Protein AF-A0A969PQJ3-F1 (afdb_monomer)

Foldseek 3Di:
DVVVVVVVVVVVVVVVLLVQLLVVLVVLLVVLQVVLVVQLVCQLVVCVVVVQLVVVCPDPVDVDSVVSNVVSNVVSVVSSVLSSLLSVLVSCVSNVVPVVSVVSNVVSVVVVVLPVLLVVLVVLLVVQLVVLVVQLVVQLVVCVVVVVQVVVCVPPVPPDPPPPRPSNVVSVVSSVLSNLVSNLVSCVSSVVPVPSVVSVVVSVLVVLLVVLLVVLVVLLVVLLVVLVVQLVVQLVVCVVVVVLCLCVLVPDPDDPDDSPGPSNVVSVLSSVLSSLVSNLVSVVSSVVVVSNVVSVVVNVLSVLLVVLVVLLSVLQSCLSVVLVVCCVPVVDNVVSNVSSVVSNLVSNLVSCCSSVPPVVVSVVVVCVVVVVVVVVVCCCCVVVVVVVVVVVVVVVVVVVVVVVPDDDDPPDDDDDDDDDDDDDYDDDDDDDDDDDDDDDDDDDPPDPDDDDPDDPPPPPPPPDDDD

Structure (mmCIF, N/CA/C/O backbone):
data_AF-A0A969PQJ3-F1
#
_entry.id   AF-A0A969PQJ3-F1
#
loop_
_atom_site.group_PDB
_atom_site.id
_atom_site.type_symbol
_atom_site.label_atom_id
_atom_site.label_alt_id
_atom_site.label_comp_id
_atom_site.label_asym_id
_atom_site.label_entity_id
_atom_site.label_seq_id
_atom_site.pdbx_PDB_ins_code
_atom_site.Cartn_x
_atom_site.Cartn_y
_atom_site.Cartn_z
_atom_site.occupancy
_atom_site.B_iso_or_equiv
_atom_site.auth_seq_id
_atom_site.auth_comp_id
_atom_site.auth_asym_id
_atom_site.auth_atom_id
_atom_site.pdbx_PDB_model_num
ATOM 1 N N . MET A 1 1 ? -53.793 55.504 37.887 1.00 63.12 1 MET A N 1
ATOM 2 C CA . MET A 1 1 ? -53.413 54.948 39.210 1.00 63.12 1 MET A CA 1
ATOM 3 C C . MET A 1 1 ? -53.649 53.445 39.275 1.00 63.12 1 MET A C 1
ATOM 5 O O . MET A 1 1 ? -52.784 52.760 39.790 1.00 63.12 1 MET A O 1
ATOM 9 N N . ASN A 1 2 ? -54.733 52.928 38.682 1.00 74.25 2 ASN A N 1
ATOM 10 C CA . ASN A 1 2 ? -55.011 51.486 38.650 1.00 74.25 2 ASN A CA 1
ATOM 11 C C . ASN A 1 2 ? -54.005 50.680 37.800 1.00 74.25 2 ASN A C 1
ATOM 13 O O . ASN A 1 2 ? -53.650 49.580 38.201 1.00 74.25 2 ASN A O 1
ATOM 17 N N . ASP A 1 3 ? -53.472 51.236 36.704 1.00 77.00 3 ASP A N 1
ATOM 18 C CA . ASP A 1 3 ? -52.503 50.518 35.851 1.00 77.00 3 ASP A CA 1
ATOM 19 C C . ASP A 1 3 ? -51.173 50.239 36.564 1.00 77.00 3 ASP A C 1
ATOM 21 O O . ASP A 1 3 ? -50.682 49.119 36.535 1.00 77.00 3 ASP A O 1
ATOM 25 N N . VAL A 1 4 ? -50.647 51.212 37.317 1.00 82.06 4 VAL A N 1
ATOM 26 C CA . VAL A 1 4 ? -49.407 51.048 38.101 1.00 82.06 4 VAL A CA 1
ATOM 27 C C . VAL A 1 4 ? -49.583 50.010 39.213 1.00 82.06 4 VAL A C 1
ATOM 29 O O . VAL A 1 4 ? -48.668 49.247 39.511 1.00 82.06 4 VAL A O 1
ATOM 32 N N . THR A 1 5 ? -50.761 49.957 39.841 1.00 86.69 5 THR A N 1
ATOM 33 C CA . THR A 1 5 ? -51.058 48.954 40.873 1.00 86.69 5 THR A CA 1
ATOM 34 C C . THR A 1 5 ? -51.190 47.554 40.276 1.00 86.69 5 THR A C 1
ATOM 36 O O . THR A 1 5 ? -50.700 46.602 40.879 1.00 86.69 5 THR A O 1
ATOM 39 N N . ASN A 1 6 ? -51.787 47.429 39.090 1.00 87.69 6 ASN A N 1
ATOM 40 C CA . ASN A 1 6 ? -51.911 46.154 38.383 1.00 87.69 6 ASN A CA 1
ATOM 41 C C . ASN A 1 6 ? -50.547 45.648 37.885 1.00 87.69 6 ASN A C 1
ATOM 43 O O . ASN A 1 6 ? -50.236 44.473 38.063 1.00 87.69 6 ASN A O 1
ATOM 47 N N . GLU A 1 7 ? -49.703 46.531 37.344 1.00 88.88 7 GLU A N 1
ATOM 48 C CA . GLU A 1 7 ? -48.326 46.193 36.961 1.00 88.88 7 GLU A CA 1
ATOM 49 C C . GLU A 1 7 ? -47.482 45.789 38.176 1.00 88.88 7 GLU A C 1
ATOM 51 O O . GLU A 1 7 ? -46.775 44.785 38.135 1.00 88.88 7 GLU A O 1
ATOM 56 N N . PHE A 1 8 ? -47.598 46.505 39.299 1.00 90.06 8 PHE A N 1
ATOM 57 C CA . PHE A 1 8 ? -46.897 46.137 40.531 1.00 90.06 8 PHE A CA 1
ATOM 58 C C . PHE A 1 8 ? -47.363 44.786 41.089 1.00 90.06 8 PHE A C 1
ATOM 60 O O . PHE A 1 8 ? -46.540 43.990 41.538 1.00 90.06 8 PHE A O 1
ATOM 67 N N . GLN A 1 9 ? -48.668 44.499 41.050 1.00 88.88 9 GLN A N 1
ATOM 68 C CA . GLN A 1 9 ? -49.201 43.198 41.462 1.00 88.88 9 GLN A CA 1
ATOM 69 C C . GLN A 1 9 ? -48.718 42.063 40.551 1.00 88.88 9 GLN A C 1
ATOM 71 O O . GLN A 1 9 ? -48.381 40.997 41.065 1.00 88.88 9 GLN A O 1
ATOM 76 N N . ALA A 1 10 ? -48.621 42.296 39.239 1.00 89.44 10 ALA A N 1
ATOM 77 C CA . ALA A 1 10 ? -48.047 41.335 38.299 1.00 89.44 10 ALA A CA 1
ATOM 78 C C . ALA A 1 10 ? -46.565 41.062 38.610 1.00 89.44 10 ALA A C 1
ATOM 80 O O . ALA A 1 10 ? -46.180 39.907 38.767 1.00 89.44 10 ALA A O 1
ATOM 81 N N . LEU A 1 11 ? -45.761 42.111 38.832 1.00 90.00 11 LEU A N 1
ATOM 82 C CA . LEU A 1 11 ? -44.351 41.968 39.214 1.00 90.00 11 LEU A CA 1
ATOM 83 C C . LEU A 1 11 ? -44.176 41.235 40.549 1.00 90.00 11 LEU A C 1
ATOM 85 O O . LEU A 1 11 ? -43.278 40.410 40.690 1.00 90.00 11 LEU A O 1
ATOM 89 N N . LEU A 1 12 ? -45.027 41.519 41.537 1.00 91.75 12 LEU A N 1
ATOM 90 C CA . LEU A 1 12 ? -44.971 40.864 42.842 1.00 91.75 12 LEU A CA 1
ATOM 91 C C . LEU A 1 12 ? -45.373 39.383 42.746 1.00 91.75 12 LEU A C 1
ATOM 93 O O . LEU A 1 12 ? -44.751 38.541 43.393 1.00 91.75 12 LEU A O 1
ATOM 97 N N . SER A 1 13 ? -46.359 39.057 41.907 1.00 90.50 13 SER A N 1
ATOM 98 C CA . SER A 1 13 ? -46.751 37.677 41.604 1.00 90.50 13 SER A CA 1
ATOM 99 C C . SER A 1 13 ? -45.630 36.907 40.897 1.00 90.50 13 SER A C 1
ATOM 101 O O . SER A 1 13 ? -45.302 35.796 41.316 1.00 90.50 13 SER A O 1
ATOM 103 N N . ASP A 1 14 ? -44.985 37.509 39.895 1.00 88.25 14 ASP A N 1
ATOM 104 C CA . ASP A 1 14 ? -43.852 36.908 39.177 1.00 88.25 14 ASP A CA 1
ATOM 105 C C . ASP A 1 14 ? -42.637 36.702 40.091 1.00 88.25 14 ASP A C 1
ATOM 107 O O . ASP A 1 14 ? -41.957 35.672 40.017 1.00 88.25 14 ASP A O 1
ATOM 111 N N . LEU A 1 15 ? -42.383 37.641 41.010 1.00 88.81 15 LEU A N 1
ATOM 112 C CA . LEU A 1 15 ? -41.309 37.524 41.996 1.00 88.81 15 LEU A CA 1
ATOM 113 C C . LEU A 1 15 ? -41.565 36.361 42.966 1.00 88.81 15 LEU A C 1
ATOM 115 O O . LEU A 1 15 ? -40.661 35.573 43.243 1.00 88.81 15 LEU A O 1
ATOM 119 N N . ILE A 1 16 ? -42.800 36.225 43.463 1.00 90.94 16 ILE A N 1
ATOM 120 C CA . ILE A 1 16 ? -43.195 35.123 44.353 1.00 90.94 16 ILE A CA 1
ATOM 121 C C . ILE A 1 16 ? -43.133 33.780 43.613 1.00 90.94 16 ILE A C 1
ATOM 123 O O . ILE A 1 16 ? -42.611 32.807 44.163 1.00 90.94 16 ILE A O 1
ATOM 127 N N . GLY A 1 17 ? -43.599 33.725 42.361 1.00 88.94 17 GLY A N 1
ATOM 128 C CA . GLY A 1 17 ? -43.493 32.536 41.512 1.00 88.94 17 GLY A CA 1
ATOM 129 C C . GLY A 1 17 ? -42.039 32.124 41.268 1.00 88.94 17 GLY A C 1
ATOM 130 O O . GLY A 1 17 ? -41.684 30.955 41.420 1.00 88.94 17 GLY A O 1
ATOM 131 N N . SER A 1 18 ? -41.162 33.092 40.997 1.00 90.31 18 SER A N 1
ATOM 132 C CA . SER A 1 18 ? -39.723 32.858 40.828 1.00 90.31 18 SER A CA 1
ATOM 133 C C . SER A 1 18 ? -39.066 32.335 42.108 1.00 90.31 18 SER A C 1
ATOM 135 O O . SER A 1 18 ? -38.254 31.414 42.051 1.00 90.31 18 SER A O 1
ATOM 137 N N . LEU A 1 19 ? -39.445 32.859 43.279 1.00 92.88 19 LEU A N 1
ATOM 138 C CA . LEU A 1 19 ? -38.959 32.358 44.570 1.00 92.88 19 LEU A CA 1
ATOM 139 C C . LEU A 1 19 ? -39.380 30.903 44.820 1.00 92.88 19 LEU A C 1
ATOM 141 O O . LEU A 1 19 ? -38.563 30.110 45.286 1.00 92.88 19 LEU A O 1
ATOM 145 N N . ALA A 1 20 ? -40.619 30.531 44.484 1.00 93.69 20 ALA A N 1
ATOM 146 C CA . ALA A 1 20 ? -41.085 29.148 44.602 1.00 93.69 20 ALA A CA 1
ATOM 147 C C . ALA A 1 20 ? -40.274 28.195 43.703 1.00 93.69 20 ALA A C 1
ATOM 149 O O . ALA A 1 20 ? -39.810 27.149 44.157 1.00 93.69 20 ALA A O 1
ATOM 150 N N . ASN A 1 21 ? -40.029 28.606 42.461 1.00 93.69 21 ASN A N 1
ATOM 151 C CA . ASN A 1 21 ? -39.221 27.885 41.477 1.00 93.69 21 ASN A CA 1
ATOM 152 C C . ASN A 1 21 ? -37.761 27.702 41.930 1.00 93.69 21 ASN A C 1
ATOM 154 O O . ASN A 1 21 ? -37.208 26.604 41.845 1.00 93.69 21 ASN A O 1
ATOM 158 N N . ILE A 1 22 ? -37.165 28.727 42.550 1.00 95.38 22 ILE A N 1
ATOM 159 C CA . ILE A 1 22 ? -35.837 28.628 43.176 1.00 95.38 22 ILE A CA 1
ATOM 160 C C . ILE A 1 22 ? -35.826 27.581 44.297 1.00 95.38 22 ILE A C 1
ATOM 162 O O . ILE A 1 22 ? -34.880 26.799 44.390 1.00 95.38 22 ILE A O 1
ATOM 166 N N . VAL A 1 23 ? -36.861 27.521 45.142 1.00 96.50 23 VAL A N 1
ATOM 167 C CA . VAL A 1 23 ? -36.942 26.505 46.207 1.00 96.50 23 VAL A CA 1
ATOM 168 C C . VAL A 1 23 ? -37.011 25.095 45.616 1.00 96.50 23 VAL A C 1
ATOM 170 O O . VAL A 1 23 ? -36.286 24.213 46.081 1.00 96.50 23 VAL A O 1
ATOM 173 N N . VAL A 1 24 ? -37.816 24.875 44.571 1.00 96.50 24 VAL A N 1
ATOM 174 C CA . VAL A 1 24 ? -37.884 23.579 43.870 1.00 96.50 24 VAL A CA 1
ATOM 175 C C . VAL A 1 24 ? -36.523 23.207 43.277 1.00 96.50 24 VAL A C 1
ATOM 177 O O . VAL A 1 24 ? -36.046 22.091 43.491 1.00 96.50 24 VAL A O 1
ATOM 180 N N . ALA A 1 25 ? -35.850 24.145 42.609 1.00 96.81 25 ALA A N 1
ATOM 181 C CA . ALA A 1 25 ? -34.520 23.930 42.047 1.00 96.81 25 ALA A CA 1
ATOM 182 C C . ALA A 1 25 ? -33.470 23.599 43.125 1.00 96.81 25 ALA A C 1
ATOM 184 O O . ALA A 1 25 ? -32.650 22.700 42.935 1.00 96.81 25 ALA A O 1
ATOM 185 N N . LEU A 1 26 ? -33.512 24.264 44.286 1.00 97.06 26 LEU A N 1
ATOM 186 C CA . LEU A 1 26 ? -32.630 23.968 45.423 1.00 97.06 26 LEU A CA 1
ATOM 187 C C . LEU A 1 26 ? -32.880 22.569 46.002 1.00 97.06 26 LEU A C 1
ATOM 189 O O . LEU A 1 26 ? -31.924 21.863 46.336 1.00 97.06 26 LEU A O 1
ATOM 193 N N . LEU A 1 27 ? -34.144 22.144 46.093 1.00 97.50 27 LEU A N 1
ATOM 194 C CA . LEU A 1 27 ? -34.494 20.785 46.511 1.00 97.50 27 LEU A CA 1
ATOM 195 C C . LEU A 1 27 ? -33.988 19.741 45.504 1.00 97.50 27 LEU A C 1
ATOM 197 O O . LEU A 1 27 ? -33.413 18.732 45.918 1.00 97.50 27 LEU A O 1
ATOM 201 N N . LEU A 1 28 ? -34.136 19.996 44.199 1.00 97.00 28 LEU A N 1
ATOM 202 C CA . LEU A 1 28 ? -33.598 19.133 43.140 1.00 97.00 28 LEU A CA 1
ATOM 203 C C . LEU A 1 28 ? -32.069 19.066 43.169 1.00 97.00 28 LEU A C 1
ATOM 205 O O . LEU A 1 28 ? -31.506 17.987 43.001 1.00 97.00 28 LEU A O 1
ATOM 209 N N . LEU A 1 29 ? -31.389 20.179 43.443 1.00 97.25 29 LEU A N 1
ATOM 210 C CA . LEU A 1 29 ? -29.933 20.220 43.586 1.00 97.25 29 LEU A CA 1
ATOM 211 C C . LEU A 1 29 ? -29.463 19.374 44.776 1.00 97.25 29 LEU A C 1
ATOM 213 O O . LEU A 1 29 ? -28.513 18.596 44.646 1.00 97.25 29 LEU A O 1
ATOM 217 N N . LEU A 1 30 ? -30.140 19.481 45.924 1.00 97.62 30 LEU A N 1
ATOM 218 C CA . LEU A 1 30 ? -29.845 18.658 47.099 1.00 97.62 30 LEU A CA 1
ATOM 219 C C . LEU A 1 30 ? -30.071 17.173 46.789 1.00 97.62 30 LEU A C 1
ATOM 221 O O . LEU A 1 30 ? -29.213 16.341 47.093 1.00 97.62 30 LEU A O 1
ATOM 225 N N . LEU A 1 31 ? -31.186 16.842 46.133 1.00 97.44 31 LEU A N 1
ATOM 226 C CA . LEU A 1 31 ? -31.495 15.480 45.702 1.00 97.44 31 LEU A CA 1
ATOM 227 C C . LEU A 1 31 ? -30.418 14.927 44.754 1.00 97.44 31 LEU A C 1
ATOM 229 O O . LEU A 1 31 ? -29.909 13.826 44.978 1.00 97.44 31 LEU A O 1
ATOM 233 N N . ALA A 1 32 ? -30.020 15.707 43.746 1.00 96.75 32 ALA A N 1
ATOM 234 C CA . ALA A 1 32 ? -28.972 15.353 42.794 1.00 96.75 32 ALA A CA 1
ATOM 235 C C . ALA A 1 32 ? -27.641 15.062 43.499 1.00 96.75 32 ALA A C 1
ATOM 237 O O . ALA A 1 32 ? -26.994 14.057 43.206 1.00 96.75 32 ALA A O 1
ATOM 238 N N . TRP A 1 33 ? -27.254 15.896 44.470 1.00 97.19 33 TRP A N 1
ATOM 239 C CA . TRP A 1 33 ? -26.035 15.713 45.261 1.00 97.19 33 TRP A CA 1
ATOM 240 C C . TRP A 1 33 ? -26.036 14.390 46.039 1.00 97.19 33 TRP A C 1
ATOM 242 O O . TRP A 1 33 ? -25.064 13.629 45.980 1.00 97.19 33 TRP A O 1
ATOM 252 N N . VAL A 1 34 ? -27.143 14.079 46.724 1.00 97.62 34 VAL A N 1
ATOM 253 C CA . VAL A 1 34 ? -27.286 12.835 47.499 1.00 97.62 34 VAL A CA 1
ATOM 254 C C . VAL A 1 34 ? -27.227 11.609 46.584 1.00 97.62 34 VAL A C 1
ATOM 256 O O . VAL A 1 34 ? -26.476 10.667 46.862 1.00 97.62 34 VAL A O 1
ATOM 259 N N . ILE A 1 35 ? -27.975 11.619 45.476 1.00 97.31 35 ILE A N 1
ATOM 260 C CA . ILE A 1 35 ? -28.024 10.493 44.532 1.00 97.31 35 ILE A CA 1
ATOM 261 C C . ILE A 1 35 ? -26.667 10.303 43.845 1.00 97.31 35 ILE A C 1
ATOM 263 O O . ILE A 1 35 ? -26.190 9.171 43.742 1.00 97.31 35 ILE A O 1
ATOM 267 N N . ALA A 1 36 ? -25.996 11.383 43.441 1.00 96.31 36 ALA A N 1
ATOM 268 C CA . ALA A 1 36 ? -24.665 11.321 42.844 1.00 96.31 36 ALA A CA 1
ATOM 269 C C . ALA A 1 36 ? -23.631 10.706 43.800 1.00 96.31 36 ALA A C 1
ATOM 271 O O . ALA A 1 36 ? -22.820 9.866 43.393 1.00 96.31 36 ALA A O 1
ATOM 272 N N . LEU A 1 37 ? -23.668 11.073 45.087 1.00 96.12 37 LEU A N 1
ATOM 273 C CA . LEU A 1 37 ? -22.766 10.521 46.100 1.00 96.12 37 LEU A CA 1
ATOM 274 C C . LEU A 1 37 ? -23.035 9.029 46.349 1.00 96.12 37 LEU A C 1
ATOM 276 O O . LEU A 1 37 ? -22.097 8.229 46.447 1.00 96.12 37 LEU A O 1
ATOM 280 N N . ALA A 1 38 ? -24.312 8.641 46.394 1.00 96.25 38 ALA A N 1
ATOM 281 C CA . ALA A 1 38 ? -24.718 7.244 46.495 1.00 96.25 38 ALA A CA 1
ATOM 282 C C . ALA A 1 38 ? -24.233 6.435 45.280 1.00 96.25 38 ALA A C 1
ATOM 284 O O . ALA A 1 38 ? -23.570 5.409 45.456 1.00 96.25 38 ALA A O 1
ATOM 285 N N . ALA A 1 39 ? -24.473 6.927 44.061 1.00 95.75 39 ALA A N 1
ATOM 286 C CA . ALA A 1 39 ? -24.059 6.284 42.815 1.00 95.75 39 ALA A CA 1
ATOM 287 C C . ALA A 1 39 ? -22.535 6.098 42.737 1.00 95.75 39 ALA A C 1
ATOM 289 O O . ALA A 1 39 ? -22.064 4.984 42.486 1.00 95.75 39 ALA A O 1
ATOM 290 N N . LYS A 1 40 ? -21.753 7.143 43.050 1.00 95.81 40 LYS A N 1
ATOM 291 C CA . LYS A 1 40 ? -20.284 7.067 43.138 1.00 95.81 40 LYS A CA 1
ATOM 292 C C . LYS A 1 40 ? -19.834 5.952 44.077 1.00 95.81 40 LYS A C 1
ATOM 294 O O . LYS A 1 40 ? -18.951 5.163 43.731 1.00 95.81 40 LYS A O 1
ATOM 299 N N . ASN A 1 41 ? -20.418 5.891 45.272 1.00 94.88 41 ASN A N 1
ATOM 300 C CA . ASN A 1 41 ? -20.016 4.926 46.290 1.00 94.88 41 ASN A CA 1
ATOM 301 C C . ASN A 1 41 ? -20.396 3.493 45.908 1.00 94.88 41 ASN A C 1
ATOM 303 O O . ASN A 1 41 ? -19.600 2.577 46.133 1.00 94.88 41 ASN A O 1
ATOM 307 N N . ILE A 1 42 ? -21.577 3.298 45.319 1.00 94.44 42 ILE A N 1
ATOM 308 C CA . ILE A 1 42 ? -22.034 1.997 44.817 1.00 94.44 42 ILE A CA 1
ATOM 309 C C . ILE A 1 42 ? -21.091 1.504 43.718 1.00 94.44 42 ILE A C 1
ATOM 311 O O . ILE A 1 42 ? -20.607 0.375 43.795 1.00 94.44 42 ILE A O 1
ATOM 315 N N . ILE A 1 43 ? -20.756 2.358 42.750 1.00 93.56 43 ILE A N 1
ATOM 316 C CA . ILE A 1 43 ? -19.901 1.991 41.614 1.00 93.56 43 ILE A CA 1
ATOM 317 C C . ILE A 1 43 ? -18.456 1.751 42.049 1.00 93.56 43 ILE A C 1
ATOM 319 O O . ILE A 1 43 ? -17.882 0.726 41.682 1.00 93.56 43 ILE A O 1
ATOM 323 N N . SER A 1 44 ? -17.883 2.610 42.898 1.00 92.81 44 SER A N 1
ATOM 324 C CA . SER A 1 44 ? -16.523 2.417 43.427 1.00 92.81 44 SER A CA 1
ATOM 325 C C . SER A 1 44 ? -16.401 1.087 44.176 1.00 92.81 44 SER A C 1
ATOM 327 O O . SER A 1 44 ? -15.477 0.307 43.931 1.00 92.81 44 SER A O 1
ATOM 329 N N . LYS A 1 45 ? -17.364 0.774 45.056 1.00 92.56 45 LYS A N 1
ATOM 330 C CA . LYS A 1 45 ? -17.383 -0.496 45.800 1.00 92.56 45 LYS A CA 1
ATOM 331 C C . LYS A 1 45 ? -17.642 -1.692 44.883 1.00 92.56 45 LYS A C 1
ATOM 333 O O . LYS A 1 45 ? -16.967 -2.711 45.026 1.00 92.56 45 LYS A O 1
ATOM 338 N N . GLY A 1 46 ? -18.571 -1.568 43.936 1.00 91.19 46 GLY A N 1
ATOM 339 C CA . GLY A 1 46 ? -18.903 -2.608 42.962 1.00 91.19 46 GLY A CA 1
ATOM 340 C C . GLY A 1 46 ? -17.709 -2.980 42.085 1.00 91.19 46 GLY A C 1
ATOM 341 O O . GLY A 1 46 ? -17.310 -4.143 42.052 1.00 91.19 46 GLY A O 1
ATOM 342 N N . LEU A 1 47 ? -17.065 -1.992 41.460 1.00 89.50 47 LEU A N 1
ATOM 343 C CA . LEU A 1 47 ? -15.888 -2.197 40.609 1.00 89.50 47 LEU A CA 1
ATOM 344 C C . LEU A 1 47 ? -14.693 -2.763 41.389 1.00 89.50 47 LEU A C 1
ATOM 346 O O . LEU A 1 47 ? -13.978 -3.635 40.887 1.00 89.50 47 LEU A O 1
ATOM 350 N N . LYS A 1 48 ? -14.481 -2.320 42.637 1.00 88.06 48 LYS A N 1
ATOM 351 C CA . LYS A 1 48 ? -13.448 -2.895 43.515 1.00 88.06 48 LYS A CA 1
ATOM 352 C C . LYS A 1 48 ? -13.734 -4.364 43.827 1.00 88.06 48 LYS A C 1
ATOM 354 O O . LYS A 1 48 ? -12.822 -5.182 43.715 1.00 88.06 48 LYS A O 1
ATOM 359 N N . LYS A 1 49 ? -14.987 -4.708 44.149 1.00 90.94 49 LYS A N 1
ATOM 360 C CA . LYS A 1 49 ? -15.415 -6.085 44.452 1.00 90.94 49 LYS A CA 1
ATOM 361 C C . LYS A 1 49 ? -15.319 -7.011 43.237 1.00 90.94 49 LYS A C 1
ATOM 363 O O . LYS A 1 49 ? -14.942 -8.166 43.391 1.00 90.94 49 LYS A O 1
ATOM 368 N N . LEU A 1 50 ? -15.581 -6.491 42.038 1.00 88.12 50 LEU A N 1
ATOM 369 C CA . LEU A 1 50 ? -15.400 -7.206 40.769 1.00 88.12 50 LEU A CA 1
ATOM 370 C C . LEU A 1 50 ? -13.922 -7.374 40.367 1.00 88.12 50 LEU A C 1
ATOM 372 O O . LEU A 1 50 ? -13.629 -7.978 39.341 1.00 88.12 50 LEU A O 1
ATOM 376 N N . GLY A 1 51 ? -12.973 -6.851 41.153 1.00 86.81 51 GLY A N 1
ATOM 377 C CA . GLY A 1 51 ? -11.543 -6.996 40.878 1.00 86.81 51 GLY A CA 1
ATOM 378 C C . GLY A 1 51 ? -11.047 -6.160 39.696 1.00 86.81 51 GLY A C 1
ATOM 379 O O . GLY A 1 51 ? -9.964 -6.431 39.178 1.00 86.81 51 GLY A O 1
ATOM 380 N N . ALA A 1 52 ? -11.792 -5.129 39.281 1.00 84.88 52 ALA A N 1
ATOM 381 C CA . ALA A 1 52 ? -11.453 -4.313 38.113 1.00 84.88 52 ALA A CA 1
ATOM 382 C C . ALA A 1 52 ? -10.065 -3.650 38.229 1.00 84.88 52 ALA A C 1
ATOM 384 O O . ALA A 1 52 ? -9.325 -3.607 37.251 1.00 84.88 52 ALA A O 1
ATOM 385 N N . HIS A 1 53 ? -9.660 -3.231 39.435 1.00 81.12 53 HIS A N 1
ATOM 386 C CA . HIS A 1 53 ? -8.317 -2.696 39.712 1.00 81.12 53 HIS A CA 1
ATOM 387 C C . HIS A 1 53 ? -7.189 -3.681 39.341 1.00 81.12 53 HIS A C 1
ATOM 389 O O . HIS A 1 53 ? -6.203 -3.284 38.725 1.00 81.12 53 HIS A O 1
ATOM 395 N N . LYS A 1 54 ? -7.368 -4.979 39.628 1.00 83.00 54 LYS A N 1
ATOM 396 C CA . LYS A 1 54 ? -6.414 -6.043 39.263 1.00 83.00 54 LYS A CA 1
ATOM 397 C C . LYS A 1 54 ? -6.478 -6.390 37.782 1.00 83.00 54 LYS A C 1
ATOM 399 O O . LYS A 1 54 ? -5.458 -6.719 37.187 1.00 83.00 54 LYS A O 1
ATOM 404 N N . GLY A 1 55 ? -7.674 -6.345 37.193 1.00 79.44 55 GLY A N 1
ATOM 405 C CA . GLY A 1 55 ? -7.869 -6.564 35.760 1.00 79.44 55 GLY A CA 1
ATOM 406 C C . GLY A 1 55 ? -7.135 -5.521 34.917 1.00 79.44 55 GLY A C 1
ATOM 407 O O . GLY A 1 55 ? -6.416 -5.883 33.990 1.00 79.44 55 GLY A O 1
ATOM 408 N N . LEU A 1 56 ? -7.243 -4.244 35.294 1.00 80.88 56 LEU A N 1
ATOM 409 C CA . LEU A 1 56 ? -6.572 -3.131 34.617 1.00 80.88 56 LEU A CA 1
ATOM 410 C C . LEU A 1 56 ? -5.045 -3.236 34.698 1.00 80.88 56 LEU A C 1
ATOM 412 O O . LEU A 1 56 ? -4.377 -3.037 33.688 1.00 80.88 56 LEU A O 1
ATOM 416 N N . ALA A 1 57 ? -4.493 -3.645 35.844 1.00 81.38 57 ALA A N 1
ATOM 417 C CA . ALA A 1 57 ? -3.049 -3.836 36.020 1.00 81.38 57 ALA A CA 1
ATOM 418 C C . ALA A 1 57 ? -2.451 -4.968 35.155 1.00 81.38 57 ALA A C 1
ATOM 420 O O . ALA A 1 57 ? -1.239 -5.036 34.980 1.00 81.38 57 ALA A O 1
ATOM 421 N N . LYS A 1 58 ? -3.285 -5.865 34.607 1.00 79.19 58 LYS A N 1
ATOM 422 C CA . LYS A 1 58 ? -2.858 -6.915 33.663 1.00 79.19 58 LYS A CA 1
ATOM 423 C C . LYS A 1 58 ? -2.856 -6.448 32.208 1.00 79.19 58 LYS A C 1
ATOM 425 O O . LYS A 1 58 ? -2.405 -7.187 31.335 1.00 79.19 58 LYS A O 1
ATOM 430 N N . THR A 1 59 ? -3.396 -5.264 31.930 1.00 76.50 59 THR A N 1
ATOM 431 C CA . THR A 1 59 ? -3.383 -4.690 30.584 1.00 76.50 59 THR A CA 1
ATOM 432 C C . THR A 1 59 ? -2.107 -3.877 30.372 1.00 76.50 59 THR A C 1
ATOM 434 O O . THR A 1 59 ? -1.633 -3.235 31.307 1.00 76.50 59 THR A O 1
ATOM 437 N N . PRO A 1 60 ? -1.563 -3.829 29.145 1.00 71.94 60 PRO A N 1
ATOM 438 C CA . PRO A 1 60 ? -0.363 -3.042 28.842 1.00 71.94 60 PRO A CA 1
ATOM 439 C C . PRO A 1 60 ? -0.543 -1.522 29.033 1.00 71.94 60 PRO A C 1
ATOM 441 O O . PRO A 1 60 ? 0.424 -0.774 28.930 1.00 71.94 60 PRO A O 1
ATOM 444 N N . LEU A 1 61 ? -1.767 -1.060 29.311 1.00 68.00 61 LEU A N 1
ATOM 445 C CA . LEU A 1 61 ? -2.126 0.347 29.485 1.00 68.00 61 LEU A CA 1
ATOM 446 C C . LEU A 1 61 ? -1.796 0.893 30.883 1.00 68.00 61 LEU A C 1
ATOM 448 O O . LEU A 1 61 ? -1.718 2.107 31.053 1.00 68.00 61 LEU A O 1
ATOM 452 N N . VAL A 1 62 ? -1.608 0.028 31.886 1.00 79.12 62 VAL A N 1
ATOM 453 C CA . VAL A 1 62 ? -1.421 0.436 33.285 1.00 79.12 62 VAL A CA 1
ATOM 454 C C . VAL A 1 62 ? -0.207 -0.273 33.873 1.00 79.12 62 VAL A C 1
ATOM 456 O O . VAL A 1 62 ? -0.157 -1.497 33.922 1.00 79.12 62 VAL A O 1
ATOM 459 N N . LYS A 1 63 ? 0.778 0.502 34.340 1.00 78.38 63 LYS A N 1
ATOM 460 C CA . LYS A 1 63 ? 2.067 -0.034 34.809 1.00 78.38 63 LYS A CA 1
ATOM 461 C C . LYS A 1 63 ? 2.046 -0.488 36.274 1.00 78.38 63 LYS A C 1
ATOM 463 O O . LYS A 1 63 ? 2.949 -1.210 36.684 1.00 78.38 63 LYS A O 1
ATOM 468 N N . SER A 1 64 ? 1.047 -0.081 37.064 1.00 81.56 64 SER A N 1
ATOM 469 C CA . SER A 1 64 ? 0.931 -0.448 38.482 1.00 81.56 64 SER A CA 1
ATOM 470 C C . SER A 1 64 ? -0.520 -0.627 38.945 1.00 81.56 64 SER A C 1
ATOM 472 O O . SER A 1 64 ? -1.443 0.019 38.450 1.00 81.56 64 SER A O 1
ATOM 474 N N . GLU A 1 65 ? -0.727 -1.482 39.950 1.00 81.19 65 GLU A N 1
ATOM 475 C CA . GLU A 1 65 ? -2.041 -1.690 40.584 1.00 81.19 65 GLU A CA 1
ATOM 476 C C . GLU A 1 65 ? -2.599 -0.395 41.204 1.00 81.19 65 GLU A C 1
ATOM 478 O O . GLU A 1 65 ? -3.807 -0.153 41.180 1.00 81.19 65 GLU A O 1
ATOM 483 N N . GLU A 1 66 ? -1.713 0.492 41.660 1.00 84.00 66 GLU A N 1
ATOM 484 C CA . GLU A 1 66 ? -2.058 1.818 42.173 1.00 84.00 66 GLU A CA 1
ATOM 485 C C . GLU A 1 66 ? -2.642 2.736 41.086 1.00 84.00 66 GLU A C 1
ATOM 487 O O . GLU A 1 66 ? -3.677 3.369 41.300 1.00 84.00 66 GLU A O 1
ATOM 492 N N . GLN A 1 67 ? -2.059 2.757 39.878 1.00 84.06 67 GLN A N 1
ATOM 493 C CA . GLN A 1 67 ? -2.650 3.486 38.747 1.00 84.06 67 GLN A CA 1
ATOM 494 C C . GLN A 1 67 ? -4.019 2.913 38.363 1.00 84.06 67 GLN A C 1
ATOM 496 O O . GLN A 1 67 ? -4.936 3.679 38.066 1.00 84.06 67 GLN A O 1
ATOM 501 N N . GLY A 1 68 ? -4.192 1.591 38.443 1.00 83.44 68 GLY A N 1
ATOM 502 C CA . GLY A 1 68 ? -5.489 0.943 38.238 1.00 83.44 68 GLY A CA 1
ATOM 503 C C . GLY A 1 68 ? -6.542 1.406 39.250 1.00 83.44 68 GLY A C 1
ATOM 504 O O . GLY A 1 68 ? -7.677 1.702 38.874 1.00 83.44 68 GLY A O 1
ATOM 505 N N . ALA A 1 69 ? -6.166 1.533 40.525 1.00 87.31 69 ALA A N 1
ATOM 506 C CA . ALA A 1 69 ? -7.044 2.056 41.571 1.00 87.31 69 ALA A CA 1
ATOM 507 C C . ALA A 1 69 ? -7.389 3.543 41.362 1.00 87.31 69 ALA A C 1
ATOM 509 O O . ALA A 1 69 ? -8.548 3.927 41.537 1.00 87.31 69 ALA A O 1
ATOM 510 N N . ASN A 1 70 ? -6.421 4.356 40.930 1.00 89.75 70 ASN A N 1
ATOM 511 C CA . ASN A 1 70 ? -6.625 5.778 40.640 1.00 89.75 70 ASN A CA 1
ATOM 512 C C . ASN A 1 70 ? -7.581 6.000 39.460 1.00 89.75 70 ASN A C 1
ATOM 514 O O . ASN A 1 70 ? -8.459 6.858 39.544 1.00 89.75 70 ASN A O 1
ATOM 518 N N . ILE A 1 71 ? -7.479 5.194 38.397 1.00 88.88 71 ILE A N 1
ATOM 519 C CA . ILE A 1 71 ? -8.424 5.223 37.266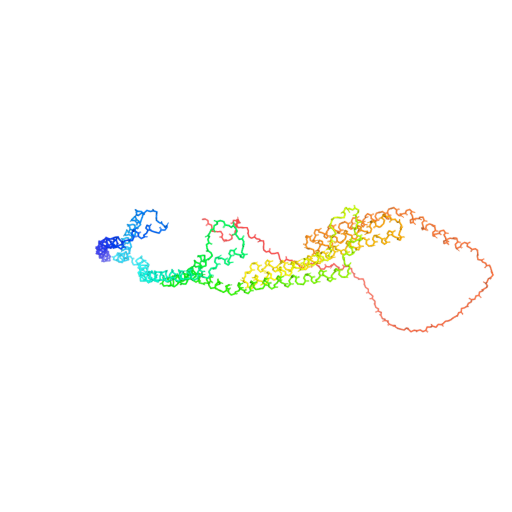 1.00 88.88 71 ILE A CA 1
ATOM 520 C C . ILE A 1 71 ? -9.834 4.854 37.736 1.00 88.88 71 ILE A C 1
ATOM 522 O O . ILE A 1 71 ? -10.808 5.493 37.339 1.00 88.88 71 ILE A O 1
ATOM 526 N N . LEU A 1 72 ? -9.961 3.855 38.612 1.00 89.00 72 LEU A N 1
ATOM 527 C CA . LEU A 1 72 ? -11.252 3.444 39.166 1.00 89.00 72 LEU A CA 1
ATOM 528 C C . LEU A 1 72 ? -11.889 4.548 40.023 1.00 89.00 72 LEU A C 1
ATOM 530 O O . LEU A 1 72 ? -13.096 4.788 39.937 1.00 89.00 72 LEU A O 1
ATOM 534 N N . GLU A 1 73 ? -11.086 5.243 40.831 1.00 91.62 73 GLU A N 1
ATOM 535 C CA . GLU A 1 73 ? -11.548 6.391 41.616 1.00 91.62 73 GLU A CA 1
ATOM 536 C C . GLU A 1 73 ? -11.935 7.564 40.708 1.00 91.62 73 GLU A C 1
ATOM 538 O O . GLU A 1 73 ? -12.993 8.160 40.911 1.00 91.62 73 GLU A O 1
ATOM 543 N N . ALA A 1 74 ? -11.140 7.858 39.674 1.00 92.38 74 ALA A N 1
ATOM 544 C CA . ALA A 1 74 ? -11.475 8.862 38.667 1.00 92.38 74 ALA A CA 1
ATOM 545 C C . ALA A 1 74 ? -12.792 8.515 37.956 1.00 92.38 74 ALA A C 1
ATOM 547 O O . ALA A 1 74 ? -13.678 9.357 37.881 1.00 92.38 74 ALA A O 1
ATOM 548 N N . THR A 1 75 ? -12.980 7.257 37.548 1.00 91.88 75 THR A N 1
ATOM 549 C CA . THR A 1 75 ? -14.224 6.762 36.933 1.00 91.88 75 THR A CA 1
ATOM 550 C C . THR A 1 75 ? -15.412 6.928 37.878 1.00 91.88 75 THR A C 1
ATOM 552 O O . THR A 1 75 ? -16.469 7.402 37.481 1.00 91.88 75 THR A O 1
ATOM 555 N N . SER A 1 76 ? -15.237 6.615 39.161 1.00 93.12 76 SER A N 1
ATOM 556 C CA . SER A 1 76 ? -16.296 6.784 40.163 1.00 93.12 76 SER A CA 1
ATOM 557 C C . SER A 1 76 ? -16.650 8.264 40.372 1.00 93.12 76 SER A C 1
ATOM 559 O O . SER A 1 76 ? -17.822 8.604 40.526 1.00 93.12 76 SER A O 1
ATOM 561 N N . LYS A 1 77 ? -15.655 9.163 40.344 1.00 95.31 77 LYS A N 1
ATOM 562 C CA . LYS A 1 77 ? -15.878 10.620 40.344 1.00 95.31 77 LYS A CA 1
ATOM 563 C C . LYS A 1 77 ? -16.574 11.090 39.065 1.00 95.31 77 LYS A C 1
ATOM 565 O O . LYS A 1 77 ? -17.446 11.943 39.156 1.00 95.31 77 LYS A O 1
ATOM 570 N N . LEU A 1 78 ? -16.246 10.526 37.903 1.00 94.62 78 LEU A N 1
ATOM 571 C CA . LEU A 1 78 ? -16.957 10.829 36.660 1.00 94.62 78 LEU A CA 1
ATOM 572 C C . LEU A 1 78 ? -18.434 10.461 36.773 1.00 94.62 78 LEU A C 1
ATOM 574 O O . LEU A 1 78 ? -19.271 11.269 36.395 1.00 94.62 78 LEU A O 1
ATOM 578 N N . VAL A 1 79 ? -18.774 9.313 37.370 1.00 94.25 79 VAL A N 1
ATOM 579 C CA . VAL A 1 79 ? -20.187 8.957 37.566 1.00 94.25 79 VAL A CA 1
ATOM 580 C C . VAL A 1 79 ? -20.901 9.923 38.514 1.00 94.25 79 VAL A C 1
ATOM 582 O O . VAL A 1 79 ? -22.053 10.256 38.264 1.00 94.25 79 VAL A O 1
ATOM 585 N N . TYR A 1 80 ? -20.231 10.439 39.551 1.00 95.00 80 TYR A N 1
ATOM 586 C CA . TYR A 1 80 ? -20.803 11.508 40.382 1.00 95.00 80 TYR A CA 1
ATOM 587 C C . TYR A 1 80 ? -21.210 12.723 39.532 1.00 95.00 80 TYR A C 1
ATOM 589 O O . TYR A 1 80 ? -22.355 13.165 39.598 1.00 95.00 80 TYR A O 1
ATOM 597 N N . PHE A 1 81 ? -20.296 13.235 38.701 1.00 95.00 81 PHE A N 1
ATOM 598 C CA . PHE A 1 81 ? -20.591 14.377 37.829 1.00 95.00 81 PHE A CA 1
ATOM 599 C C . PHE A 1 81 ? -21.645 14.043 36.778 1.00 95.00 81 PHE A C 1
ATOM 601 O O . PHE A 1 81 ? -22.485 14.877 36.469 1.00 95.00 81 PHE A O 1
ATOM 608 N N . LEU A 1 82 ? -21.632 12.819 36.262 1.00 92.69 82 LEU A N 1
ATOM 609 C CA . LEU A 1 82 ? -22.580 12.372 35.256 1.00 92.69 82 LEU A CA 1
ATOM 610 C C . LEU A 1 82 ? -24.005 12.297 35.803 1.00 92.69 82 LEU A C 1
ATOM 612 O O . LEU A 1 82 ? -24.935 12.783 35.170 1.00 92.69 82 LEU A O 1
ATOM 616 N N . VAL A 1 83 ? -24.169 11.732 37.000 1.00 94.88 83 VAL A N 1
ATOM 617 C CA . VAL A 1 83 ? -25.458 11.733 37.693 1.00 94.88 83 VAL A CA 1
ATOM 618 C C . VAL A 1 83 ? -25.892 13.167 37.964 1.00 94.88 83 VAL A C 1
ATOM 620 O O . VAL A 1 83 ? -27.043 13.488 37.724 1.00 94.88 83 VAL A O 1
ATOM 623 N N . PHE A 1 84 ? -24.989 14.058 38.379 1.00 94.06 84 PHE A N 1
ATOM 624 C CA . PHE A 1 84 ? -25.328 15.470 38.562 1.00 94.06 84 PHE A CA 1
ATOM 625 C C . PHE A 1 84 ? -25.811 16.138 37.260 1.00 94.06 84 PHE A C 1
ATOM 627 O O . PHE A 1 84 ? -26.825 16.830 37.272 1.00 94.06 84 PHE A O 1
ATOM 634 N N . ILE A 1 85 ? -25.141 15.881 36.130 1.00 94.06 85 ILE A N 1
ATOM 635 C CA . ILE A 1 85 ? -25.560 16.357 34.800 1.00 94.06 85 ILE A CA 1
ATOM 636 C C . ILE A 1 85 ? -26.943 15.807 34.426 1.00 94.06 85 ILE A C 1
ATOM 638 O O . ILE A 1 85 ? -27.734 16.543 33.854 1.00 94.06 85 ILE A O 1
ATOM 642 N N . LEU A 1 86 ? -27.278 14.571 34.810 1.00 95.19 86 LEU A N 1
ATOM 643 C CA . LEU A 1 86 ? -28.604 13.984 34.578 1.00 95.19 86 LEU A CA 1
ATOM 644 C C . LEU A 1 86 ? -29.739 14.796 35.228 1.00 95.19 86 LEU A C 1
ATOM 646 O O . LEU A 1 86 ? -30.842 14.859 34.695 1.00 95.19 86 LEU A O 1
ATOM 650 N N . PHE A 1 87 ? -29.467 15.421 36.376 1.00 96.00 87 PHE A N 1
ATOM 651 C CA . PHE A 1 87 ? -30.421 16.287 37.074 1.00 96.00 87 PHE A CA 1
ATOM 652 C C . PHE A 1 87 ? -30.391 17.736 36.578 1.00 96.00 87 PHE A C 1
ATOM 654 O O . PHE A 1 87 ? -31.317 18.489 36.869 1.00 96.00 87 PHE A O 1
ATOM 661 N N . LEU A 1 88 ? -29.357 18.139 35.833 1.00 96.25 88 LEU A N 1
ATOM 662 C CA . LEU A 1 88 ? -29.185 19.517 35.382 1.00 96.25 88 LEU A CA 1
ATOM 663 C C . LEU A 1 88 ? -30.368 20.018 34.532 1.00 96.25 88 LEU A C 1
ATOM 665 O O . LEU A 1 88 ? -30.839 21.112 34.836 1.00 96.25 88 LEU A O 1
ATOM 669 N N . PRO A 1 89 ? -30.915 19.258 33.556 1.00 96.75 89 PRO A N 1
ATOM 670 C CA . PRO A 1 89 ? -32.117 19.674 32.836 1.00 96.75 89 PRO A CA 1
ATOM 671 C C . PRO A 1 89 ? -33.297 19.965 33.762 1.00 96.75 89 PRO A C 1
ATOM 673 O O . PRO A 1 89 ? -33.917 21.009 33.628 1.00 96.75 89 PRO A O 1
ATOM 676 N N . ALA A 1 90 ? -33.560 19.094 34.742 1.00 96.38 90 ALA A N 1
ATOM 677 C CA . ALA A 1 90 ? -34.666 19.264 35.685 1.00 96.38 90 ALA A CA 1
ATOM 678 C C . ALA A 1 90 ? -34.463 20.471 36.618 1.00 96.38 90 ALA A C 1
ATOM 680 O O . ALA A 1 90 ? -35.417 21.165 36.954 1.00 96.38 90 ALA A O 1
ATOM 681 N N . ILE A 1 91 ? -33.220 20.741 37.031 1.00 96.69 91 ILE A N 1
ATOM 682 C CA . ILE A 1 91 ? -32.884 21.925 37.837 1.00 96.69 91 ILE A CA 1
ATOM 683 C C . ILE A 1 91 ? -33.101 23.206 37.019 1.00 96.69 91 ILE A C 1
ATOM 685 O O . ILE A 1 91 ? -33.646 24.174 37.540 1.00 96.69 91 ILE A O 1
ATOM 689 N N . LEU A 1 92 ? -32.677 23.219 35.753 1.00 96.19 92 LEU A N 1
ATOM 690 C CA . LEU A 1 92 ? -32.842 24.365 34.855 1.00 96.19 92 LEU A CA 1
ATOM 691 C C . LEU A 1 92 ? -34.310 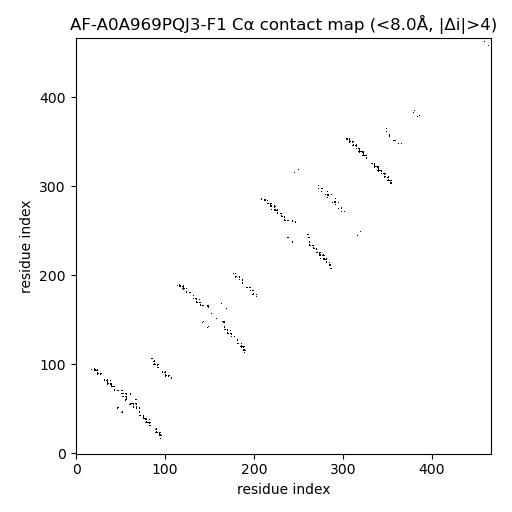24.590 34.475 1.00 96.19 92 LEU A C 1
ATOM 693 O O . LEU A 1 92 ? -34.759 25.733 34.451 1.00 96.19 92 LEU A O 1
ATOM 697 N N . ASP A 1 93 ? -35.059 23.515 34.241 1.00 95.50 93 ASP A N 1
ATOM 698 C CA . ASP A 1 93 ? -36.505 23.543 34.014 1.00 95.50 93 ASP A CA 1
ATOM 699 C C . ASP A 1 93 ? -37.243 24.139 35.222 1.00 95.50 93 ASP A C 1
ATOM 701 O O . ASP A 1 93 ? -37.995 25.101 35.084 1.00 95.50 93 ASP A O 1
ATOM 705 N N . ALA A 1 94 ? -36.900 23.695 36.438 1.00 95.38 94 ALA A N 1
ATOM 706 C CA . ALA A 1 94 ? -37.425 24.275 37.673 1.00 95.38 94 ALA A CA 1
ATOM 707 C C . ALA A 1 94 ? -37.084 25.767 37.847 1.00 95.38 94 ALA A C 1
ATOM 709 O O . ALA A 1 94 ? -37.783 26.457 38.579 1.00 95.38 94 ALA A O 1
ATOM 710 N N . LEU A 1 95 ? -36.042 26.284 37.186 1.00 95.81 95 LEU A N 1
ATOM 711 C CA . LEU A 1 95 ? -35.688 27.711 37.161 1.00 95.81 95 LEU A CA 1
ATOM 712 C C . LEU A 1 95 ? -36.344 28.485 35.998 1.00 95.81 95 LEU A C 1
ATOM 714 O O . LEU A 1 95 ? -36.033 29.660 35.811 1.00 95.81 95 LEU A O 1
ATOM 718 N N . ASN A 1 96 ? -37.251 27.867 35.231 1.00 93.19 96 ASN A N 1
ATOM 719 C CA . ASN A 1 96 ? -37.827 28.381 33.975 1.00 93.19 96 ASN A CA 1
ATOM 720 C C . ASN A 1 96 ? -36.780 28.699 32.895 1.00 93.19 96 ASN A C 1
ATOM 722 O O . ASN A 1 96 ? -36.963 29.595 32.071 1.00 93.19 96 ASN A O 1
ATOM 726 N N . MET A 1 97 ? -35.665 27.968 32.873 1.00 95.38 97 MET A N 1
ATOM 727 C CA . MET A 1 97 ? -34.626 28.104 31.849 1.00 95.38 97 MET A CA 1
ATOM 728 C C . MET A 1 97 ? -34.844 27.109 30.697 1.00 95.38 97 MET A C 1
ATOM 730 O O . MET A 1 97 ? -33.894 26.465 30.254 1.00 95.38 97 MET A O 1
ATOM 734 N N . GLU A 1 98 ? -36.079 26.974 30.199 1.00 91.94 98 GLU A N 1
ATOM 735 C CA . GLU A 1 98 ? -36.476 25.949 29.212 1.00 91.94 98 GLU A CA 1
ATOM 736 C C . GLU A 1 98 ? -35.614 25.989 27.936 1.00 91.94 98 GLU A C 1
ATOM 738 O O . GLU A 1 98 ? -35.133 24.954 27.469 1.00 91.94 98 GLU A O 1
ATOM 743 N N . SER A 1 99 ? -35.288 27.192 27.444 1.00 92.94 99 SER A N 1
ATOM 744 C CA . SER A 1 99 ? -34.413 27.397 26.276 1.00 92.94 99 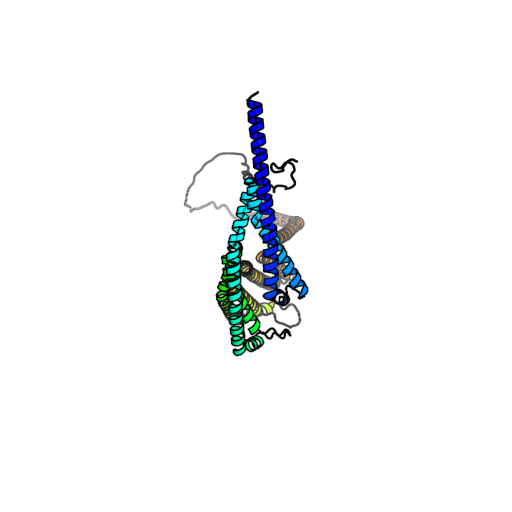SER A CA 1
ATOM 745 C C . SER A 1 99 ? -33.008 26.803 26.438 1.00 92.94 99 SER A C 1
ATOM 747 O O . SER A 1 99 ? -32.344 26.503 25.448 1.00 92.94 99 SER A O 1
ATOM 749 N N . VAL A 1 100 ? -32.537 26.646 27.679 1.00 94.00 100 VAL A N 1
ATOM 750 C CA . VAL A 1 100 ? -31.235 26.044 28.008 1.00 94.00 100 VAL A CA 1
ATOM 751 C C . VAL A 1 100 ? -31.405 24.580 28.419 1.00 94.00 100 VAL A C 1
ATOM 753 O O . VAL A 1 100 ? -30.577 23.740 28.067 1.00 94.00 100 VAL A O 1
ATOM 756 N N . ALA A 1 101 ? -32.486 24.261 29.133 1.00 95.62 101 ALA A N 1
ATOM 757 C CA . ALA A 1 101 ? -32.793 22.914 29.590 1.00 95.62 101 ALA A CA 1
ATOM 758 C C . ALA A 1 101 ? -33.043 21.954 28.419 1.00 95.62 101 ALA A C 1
ATOM 760 O O . ALA A 1 101 ? -32.533 20.838 28.455 1.00 95.62 101 ALA A O 1
ATOM 761 N N . GLY A 1 102 ? -33.742 22.392 27.363 1.00 95.12 102 GLY A N 1
ATOM 762 C CA . GLY A 1 102 ? -34.114 21.553 26.217 1.00 95.12 102 GLY A CA 1
ATOM 763 C C . GLY A 1 102 ? -32.923 20.870 25.526 1.00 95.12 102 GLY A C 1
ATOM 764 O O . GLY A 1 102 ? -32.868 19.640 25.487 1.00 95.12 102 GLY A O 1
ATOM 765 N N . PRO A 1 103 ? -31.918 21.613 25.021 1.00 95.56 103 PRO A N 1
ATOM 766 C CA . PRO A 1 103 ? -30.730 21.004 24.420 1.00 95.56 103 PRO A CA 1
ATOM 767 C C . PRO A 1 103 ? -29.974 20.059 25.368 1.00 95.56 103 PRO A C 1
ATOM 769 O O . PRO A 1 103 ? -29.543 18.986 24.947 1.00 95.56 103 PRO A O 1
ATOM 772 N N . ILE A 1 104 ? -29.844 20.413 26.654 1.00 95.38 104 ILE A N 1
ATOM 773 C CA . ILE A 1 104 ? -29.154 19.576 27.652 1.00 95.38 104 ILE A CA 1
ATOM 774 C C . ILE A 1 104 ? -29.966 18.305 27.948 1.00 95.38 104 ILE A C 1
ATOM 776 O O . ILE A 1 104 ? -29.380 17.227 28.072 1.00 95.38 104 ILE A O 1
ATOM 780 N N . ALA A 1 105 ? -31.298 18.397 28.006 1.00 95.25 105 ALA A N 1
ATOM 781 C CA . ALA A 1 105 ? -32.198 17.254 28.141 1.00 95.25 105 ALA A CA 1
ATOM 782 C C . ALA A 1 105 ? -32.015 16.284 26.969 1.00 95.25 105 ALA A C 1
ATOM 784 O O . ALA A 1 105 ? -31.743 15.110 27.198 1.00 95.25 105 ALA A O 1
ATOM 785 N N . ASN A 1 106 ? -32.011 16.783 25.729 1.00 94.94 106 ASN A N 1
ATOM 786 C CA . ASN A 1 106 ? -31.803 15.956 24.534 1.00 94.94 106 ASN A CA 1
ATOM 787 C C . ASN A 1 106 ? -30.442 15.239 24.541 1.00 94.94 106 ASN A C 1
ATOM 789 O O . ASN A 1 106 ? -30.349 14.060 24.190 1.00 94.94 106 ASN A O 1
ATOM 793 N N . MET A 1 107 ? -29.371 15.921 24.968 1.00 94.56 107 MET A N 1
ATOM 794 C CA . MET A 1 107 ? -28.053 15.289 25.128 1.00 94.56 107 MET A CA 1
ATOM 795 C C . MET A 1 107 ? -28.067 14.218 26.224 1.00 94.56 107 MET A C 1
ATOM 797 O O . MET A 1 107 ? -27.436 13.171 26.080 1.00 94.56 107 MET A O 1
ATOM 801 N N . THR A 1 108 ? -28.809 14.469 27.301 1.00 93.81 108 THR A N 1
ATOM 802 C CA . THR A 1 108 ? -28.973 13.547 28.428 1.00 93.81 108 THR A CA 1
ATOM 803 C C . THR A 1 108 ? -29.750 12.295 28.017 1.00 93.81 108 THR A C 1
ATOM 805 O O . THR A 1 108 ? -29.317 11.182 28.314 1.00 93.81 108 THR A O 1
ATOM 808 N N . GLU A 1 109 ? -30.848 12.454 27.279 1.00 93.38 109 GLU A N 1
ATOM 809 C CA . GLU A 1 109 ? -31.641 11.357 26.715 1.00 93.38 109 GLU A CA 1
ATOM 810 C C . GLU A 1 109 ? -30.824 10.526 25.729 1.00 93.38 109 GLU A C 1
ATOM 812 O O . GLU A 1 109 ? -30.767 9.301 25.845 1.00 93.38 109 GLU A O 1
ATOM 817 N N . THR A 1 110 ? -30.120 11.195 24.812 1.00 91.44 110 THR A N 1
ATOM 818 C CA . THR A 1 110 ? -29.208 10.547 23.864 1.00 91.44 110 THR A CA 1
ATOM 819 C C . THR A 1 110 ? -28.162 9.723 24.615 1.00 91.44 110 THR A C 1
ATOM 821 O O . THR A 1 110 ? -27.973 8.543 24.326 1.00 91.44 110 THR A O 1
ATOM 824 N N . PHE A 1 111 ? -27.525 10.303 25.635 1.00 90.31 111 PHE A N 1
ATOM 825 C CA . PHE A 1 111 ? -26.547 9.608 26.470 1.00 90.31 111 PHE A CA 1
ATOM 826 C C . PHE A 1 111 ? -27.146 8.396 27.206 1.00 90.31 111 PHE A C 1
ATOM 828 O O . PHE A 1 111 ? -26.540 7.323 27.216 1.00 90.31 111 PHE A O 1
ATOM 835 N N . LEU A 1 112 ? -28.343 8.525 27.787 1.00 91.69 112 LEU A N 1
ATOM 836 C CA . LEU A 1 112 ? -29.045 7.410 28.429 1.00 91.69 112 LEU A CA 1
ATOM 837 C C . LEU A 1 112 ? -29.375 6.288 27.439 1.00 91.69 112 LEU A C 1
ATOM 839 O O . LEU A 1 112 ? -29.247 5.117 27.793 1.00 91.69 112 LEU A O 1
ATOM 843 N N . ALA A 1 113 ? -29.732 6.621 26.199 1.00 90.38 113 ALA A N 1
ATOM 844 C CA . ALA A 1 113 ? -29.957 5.640 25.141 1.00 90.38 113 ALA A CA 1
ATOM 845 C C . ALA A 1 113 ? -28.666 4.902 24.730 1.00 90.38 113 ALA A C 1
ATOM 847 O O . ALA A 1 113 ? -28.726 3.741 24.323 1.00 90.38 113 ALA A O 1
ATOM 848 N N . PHE A 1 114 ? -27.488 5.514 24.903 1.00 91.12 114 PHE A N 1
ATOM 849 C CA . PHE A 1 114 ? -26.203 4.835 24.699 1.00 91.12 114 PHE A CA 1
ATOM 850 C C . PHE A 1 114 ? -25.868 3.818 25.804 1.00 91.12 114 PHE A C 1
ATOM 852 O O . PHE A 1 114 ? -25.121 2.880 25.533 1.00 91.12 114 PHE A O 1
ATOM 859 N N . LEU A 1 115 ? -26.395 3.939 27.032 1.00 91.81 115 LEU A N 1
ATOM 860 C CA . LEU A 1 115 ? -26.050 3.025 28.139 1.00 91.81 115 LEU A CA 1
ATOM 861 C C . LEU A 1 115 ? -26.372 1.547 27.835 1.00 91.81 115 LEU A C 1
ATOM 863 O O . LEU A 1 115 ? -25.472 0.710 27.977 1.00 91.81 115 LEU A O 1
ATOM 867 N N . PRO A 1 116 ? -27.602 1.196 27.402 1.00 94.19 116 PRO A N 1
ATOM 868 C CA . PRO A 1 116 ? -27.931 -0.168 26.993 1.00 94.19 116 PRO A CA 1
ATOM 869 C C . PRO A 1 116 ? -27.020 -0.682 25.873 1.00 94.19 116 PRO A C 1
ATOM 871 O O . PRO A 1 116 ? -26.527 -1.809 25.944 1.00 94.19 116 PRO A O 1
ATOM 874 N N . ASN A 1 117 ? -26.735 0.166 24.883 1.00 94.75 117 ASN A N 1
ATOM 875 C CA . ASN A 1 117 ? -25.894 -0.164 23.734 1.00 94.75 117 ASN A CA 1
ATOM 876 C C . ASN A 1 117 ? -24.440 -0.426 24.134 1.00 94.75 117 ASN A C 1
ATOM 878 O O . ASN A 1 117 ? -23.830 -1.379 23.654 1.00 94.75 117 ASN A O 1
ATOM 882 N N . ILE A 1 118 ? -23.894 0.365 25.062 1.00 94.25 118 ILE A N 1
ATOM 883 C CA . ILE A 1 118 ? -22.552 0.156 25.621 1.00 94.25 118 ILE A CA 1
ATOM 884 C C . ILE A 1 118 ? -22.462 -1.207 26.297 1.00 94.25 118 ILE A C 1
ATOM 886 O O . ILE A 1 118 ? -21.491 -1.938 26.094 1.00 94.25 118 ILE A O 1
ATOM 890 N N . PHE A 1 119 ? -23.475 -1.574 27.078 1.00 93.31 119 PHE A N 1
ATOM 891 C CA . PHE A 1 119 ? -23.504 -2.873 27.737 1.00 93.31 119 PHE A CA 1
ATOM 892 C C . PHE A 1 119 ? -23.611 -4.027 26.729 1.00 93.31 119 PHE A C 1
ATOM 894 O O . PHE A 1 119 ? -22.851 -4.993 26.820 1.00 93.31 119 PHE A O 1
ATOM 901 N N . ALA A 1 120 ? -24.494 -3.909 25.733 1.00 96.31 120 ALA A N 1
ATOM 902 C CA . ALA A 1 120 ? -24.647 -4.903 24.673 1.00 96.31 120 ALA A CA 1
ATOM 903 C C . ALA A 1 120 ? -23.347 -5.086 23.867 1.00 96.31 120 ALA A C 1
ATOM 905 O O . ALA A 1 120 ? -22.867 -6.210 23.706 1.00 96.31 120 ALA A O 1
ATOM 906 N N . ALA A 1 121 ? -22.713 -3.991 23.449 1.00 96.38 121 ALA A N 1
ATOM 907 C CA . ALA A 1 121 ? -21.436 -4.012 22.743 1.00 96.38 121 ALA A CA 1
ATOM 908 C C . ALA A 1 121 ? -20.299 -4.602 23.592 1.00 96.38 121 ALA A C 1
ATOM 910 O O . ALA A 1 121 ? -19.482 -5.372 23.084 1.00 96.38 121 ALA A O 1
ATOM 911 N N . ALA A 1 122 ? -20.260 -4.305 24.896 1.00 94.06 122 ALA A N 1
ATOM 912 C CA . ALA A 1 122 ? -19.283 -4.892 25.810 1.00 94.06 122 ALA A CA 1
ATOM 913 C C . ALA A 1 122 ? -19.433 -6.418 25.908 1.00 94.06 122 ALA A C 1
ATOM 915 O O . ALA A 1 122 ? -18.427 -7.132 25.903 1.00 94.06 122 ALA A O 1
ATOM 916 N N . ILE A 1 123 ? -20.669 -6.930 25.944 1.00 96.75 123 ILE A N 1
ATOM 917 C CA . ILE A 1 123 ? -20.940 -8.374 25.902 1.00 96.75 123 ILE A CA 1
ATOM 918 C C . ILE A 1 123 ? -20.471 -8.970 24.573 1.00 96.75 123 ILE A C 1
ATOM 920 O O . ILE A 1 123 ? -19.762 -9.978 24.585 1.00 96.75 123 ILE A O 1
ATOM 924 N N . ILE A 1 124 ? -20.819 -8.344 23.444 1.00 96.88 124 ILE A N 1
ATOM 925 C CA . ILE A 1 124 ? -20.425 -8.799 22.101 1.00 96.88 124 ILE A CA 1
ATOM 926 C C . ILE A 1 124 ? -18.902 -8.896 21.991 1.00 96.88 124 ILE A C 1
ATOM 928 O O . ILE A 1 124 ? -18.384 -9.936 21.585 1.00 96.88 124 ILE A O 1
ATOM 932 N N . LEU A 1 125 ? -18.170 -7.862 22.416 1.00 97.00 125 LEU A N 1
ATOM 933 C CA . LEU A 1 125 ? -16.707 -7.880 22.423 1.00 97.00 125 LEU A CA 1
ATOM 934 C C . LEU A 1 125 ? -16.154 -8.953 23.357 1.00 97.00 125 LEU A C 1
ATOM 936 O O . LEU A 1 125 ? -15.230 -9.669 22.979 1.00 97.00 125 LEU A O 1
ATOM 940 N N . PHE A 1 126 ? -16.696 -9.084 24.568 1.00 94.25 126 PHE A N 1
ATOM 941 C CA . PHE A 1 126 ? -16.209 -10.062 25.537 1.00 94.25 126 PHE A CA 1
ATOM 942 C C . PHE A 1 126 ? -16.351 -11.496 25.011 1.00 94.25 126 PHE A C 1
ATOM 944 O O . PHE A 1 126 ? -15.376 -12.254 24.989 1.00 94.25 126 PHE A O 1
ATOM 951 N N . VAL A 1 127 ? -17.548 -11.848 24.538 1.00 97.50 127 VAL A N 1
ATOM 952 C CA . VAL A 1 127 ? -17.849 -13.170 23.975 1.00 97.50 127 VAL A CA 1
ATOM 953 C C . VAL A 1 127 ? -17.073 -13.389 22.680 1.00 97.50 127 VAL A C 1
ATOM 955 O O . VAL A 1 127 ? -16.444 -14.431 22.500 1.00 97.50 127 VAL A O 1
ATOM 958 N N . GLY A 1 128 ? -17.049 -12.395 21.797 1.00 97.06 128 GLY A N 1
ATOM 959 C CA . GLY A 1 128 ? -16.358 -12.489 20.522 1.00 97.06 128 GLY A CA 1
ATOM 960 C C . GLY A 1 128 ? -14.846 -12.665 20.680 1.00 97.06 128 GLY A C 1
ATOM 961 O O . GLY A 1 128 ? -14.272 -13.560 20.064 1.00 97.06 128 GLY A O 1
ATOM 962 N N . ILE A 1 129 ? -14.189 -11.892 21.549 1.00 95.94 129 ILE A N 1
ATOM 963 C CA . ILE A 1 129 ? -12.749 -12.048 21.821 1.00 95.94 129 ILE A CA 1
ATOM 964 C C . ILE A 1 129 ? -12.458 -13.435 22.395 1.00 95.94 129 ILE A C 1
ATOM 966 O O . ILE A 1 129 ? -11.447 -14.044 22.040 1.00 95.94 129 ILE A O 1
ATOM 970 N N . PHE A 1 130 ? -13.326 -13.949 23.269 1.00 96.00 130 PHE A N 1
ATOM 971 C CA . PHE A 1 130 ? -13.189 -15.303 23.796 1.00 96.00 130 PHE A CA 1
ATOM 972 C C . PHE A 1 130 ? -13.238 -16.353 22.675 1.00 96.00 130 PHE A C 1
ATOM 974 O O . PHE A 1 130 ? -12.328 -17.181 22.578 1.00 96.00 130 PHE A O 1
ATOM 981 N N . ILE A 1 131 ? -14.230 -16.269 21.783 1.00 97.44 131 ILE A N 1
ATOM 982 C CA . ILE A 1 131 ? -14.368 -17.170 20.628 1.00 97.44 131 ILE A CA 1
ATOM 983 C C . ILE A 1 131 ? -13.165 -17.037 19.686 1.00 97.44 131 ILE A C 1
ATOM 985 O O . ILE A 1 131 ? -12.555 -18.040 19.321 1.00 97.44 131 ILE A O 1
ATOM 989 N N . ALA A 1 132 ? -12.766 -15.816 19.330 1.00 97.06 132 ALA A N 1
ATOM 990 C CA . ALA A 1 132 ? -11.639 -15.573 18.433 1.00 97.06 132 ALA A CA 1
ATOM 991 C C . ALA A 1 132 ? -10.326 -16.145 18.993 1.00 97.06 132 ALA A C 1
ATOM 993 O O . ALA A 1 132 ? -9.535 -16.718 18.244 1.00 97.06 132 ALA A O 1
ATOM 994 N N . ARG A 1 133 ? -10.098 -16.043 20.313 1.00 96.25 133 ARG A N 1
ATOM 995 C CA . ARG A 1 133 ? -8.938 -16.669 20.976 1.00 96.25 133 ARG A CA 1
ATOM 996 C C . ARG A 1 133 ? -8.990 -18.189 20.902 1.00 96.25 133 ARG A C 1
ATOM 998 O O . ARG A 1 133 ? -7.982 -18.801 20.564 1.00 96.25 133 ARG A O 1
ATOM 1005 N N . LEU A 1 134 ? -10.154 -18.785 21.160 1.00 97.25 134 LEU A N 1
ATOM 1006 C CA . LEU A 1 134 ? -10.337 -20.231 21.048 1.00 97.25 134 LEU A CA 1
ATOM 1007 C C . LEU A 1 134 ? -9.995 -20.719 19.631 1.00 97.25 134 LEU A C 1
ATOM 1009 O O . LEU A 1 134 ? -9.242 -21.679 19.466 1.00 97.25 134 LEU A O 1
ATOM 1013 N N . VAL A 1 135 ? -10.503 -20.024 18.608 1.00 97.75 135 VAL A N 1
ATOM 1014 C CA . VAL A 1 135 ? -10.240 -20.361 17.203 1.00 97.75 135 VAL A CA 1
ATOM 1015 C C . VAL A 1 135 ? -8.767 -20.162 16.854 1.00 97.75 135 VAL A C 1
ATOM 1017 O O . VAL A 1 135 ? -8.172 -21.040 16.235 1.00 97.75 135 VAL A O 1
ATOM 1020 N N . LYS A 1 136 ? -8.143 -19.063 17.294 1.00 96.81 136 LYS A N 1
ATOM 1021 C CA . LYS A 1 136 ? -6.701 -18.831 17.126 1.00 96.81 136 LYS A CA 1
ATOM 1022 C C . LYS A 1 136 ? -5.876 -19.994 17.671 1.00 96.81 136 LYS A C 1
ATOM 1024 O O . LYS A 1 136 ? -4.984 -20.481 16.979 1.00 96.81 136 LYS A O 1
ATOM 1029 N N . ASP A 1 137 ? -6.157 -20.429 18.895 1.00 96.38 137 ASP A N 1
ATOM 1030 C CA . ASP A 1 137 ? -5.398 -21.499 19.542 1.00 96.38 137 ASP A CA 1
ATOM 1031 C C . ASP A 1 137 ? -5.603 -22.839 18.825 1.00 96.38 137 ASP A C 1
ATOM 1033 O O . ASP A 1 137 ? -4.655 -23.614 18.668 1.00 96.38 137 ASP A O 1
ATOM 1037 N N . LEU A 1 138 ? -6.818 -23.096 18.333 1.00 97.06 138 LEU A N 1
ATOM 1038 C CA . LEU A 1 138 ? -7.124 -24.271 17.520 1.00 97.06 138 LEU A CA 1
ATOM 1039 C C . LEU A 1 138 ? -6.358 -24.254 16.188 1.00 97.06 138 LEU A C 1
ATOM 1041 O O . LEU A 1 138 ? -5.762 -25.264 15.802 1.00 97.06 138 LEU A O 1
ATOM 1045 N N . VAL A 1 139 ? -6.324 -23.105 15.510 1.00 97.00 139 VAL A N 1
ATOM 1046 C CA . VAL A 1 139 ? -5.582 -22.912 14.257 1.00 97.00 139 VAL A CA 1
ATOM 1047 C C . VAL A 1 139 ? -4.080 -23.055 14.486 1.00 97.00 139 VAL A C 1
ATOM 1049 O O . VAL A 1 139 ? -3.429 -23.773 13.733 1.00 97.00 139 VAL A O 1
ATOM 1052 N N . TYR A 1 140 ? -3.531 -22.455 15.546 1.00 96.06 140 TYR A N 1
ATOM 1053 C CA . TYR A 1 140 ? -2.116 -22.589 15.899 1.00 96.06 140 TYR A CA 1
ATOM 1054 C C . TYR A 1 140 ? -1.722 -24.059 16.082 1.00 96.06 140 TYR A C 1
ATOM 1056 O O . TYR A 1 140 ? -0.788 -24.532 15.436 1.00 96.06 140 TYR A O 1
ATOM 1064 N N . ARG A 1 141 ? -2.480 -24.807 16.897 1.00 95.69 141 ARG A N 1
ATOM 1065 C CA . ARG A 1 141 ? -2.233 -26.240 17.140 1.00 95.69 141 ARG A CA 1
ATOM 1066 C C . ARG A 1 141 ? -2.341 -27.064 15.857 1.00 95.69 141 ARG A C 1
ATOM 1068 O O . ARG A 1 141 ? -1.540 -27.970 15.639 1.00 95.69 141 ARG A O 1
ATOM 1075 N N . SER A 1 142 ? -3.297 -26.727 14.992 1.00 96.19 142 SER A N 1
ATOM 1076 C CA . SER A 1 142 ? -3.472 -27.391 13.696 1.00 96.19 142 SER A CA 1
ATOM 1077 C C . SER A 1 142 ? -2.280 -27.131 12.768 1.00 96.19 142 SER A C 1
ATOM 1079 O O . SER A 1 142 ? -1.715 -28.074 12.219 1.00 96.19 142 SER A O 1
ATOM 1081 N N . LEU A 1 143 ? -1.828 -25.880 12.648 1.00 95.12 143 LEU A N 1
ATOM 1082 C CA . LEU A 1 143 ? -0.668 -25.508 11.827 1.00 95.12 143 LEU A CA 1
ATOM 1083 C C . LEU A 1 143 ? 0.646 -26.099 12.358 1.00 95.12 143 LEU A C 1
ATOM 1085 O O . LEU A 1 143 ? 1.485 -26.537 11.568 1.00 95.12 143 LEU A O 1
ATOM 1089 N N . GLU A 1 144 ? 0.813 -26.154 13.682 1.00 92.50 144 GLU A N 1
ATOM 1090 C CA . GLU A 1 144 ? 1.966 -26.792 14.325 1.00 92.50 144 GLU A CA 1
ATOM 1091 C C . GLU A 1 144 ? 1.977 -28.305 14.048 1.00 92.50 144 GLU A C 1
ATOM 1093 O O . GLU A 1 144 ? 3.019 -28.857 13.686 1.00 92.50 144 GLU A O 1
ATOM 1098 N N . SER A 1 145 ? 0.813 -28.969 14.098 1.00 93.94 145 SER A N 1
ATOM 1099 C CA . SER A 1 145 ? 0.694 -30.399 13.764 1.00 93.94 145 SER A CA 1
ATOM 1100 C C . SER A 1 145 ? 1.058 -30.709 12.304 1.00 93.94 145 SER A C 1
ATOM 1102 O O . SER A 1 145 ? 1.672 -31.738 12.021 1.00 93.94 145 SER A O 1
ATOM 1104 N N . LEU A 1 146 ? 0.763 -29.781 11.386 1.00 93.62 146 LEU A N 1
ATOM 1105 C CA . LEU A 1 146 ? 1.098 -29.878 9.962 1.00 93.62 146 LEU A CA 1
ATOM 1106 C C . LEU A 1 146 ? 2.567 -29.540 9.656 1.00 93.62 146 LEU A C 1
ATOM 1108 O O . LEU A 1 146 ? 2.979 -29.600 8.498 1.00 93.62 146 LEU A O 1
ATOM 1112 N N . LYS A 1 147 ? 3.374 -29.191 10.671 1.00 91.06 147 LYS A N 1
ATOM 1113 C CA . LYS A 1 147 ? 4.789 -28.804 10.528 1.00 91.06 147 LYS A CA 1
ATOM 1114 C C . LYS A 1 147 ? 5.002 -27.692 9.491 1.00 91.06 147 LYS A C 1
ATOM 1116 O O . LYS A 1 147 ? 6.022 -27.672 8.797 1.00 91.06 147 LYS A O 1
ATOM 1121 N N . VAL A 1 148 ? 4.061 -26.749 9.401 1.00 88.50 148 VAL A N 1
ATOM 1122 C CA . VAL A 1 148 ? 4.114 -25.622 8.450 1.00 88.50 148 VAL A CA 1
ATOM 1123 C C . VAL A 1 148 ? 5.404 -24.814 8.619 1.00 88.50 148 VAL A C 1
ATOM 1125 O O . VAL A 1 148 ? 6.022 -24.421 7.631 1.00 88.50 148 VAL A O 1
ATOM 1128 N N . ASP A 1 149 ? 5.874 -24.667 9.860 1.00 87.38 149 ASP A N 1
ATOM 1129 C CA . ASP A 1 149 ? 7.140 -24.002 10.184 1.00 87.38 1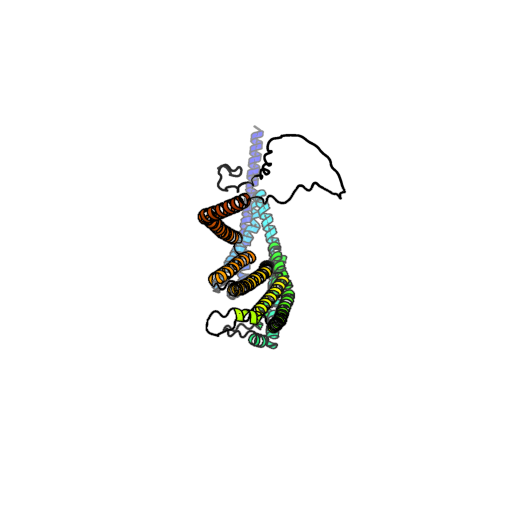49 ASP A CA 1
ATOM 1130 C C . ASP A 1 149 ? 8.348 -24.667 9.502 1.00 87.38 149 ASP A C 1
ATOM 1132 O O . ASP A 1 149 ? 9.218 -23.993 8.954 1.00 87.38 149 ASP A O 1
ATOM 1136 N N . HIS A 1 150 ? 8.388 -26.002 9.475 1.00 86.19 150 HIS A N 1
ATOM 1137 C CA . HIS A 1 150 ? 9.472 -26.746 8.834 1.00 86.19 150 HIS A CA 1
ATOM 1138 C C . HIS A 1 150 ? 9.427 -26.606 7.307 1.00 86.19 150 HIS A C 1
ATOM 1140 O O . HIS A 1 150 ? 10.468 -26.468 6.662 1.00 86.19 150 HIS A O 1
ATOM 1146 N N . TRP A 1 151 ? 8.230 -26.648 6.713 1.00 86.25 151 TRP A N 1
ATOM 1147 C CA . TRP A 1 151 ? 8.070 -26.462 5.270 1.00 86.25 151 TRP A CA 1
ATOM 1148 C C . TRP A 1 151 ? 8.505 -25.059 4.828 1.00 86.25 151 TRP A C 1
ATOM 1150 O O . TRP A 1 151 ? 9.261 -24.934 3.863 1.00 86.25 151 TRP A O 1
ATOM 1160 N N . PHE A 1 152 ? 8.104 -24.024 5.570 1.00 83.31 152 PHE A N 1
ATOM 1161 C CA . PHE A 1 152 ? 8.458 -22.639 5.267 1.00 83.31 152 PHE A CA 1
ATOM 1162 C C . PHE A 1 152 ? 9.968 -22.400 5.335 1.00 83.31 152 PHE A C 1
ATOM 1164 O O . PHE A 1 152 ? 10.555 -21.926 4.362 1.00 83.31 152 PHE A O 1
ATOM 1171 N N . ASN A 1 153 ? 10.614 -22.815 6.430 1.00 84.06 153 ASN A N 1
ATOM 1172 C CA . ASN A 1 153 ? 12.056 -22.626 6.618 1.00 84.06 153 ASN A CA 1
ATOM 1173 C C . ASN A 1 153 ? 12.885 -23.333 5.533 1.00 84.06 153 ASN A C 1
ATOM 1175 O O . ASN A 1 153 ? 13.939 -22.840 5.130 1.00 84.06 153 ASN A O 1
ATOM 1179 N N . LYS A 1 154 ? 12.394 -24.467 5.011 1.00 83.88 154 LYS A N 1
ATOM 1180 C CA . LYS A 1 154 ? 13.039 -25.179 3.899 1.00 83.88 154 LYS A CA 1
ATOM 1181 C C . LYS A 1 154 ? 13.030 -24.365 2.602 1.00 83.88 154 LYS A C 1
ATOM 1183 O O . LYS A 1 154 ? 13.985 -24.447 1.833 1.00 83.88 154 LYS A O 1
ATOM 1188 N N . TRP A 1 155 ? 11.953 -23.632 2.333 1.00 76.50 155 TRP A N 1
ATOM 1189 C CA . TRP A 1 155 ? 11.770 -22.907 1.074 1.00 76.50 155 TRP A CA 1
ATOM 1190 C C . TRP A 1 155 ? 12.438 -21.535 1.072 1.00 76.50 155 TRP A C 1
ATOM 1192 O O . TRP A 1 155 ? 12.999 -21.130 0.057 1.00 76.50 155 TRP A O 1
ATOM 1202 N N . THR A 1 156 ? 12.406 -20.823 2.196 1.00 71.00 156 THR A N 1
ATOM 1203 C CA . THR A 1 156 ? 12.815 -19.415 2.232 1.00 71.00 156 THR A CA 1
ATOM 1204 C C . THR A 1 156 ? 14.287 -19.201 2.585 1.00 71.00 156 THR A C 1
ATOM 1206 O O . THR A 1 156 ? 14.779 -18.096 2.382 1.00 71.00 156 THR A O 1
ATOM 1209 N N . ARG A 1 157 ? 15.014 -20.233 3.061 1.00 67.88 157 ARG A N 1
ATOM 1210 C CA . ARG A 1 157 ? 16.433 -20.156 3.498 1.00 67.88 157 ARG A CA 1
ATOM 1211 C C . ARG A 1 157 ? 16.724 -18.919 4.373 1.00 67.88 157 ARG A C 1
ATOM 1213 O O . ARG A 1 157 ? 17.835 -18.400 4.362 1.00 67.88 157 ARG A O 1
ATOM 1220 N N . PHE A 1 158 ? 15.723 -18.425 5.106 1.00 60.12 158 PHE A N 1
ATOM 1221 C CA . PHE A 1 158 ? 15.863 -17.271 5.988 1.00 60.12 158 PHE A CA 1
ATOM 1222 C C . PHE A 1 158 ? 16.614 -17.716 7.251 1.00 60.12 158 PHE A C 1
ATOM 1224 O O . PHE A 1 158 ? 16.019 -18.189 8.215 1.00 60.12 158 PHE A O 1
ATOM 1231 N N . GLU A 1 159 ? 17.938 -17.566 7.243 1.00 54.34 159 GLU A N 1
ATOM 1232 C CA . GLU A 1 159 ? 18.834 -17.698 8.407 1.00 54.34 159 GLU A CA 1
ATOM 1233 C C . GLU A 1 159 ? 18.756 -16.450 9.315 1.00 54.34 159 GLU A C 1
ATOM 1235 O O . GLU A 1 159 ? 19.757 -15.860 9.714 1.00 54.34 159 GLU A O 1
ATOM 1240 N N . GLY A 1 160 ? 17.537 -15.998 9.622 1.00 54.47 160 GLY A N 1
ATOM 1241 C CA . GLY A 1 160 ? 17.283 -14.897 10.552 1.00 54.47 160 GLY A CA 1
ATOM 1242 C C . GLY A 1 160 ? 17.003 -15.428 11.957 1.00 54.47 160 GLY A C 1
ATOM 1243 O O . GLY A 1 160 ? 16.062 -16.189 12.156 1.00 54.47 160 GLY A O 1
ATOM 1244 N N . SER A 1 161 ? 17.800 -15.009 12.942 1.00 48.94 161 SER A N 1
ATOM 1245 C CA . SER A 1 161 ? 17.780 -15.456 14.347 1.00 48.94 161 SER A CA 1
ATOM 1246 C C . SER A 1 161 ? 16.555 -15.027 15.176 1.00 48.94 161 SER A C 1
ATOM 1248 O O . SER A 1 161 ? 16.528 -15.225 16.391 1.00 48.94 161 SER A O 1
ATOM 1250 N N . SER A 1 162 ? 15.515 -14.477 14.551 1.00 55.06 162 SER A N 1
ATOM 1251 C CA . SER A 1 162 ? 14.230 -14.187 15.186 1.00 55.06 162 SER A CA 1
ATOM 1252 C C . SER A 1 162 ? 13.233 -15.299 14.857 1.00 55.06 162 SER A C 1
ATOM 1254 O O . SER A 1 162 ? 12.542 -15.289 13.843 1.00 55.06 162 SER A O 1
ATOM 1256 N N . SER A 1 163 ? 13.173 -16.270 15.765 1.00 60.00 163 SER A N 1
ATOM 1257 C CA . SER A 1 163 ? 12.351 -17.487 15.806 1.00 60.00 163 SER A CA 1
ATOM 1258 C C . SER A 1 163 ? 10.829 -17.257 15.843 1.00 60.00 163 SER A C 1
ATOM 1260 O O . SER A 1 163 ? 10.100 -17.901 16.602 1.00 60.00 163 SER A O 1
ATOM 1262 N N . MET A 1 164 ? 10.304 -16.336 15.040 1.00 69.31 164 MET A N 1
ATOM 1263 C CA . MET A 1 164 ? 8.866 -16.132 14.942 1.00 69.31 164 MET A CA 1
ATOM 1264 C C . MET A 1 164 ? 8.274 -17.261 14.087 1.00 69.31 164 MET A C 1
ATOM 1266 O O . MET A 1 164 ? 8.385 -17.257 12.864 1.00 69.31 164 MET A O 1
ATOM 1270 N N . LYS A 1 165 ? 7.694 -18.270 14.752 1.00 85.19 165 LYS A N 1
ATOM 1271 C CA . LYS A 1 165 ? 7.019 -19.406 14.103 1.00 85.19 165 LYS A CA 1
ATOM 1272 C C . LYS A 1 165 ? 5.943 -18.892 13.134 1.00 85.19 165 LYS A C 1
ATOM 1274 O O . LYS A 1 165 ? 5.061 -18.134 13.547 1.00 85.19 165 LYS A O 1
ATOM 1279 N N . LEU A 1 166 ? 5.975 -19.326 11.872 1.00 87.88 166 LEU A N 1
ATOM 1280 C CA . LEU A 1 166 ? 4.965 -18.984 10.865 1.00 87.88 166 LEU A CA 1
ATOM 1281 C C . LEU A 1 166 ? 3.569 -19.426 11.320 1.00 87.88 166 LEU A C 1
ATOM 1283 O O . LEU A 1 166 ? 2.597 -18.700 11.117 1.00 87.88 166 LEU A O 1
ATOM 1287 N N . SER A 1 167 ? 3.474 -20.572 11.997 1.00 91.88 167 SER A N 1
ATOM 1288 C CA . SER A 1 167 ? 2.224 -21.053 12.598 1.00 91.88 167 SER A CA 1
ATOM 1289 C C . SER A 1 167 ? 1.615 -20.039 13.576 1.00 91.88 167 SER A C 1
ATOM 1291 O O . SER A 1 167 ? 0.406 -19.805 13.550 1.00 91.88 167 SER A O 1
ATOM 1293 N N . ALA A 1 168 ? 2.439 -19.375 14.394 1.00 92.31 168 ALA A N 1
ATOM 1294 C CA . ALA A 1 168 ? 1.991 -18.337 15.323 1.00 92.31 168 ALA A CA 1
ATOM 1295 C C . ALA A 1 168 ? 1.540 -17.062 14.597 1.00 92.31 168 ALA A C 1
ATOM 1297 O O . ALA A 1 168 ? 0.538 -16.459 14.984 1.00 92.31 168 ALA A O 1
ATOM 1298 N N . ILE A 1 169 ? 2.249 -16.668 13.535 1.00 92.88 169 ILE A N 1
ATOM 1299 C CA . ILE A 1 169 ? 1.891 -15.502 12.716 1.00 92.88 169 ILE A CA 1
ATOM 1300 C C . ILE A 1 169 ? 0.537 -15.733 12.045 1.00 92.88 169 ILE A C 1
ATOM 1302 O O . ILE A 1 169 ? -0.364 -14.912 12.193 1.00 92.88 169 ILE A O 1
ATOM 1306 N N . LEU A 1 170 ? 0.358 -16.872 11.375 1.00 92.56 170 LEU A N 1
ATOM 1307 C CA . LEU A 1 170 ? -0.897 -17.221 10.710 1.00 92.56 170 LEU A CA 1
ATOM 1308 C C . LEU A 1 170 ? -2.064 -17.306 11.700 1.00 92.56 170 LEU A C 1
ATOM 1310 O O . LEU A 1 170 ? -3.135 -16.771 11.430 1.00 92.56 170 LEU A O 1
ATOM 1314 N N . ALA A 1 171 ? -1.854 -17.901 12.876 1.00 95.44 171 ALA A N 1
ATOM 1315 C CA . ALA A 1 171 ? -2.878 -17.938 13.915 1.00 95.44 171 ALA A CA 1
ATOM 1316 C C . ALA A 1 171 ? -3.250 -16.528 14.419 1.00 95.44 171 ALA A C 1
ATOM 1318 O O . ALA A 1 171 ? -4.427 -16.232 14.621 1.00 95.44 171 ALA A O 1
ATOM 1319 N N . ASN A 1 172 ? -2.270 -15.633 14.585 1.00 95.25 172 ASN A N 1
ATOM 1320 C CA . ASN A 1 172 ? -2.523 -14.231 14.931 1.00 95.25 172 ASN A CA 1
ATOM 1321 C C . ASN A 1 172 ? -3.267 -13.478 13.822 1.00 95.25 172 ASN A C 1
ATOM 1323 O O . ASN A 1 172 ? -4.139 -12.669 14.130 1.00 95.25 172 ASN A O 1
ATOM 1327 N N . ILE A 1 173 ? -2.959 -13.750 12.553 1.00 94.00 173 ILE A N 1
ATOM 1328 C CA . ILE A 1 173 ? -3.702 -13.192 11.420 1.00 94.00 173 ILE A CA 1
ATOM 1329 C C . ILE A 1 173 ? -5.159 -13.649 11.502 1.00 94.00 173 ILE A C 1
ATOM 1331 O O . ILE A 1 173 ? -6.047 -12.806 11.525 1.00 94.00 173 ILE A O 1
ATOM 1335 N N . VAL A 1 174 ? -5.422 -14.950 11.664 1.00 95.12 174 VAL A N 1
ATOM 1336 C CA . VAL A 1 174 ? -6.796 -15.461 11.822 1.00 95.12 174 VAL A CA 1
ATOM 1337 C C . VAL A 1 174 ? -7.509 -14.809 13.009 1.00 95.12 174 VAL A C 1
ATOM 1339 O O . VAL A 1 174 ? -8.670 -14.429 12.888 1.00 95.12 174 VAL A O 1
ATOM 1342 N N . PHE A 1 175 ? -6.815 -14.609 14.134 1.00 96.25 175 PHE A N 1
ATOM 1343 C CA . PHE A 1 175 ? -7.370 -13.879 15.273 1.00 96.25 175 PHE A CA 1
ATOM 1344 C C . PHE A 1 175 ? -7.825 -12.467 14.895 1.00 96.25 175 PHE A C 1
ATOM 1346 O O . PHE A 1 175 ? -8.952 -12.101 15.209 1.00 96.25 175 PHE A O 1
ATOM 1353 N N . ILE A 1 176 ? -6.979 -11.690 14.211 1.00 94.88 176 ILE A N 1
ATOM 1354 C CA . ILE A 1 176 ? -7.308 -10.325 13.770 1.00 94.88 176 ILE A CA 1
ATOM 1355 C C . ILE A 1 176 ? -8.477 -10.345 12.778 1.00 94.88 176 ILE A C 1
ATOM 1357 O O . ILE A 1 176 ? -9.395 -9.539 12.900 1.00 94.88 176 ILE A O 1
ATOM 1361 N N . PHE A 1 177 ? -8.486 -11.295 11.842 1.00 94.25 177 PHE A N 1
ATOM 1362 C CA . PHE A 1 177 ? -9.556 -11.437 10.853 1.00 94.25 177 PHE A CA 1
ATOM 1363 C C . PHE A 1 177 ? -10.907 -11.771 11.485 1.00 94.25 177 PHE A C 1
ATOM 1365 O O . PHE A 1 177 ? -11.928 -11.315 10.990 1.00 94.25 177 PHE A O 1
ATOM 1372 N N . LEU A 1 178 ? -10.929 -12.536 12.577 1.00 96.00 178 LEU A N 1
ATOM 1373 C CA . LEU A 1 178 ? -12.154 -12.784 13.341 1.00 96.00 178 LEU A CA 1
ATOM 1374 C C . LEU A 1 178 ? -12.527 -11.592 14.225 1.00 96.00 178 LEU A C 1
ATOM 1376 O O . LEU A 1 178 ? -13.706 -11.297 14.395 1.00 96.00 178 LEU A O 1
ATOM 1380 N N . LEU A 1 179 ? -11.530 -10.899 14.779 1.00 96.00 179 LEU A N 1
ATOM 1381 C CA . LEU A 1 179 ? -11.725 -9.742 15.646 1.00 96.00 179 LEU A CA 1
ATOM 1382 C C . LEU A 1 179 ? -12.389 -8.576 14.904 1.00 96.00 179 LEU A C 1
ATOM 1384 O O . LEU A 1 179 ? -13.236 -7.912 15.491 1.00 96.00 179 LEU A O 1
ATOM 1388 N N . ILE A 1 180 ? -12.026 -8.323 13.642 1.00 95.62 180 ILE A N 1
ATOM 1389 C CA . ILE A 1 180 ? -12.552 -7.179 12.883 1.00 95.62 180 ILE A CA 1
ATOM 1390 C C . ILE A 1 180 ? -14.088 -7.228 12.766 1.00 95.62 180 ILE A C 1
ATOM 1392 O O . ILE A 1 180 ? -14.712 -6.289 13.255 1.00 95.62 180 ILE A O 1
ATOM 1396 N N . PRO A 1 181 ? -14.730 -8.302 12.257 1.00 94.81 181 PRO A N 1
ATOM 1397 C CA . PRO A 1 181 ? -16.191 -8.416 12.242 1.00 94.81 181 PRO A CA 1
ATOM 1398 C C . PRO A 1 181 ? -16.828 -8.270 13.624 1.00 94.81 181 PRO A C 1
ATOM 1400 O O . PRO A 1 181 ? -17.873 -7.645 13.764 1.00 94.81 181 PRO A O 1
ATOM 1403 N N . ILE A 1 182 ? -16.194 -8.816 14.664 1.00 96.69 182 ILE A N 1
ATOM 1404 C CA . ILE A 1 182 ? -16.688 -8.724 16.044 1.00 96.69 182 ILE A CA 1
ATOM 1405 C C . ILE A 1 182 ? -16.682 -7.268 16.524 1.00 96.69 182 ILE A C 1
ATOM 1407 O O . ILE A 1 182 ? -17.646 -6.818 17.144 1.00 96.69 182 ILE A O 1
ATOM 1411 N N . ILE A 1 183 ? -15.613 -6.525 16.225 1.00 96.00 183 ILE A N 1
ATOM 1412 C CA . ILE A 1 183 ? -15.524 -5.090 16.503 1.00 96.00 183 ILE A CA 1
ATOM 1413 C C . ILE A 1 183 ? -16.581 -4.338 15.701 1.00 96.00 183 ILE A C 1
ATOM 1415 O O . ILE A 1 183 ? -17.262 -3.499 16.278 1.00 96.00 183 ILE A O 1
ATOM 1419 N N . THR A 1 184 ? -16.763 -4.654 14.417 1.00 95.06 184 THR A N 1
ATOM 1420 C CA . THR A 1 184 ? -17.795 -4.036 13.578 1.00 95.06 184 THR A CA 1
ATOM 1421 C C . THR A 1 184 ? -19.185 -4.206 14.193 1.00 95.06 184 THR A C 1
ATOM 1423 O O . THR A 1 184 ? -19.865 -3.208 14.400 1.00 95.06 184 THR A O 1
ATOM 1426 N N . VAL A 1 185 ? -19.574 -5.428 14.578 1.00 96.00 185 VAL A N 1
ATOM 1427 C CA . VAL A 1 185 ? -20.880 -5.704 15.210 1.00 96.00 185 VAL A CA 1
ATOM 1428 C C . VAL A 1 185 ? -21.027 -4.957 16.542 1.00 96.00 185 VAL A C 1
ATOM 1430 O O . VAL A 1 185 ? -22.097 -4.433 16.857 1.00 96.00 185 VAL A O 1
ATOM 1433 N N . ALA A 1 186 ? -19.954 -4.858 17.332 1.00 96.00 186 ALA A N 1
ATOM 1434 C CA . ALA A 1 186 ? -19.969 -4.089 18.573 1.00 96.00 186 ALA A CA 1
ATOM 1435 C C . ALA A 1 186 ? -20.116 -2.574 18.331 1.00 96.00 186 ALA A C 1
ATOM 1437 O O . ALA A 1 186 ? -20.881 -1.920 19.035 1.00 96.00 186 ALA A O 1
ATOM 1438 N N . LEU A 1 187 ? -19.417 -2.016 17.338 1.00 95.06 187 LEU A N 1
ATOM 1439 C CA . LEU A 1 187 ? -19.509 -0.602 16.953 1.00 95.06 187 LEU A CA 1
ATOM 1440 C C . LEU A 1 187 ? -20.880 -0.252 16.360 1.00 95.06 187 LEU A C 1
ATOM 1442 O O . LEU A 1 187 ? -21.419 0.814 16.651 1.00 95.06 187 LEU A O 1
ATOM 1446 N N . GLU A 1 188 ? -21.460 -1.155 15.574 1.00 93.81 188 GLU A N 1
ATOM 1447 C CA . GLU A 1 188 ? -22.815 -1.020 15.041 1.00 93.81 188 GLU A CA 1
ATOM 1448 C C . GLU A 1 188 ? -23.850 -1.043 16.170 1.00 93.81 188 GLU A C 1
ATOM 1450 O O . GLU A 1 188 ? -24.725 -0.186 16.215 1.00 93.81 188 GLU A O 1
ATOM 1455 N N . THR A 1 189 ? -23.683 -1.935 17.154 1.00 94.69 189 THR A N 1
ATOM 1456 C CA . THR A 1 189 ? -24.518 -1.958 18.369 1.00 94.69 189 THR A CA 1
ATOM 1457 C C . THR A 1 189 ? -24.379 -0.665 19.178 1.00 94.69 189 THR A C 1
ATOM 1459 O O . THR A 1 189 ? -25.347 -0.201 19.772 1.00 94.69 189 THR A O 1
ATOM 1462 N N . LEU A 1 190 ? -23.193 -0.044 19.177 1.00 94.00 190 LEU A N 1
ATOM 1463 C CA . LEU A 1 190 ? -22.972 1.289 19.745 1.00 94.00 190 LEU A CA 1
ATOM 1464 C C . LEU A 1 190 ? -23.594 2.419 18.907 1.00 94.00 190 LEU A C 1
ATOM 1466 O O . LEU A 1 190 ? -23.478 3.564 19.319 1.00 94.00 190 LEU A O 1
ATOM 1470 N N . ASN A 1 191 ? -24.241 2.144 17.770 1.00 90.94 191 ASN A N 1
ATOM 1471 C CA . ASN A 1 191 ? -24.735 3.135 16.806 1.00 90.94 191 ASN A CA 1
ATOM 1472 C C . ASN A 1 191 ? -23.639 4.064 16.244 1.00 90.94 191 ASN A C 1
ATOM 1474 O O . ASN A 1 191 ? -23.901 5.219 15.910 1.00 90.94 191 ASN A O 1
ATOM 1478 N N . ILE A 1 192 ? -22.402 3.573 16.099 1.00 88.75 192 ILE A N 1
ATOM 1479 C CA . ILE A 1 192 ? -21.270 4.345 15.554 1.00 88.75 192 ILE A CA 1
ATOM 1480 C C . ILE A 1 192 ? -20.992 3.923 14.099 1.00 88.75 192 ILE A C 1
ATOM 1482 O O . ILE A 1 192 ? -19.901 3.461 13.753 1.00 88.75 192 ILE A O 1
ATOM 1486 N N . GLN A 1 193 ? -21.996 4.091 13.231 1.00 86.38 193 GLN A N 1
ATOM 1487 C CA . GLN A 1 193 ? -21.964 3.624 11.831 1.00 86.38 193 GLN A CA 1
ATOM 1488 C C . GLN A 1 193 ? -20.829 4.251 11.004 1.00 86.38 193 GLN A C 1
ATOM 1490 O O . GLN A 1 193 ? -20.190 3.579 10.197 1.00 86.38 193 GLN A O 1
ATOM 1495 N N . MET A 1 194 ? -20.506 5.519 11.279 1.00 89.44 194 MET A N 1
ATOM 1496 C CA . MET A 1 194 ? -19.454 6.268 10.576 1.00 89.44 194 MET A CA 1
ATOM 1497 C C . MET A 1 194 ? -18.056 5.643 10.715 1.00 89.44 194 MET A C 1
ATOM 1499 O O . MET A 1 194 ? -17.179 5.913 9.899 1.00 89.44 194 MET A O 1
ATOM 1503 N N . ILE A 1 195 ? -17.826 4.824 11.749 1.00 90.25 195 ILE A N 1
ATOM 1504 C CA . ILE A 1 195 ? -16.531 4.168 11.985 1.00 90.25 195 ILE A CA 1
ATOM 1505 C C . ILE A 1 195 ? -16.549 2.720 11.478 1.00 90.25 195 ILE A C 1
ATOM 1507 O O . ILE A 1 195 ? -15.552 2.249 10.928 1.00 90.25 195 ILE A O 1
ATOM 1511 N N . SER A 1 196 ? -17.665 2.004 11.638 1.00 91.88 196 SER A N 1
ATOM 1512 C CA . SER A 1 196 ? -17.774 0.596 11.241 1.00 91.88 196 SER A CA 1
ATOM 1513 C C . SER A 1 196 ? -17.714 0.383 9.729 1.00 91.88 196 SER A C 1
ATOM 1515 O O . SER A 1 196 ? -17.150 -0.619 9.281 1.00 91.88 196 SER A O 1
ATOM 1517 N N . GLU A 1 197 ? -18.258 1.307 8.933 1.00 92.88 197 GLU A N 1
ATOM 1518 C CA . GLU A 1 197 ? -18.301 1.166 7.472 1.00 92.88 197 GLU A CA 1
ATOM 1519 C C . GLU A 1 197 ? -16.903 1.142 6.826 1.00 92.88 197 GLU A C 1
ATOM 1521 O O . GLU A 1 197 ? -16.579 0.143 6.173 1.00 92.88 197 GLU A O 1
ATOM 1526 N N . PRO A 1 198 ? -16.019 2.143 7.036 1.00 93.62 198 PRO A N 1
ATOM 1527 C CA . PRO A 1 198 ? -14.667 2.105 6.478 1.00 93.62 198 PRO A CA 1
ATOM 1528 C C . PRO A 1 198 ? -13.873 0.860 6.893 1.00 93.62 198 PRO A C 1
ATOM 1530 O O . PRO A 1 198 ? -13.173 0.270 6.068 1.00 93.62 198 PRO A O 1
ATOM 1533 N N . ILE A 1 199 ? -14.009 0.424 8.153 1.00 93.75 199 ILE A N 1
ATOM 1534 C CA . ILE A 1 199 ? -13.349 -0.785 8.671 1.00 93.75 199 ILE A CA 1
ATOM 1535 C C . ILE A 1 199 ? -13.813 -2.024 7.897 1.00 93.75 199 ILE A C 1
ATOM 1537 O O . ILE A 1 199 ? -12.992 -2.849 7.491 1.00 93.75 199 ILE A O 1
ATOM 1541 N N . THR A 1 200 ? -15.119 -2.136 7.659 1.00 92.00 200 THR A N 1
ATOM 1542 C CA . THR A 1 200 ? -15.719 -3.262 6.933 1.00 92.00 200 THR A CA 1
ATOM 1543 C C . THR A 1 200 ? -15.310 -3.262 5.465 1.00 92.00 200 THR A C 1
ATOM 1545 O O . THR A 1 200 ? -14.984 -4.317 4.926 1.00 92.00 200 THR A O 1
ATOM 1548 N N . ASN A 1 201 ? -15.238 -2.091 4.832 1.00 92.44 201 ASN A N 1
ATOM 1549 C CA . ASN A 1 201 ? -14.788 -1.966 3.446 1.00 92.44 201 ASN A CA 1
ATOM 1550 C C . ASN A 1 201 ? -13.334 -2.416 3.283 1.00 92.44 201 ASN A C 1
ATOM 1552 O O . ASN A 1 201 ? -13.042 -3.229 2.409 1.00 92.44 201 ASN A O 1
ATOM 1556 N N . VAL A 1 202 ? -12.431 -1.969 4.162 1.00 92.44 202 VAL A N 1
ATOM 1557 C CA . VAL A 1 202 ? -11.029 -2.419 4.146 1.00 92.44 202 VAL A CA 1
ATOM 1558 C C . VAL A 1 202 ? -10.934 -3.923 4.398 1.00 92.44 202 VAL A C 1
ATOM 1560 O O . VAL A 1 202 ? -10.201 -4.619 3.697 1.00 92.44 202 VAL A O 1
ATOM 1563 N N . PHE A 1 203 ? -11.695 -4.447 5.360 1.00 93.00 203 PHE A N 1
ATOM 1564 C CA . PHE A 1 203 ? -11.733 -5.879 5.644 1.00 93.00 203 PHE A CA 1
ATOM 1565 C C . PHE A 1 203 ? -12.199 -6.701 4.437 1.00 93.00 203 PHE A C 1
ATOM 1567 O O . PHE A 1 203 ? -11.545 -7.676 4.067 1.00 93.00 203 PHE A O 1
ATOM 1574 N N . ASN A 1 204 ? -13.275 -6.272 3.778 1.00 92.12 204 ASN A N 1
ATOM 1575 C CA . ASN A 1 204 ? -13.799 -6.918 2.579 1.00 92.12 204 ASN A CA 1
ATOM 1576 C C . ASN A 1 204 ? -12.799 -6.859 1.419 1.00 92.12 204 ASN A C 1
ATOM 1578 O O . ASN A 1 204 ? -12.603 -7.868 0.745 1.00 92.12 204 ASN A O 1
ATOM 1582 N N . SER A 1 205 ? -12.109 -5.731 1.227 1.00 91.81 205 SER A N 1
ATOM 1583 C CA . SER A 1 205 ? -11.032 -5.613 0.236 1.00 91.81 205 SER A CA 1
ATOM 1584 C C . SER A 1 205 ? -9.890 -6.590 0.518 1.00 91.81 205 SER A C 1
ATOM 1586 O O . SER A 1 205 ? -9.405 -7.254 -0.396 1.00 91.81 205 SER A O 1
ATOM 1588 N N . ILE A 1 206 ? -9.492 -6.753 1.784 1.00 91.06 206 ILE A N 1
ATOM 1589 C CA . ILE A 1 206 ? -8.468 -7.733 2.177 1.00 91.06 206 ILE A CA 1
ATOM 1590 C C . ILE A 1 206 ? -8.951 -9.167 1.908 1.00 91.06 206 ILE A C 1
ATOM 1592 O O . ILE A 1 206 ? -8.187 -9.977 1.383 1.00 91.06 206 ILE A O 1
ATOM 1596 N N . LEU A 1 207 ? -10.209 -9.497 2.222 1.00 91.12 207 LEU A N 1
ATOM 1597 C CA . LEU A 1 207 ? -10.779 -10.818 1.932 1.00 91.12 207 LEU A CA 1
ATOM 1598 C C . LEU A 1 207 ? -10.833 -11.106 0.426 1.00 91.12 207 LEU A C 1
ATOM 1600 O O . LEU A 1 207 ? -10.478 -12.207 0.007 1.00 91.12 207 LEU A O 1
ATOM 1604 N N . ALA A 1 208 ? -11.226 -10.121 -0.383 1.00 90.88 208 ALA A N 1
ATOM 1605 C CA . ALA A 1 208 ? -11.251 -10.222 -1.841 1.00 90.88 208 ALA A CA 1
ATOM 1606 C C . ALA A 1 208 ? -9.842 -10.353 -2.445 1.00 90.88 208 ALA A C 1
ATOM 1608 O O . ALA A 1 208 ? -9.662 -10.999 -3.478 1.00 90.88 208 ALA A O 1
ATOM 1609 N N . MET A 1 209 ? -8.823 -9.807 -1.774 1.00 92.19 209 MET A N 1
ATOM 1610 C CA . MET A 1 209 ? -7.428 -9.940 -2.187 1.00 92.19 209 MET A CA 1
ATOM 1611 C C . MET A 1 209 ? -6.896 -11.371 -2.003 1.00 92.19 209 MET A C 1
ATOM 1613 O O . MET A 1 209 ? -6.026 -11.785 -2.765 1.00 92.19 209 MET A O 1
ATOM 1617 N N . ILE A 1 210 ? -7.413 -12.157 -1.047 1.00 92.25 210 ILE A N 1
ATOM 1618 C CA . ILE A 1 210 ? -6.907 -13.516 -0.771 1.00 92.25 210 ILE A CA 1
ATOM 1619 C C . ILE A 1 210 ? -6.988 -14.418 -2.019 1.00 92.25 210 ILE A C 1
ATOM 1621 O O . ILE A 1 210 ? -5.944 -14.944 -2.412 1.00 92.25 210 ILE A O 1
ATOM 1625 N N . PRO A 1 211 ? -8.149 -14.585 -2.693 1.00 94.25 211 PRO A N 1
ATOM 1626 C CA . PRO A 1 211 ? -8.221 -15.328 -3.952 1.00 94.25 211 PRO A CA 1
ATOM 1627 C C . PRO A 1 211 ? -7.287 -14.771 -5.032 1.00 94.25 211 PRO A C 1
ATOM 1629 O O . PRO A 1 211 ? -6.585 -15.534 -5.698 1.00 94.25 211 PRO A O 1
ATOM 1632 N N . ASN A 1 212 ? -7.232 -13.445 -5.172 1.00 95.00 212 ASN A N 1
ATOM 1633 C CA . ASN A 1 212 ? -6.436 -12.779 -6.202 1.00 95.00 212 ASN A CA 1
ATOM 1634 C C . ASN A 1 212 ? -4.932 -12.997 -6.000 1.00 95.00 212 ASN A C 1
ATOM 1636 O O . ASN A 1 212 ? -4.204 -13.168 -6.975 1.00 95.00 212 ASN A O 1
ATOM 1640 N N . VAL A 1 213 ? -4.460 -13.078 -4.752 1.00 95.06 213 VAL A N 1
ATOM 1641 C CA . VAL A 1 213 ? -3.063 -13.412 -4.433 1.00 95.06 213 VAL A CA 1
ATOM 1642 C C . VAL A 1 213 ? -2.691 -14.794 -4.954 1.00 95.06 213 VAL A C 1
ATOM 1644 O O . VAL A 1 213 ? -1.616 -14.950 -5.530 1.00 95.06 213 VAL A O 1
ATOM 1647 N N . PHE A 1 214 ? -3.571 -15.790 -4.830 1.00 94.62 214 PHE A N 1
ATOM 1648 C CA . PHE A 1 214 ? -3.305 -17.113 -5.399 1.00 94.62 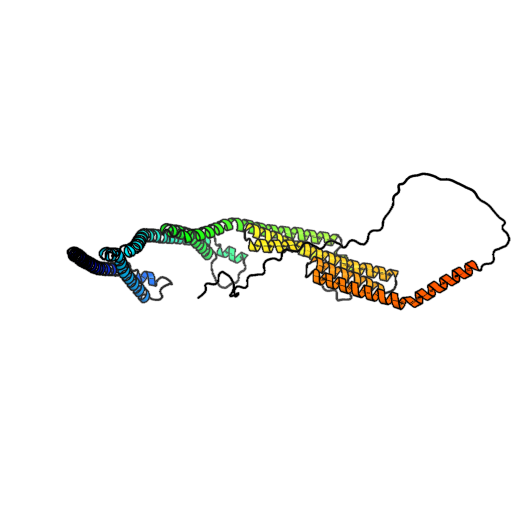214 PHE A CA 1
ATOM 1649 C C . PHE A 1 214 ? -3.178 -17.063 -6.924 1.00 94.62 214 PHE A C 1
ATOM 1651 O O . PHE A 1 214 ? -2.230 -17.627 -7.474 1.00 94.62 214 PHE A O 1
ATOM 1658 N N . VAL A 1 215 ? -4.089 -16.360 -7.603 1.00 96.69 215 VAL A N 1
ATOM 1659 C CA . VAL A 1 215 ? -4.043 -16.197 -9.065 1.00 96.69 215 VAL A CA 1
ATOM 1660 C C . VAL A 1 215 ? -2.769 -15.463 -9.488 1.00 96.69 215 VAL A C 1
ATOM 1662 O O . VAL A 1 215 ? -2.073 -15.928 -10.386 1.00 96.69 215 VAL A O 1
ATOM 1665 N N . ALA A 1 216 ? -2.410 -14.380 -8.799 1.00 96.62 216 ALA A N 1
ATOM 1666 C CA . ALA A 1 216 ? -1.196 -13.611 -9.051 1.00 96.62 216 ALA A CA 1
ATOM 1667 C C . ALA A 1 216 ? 0.076 -14.463 -8.888 1.00 96.62 216 ALA A C 1
ATOM 1669 O O . ALA A 1 216 ? 0.953 -14.433 -9.751 1.00 96.62 216 ALA A O 1
ATOM 1670 N N . ILE A 1 217 ? 0.165 -15.282 -7.832 1.00 96.06 217 ILE A N 1
ATOM 1671 C CA . ILE A 1 217 ? 1.293 -16.205 -7.622 1.00 96.06 217 ILE A CA 1
ATOM 1672 C C . ILE A 1 217 ? 1.400 -17.201 -8.780 1.00 96.06 217 ILE A C 1
ATOM 1674 O O . ILE A 1 217 ? 2.488 -17.397 -9.325 1.00 96.06 217 ILE A O 1
ATOM 1678 N N . ILE A 1 218 ? 0.282 -17.818 -9.175 1.00 97.06 218 ILE A N 1
ATOM 1679 C CA . ILE A 1 218 ? 0.248 -18.750 -10.311 1.00 97.06 218 ILE A CA 1
ATOM 1680 C C . ILE A 1 218 ? 0.725 -18.044 -11.582 1.00 97.06 218 ILE A C 1
ATOM 1682 O O . ILE A 1 218 ? 1.551 -18.587 -12.315 1.00 97.06 218 ILE A O 1
ATOM 1686 N N . LEU A 1 219 ? 0.252 -16.822 -11.815 1.00 97.06 219 LEU A N 1
ATOM 1687 C CA . LEU A 1 219 ? 0.579 -16.033 -12.993 1.00 97.06 219 LEU A CA 1
ATOM 1688 C C . LEU A 1 219 ? 2.080 -15.718 -13.066 1.00 97.06 219 LEU A C 1
ATOM 1690 O O . LEU A 1 219 ? 2.692 -15.928 -14.112 1.00 97.06 219 LEU A O 1
ATOM 1694 N N . VAL A 1 220 ? 2.706 -15.316 -11.955 1.00 96.88 220 VAL A N 1
ATOM 1695 C CA . VAL A 1 220 ? 4.163 -15.087 -11.887 1.00 96.88 220 VAL A CA 1
ATOM 1696 C C . VAL A 1 220 ? 4.946 -16.375 -12.147 1.00 96.88 220 VAL A C 1
ATOM 1698 O O . VAL A 1 220 ? 5.919 -16.361 -12.905 1.00 96.88 220 VAL A O 1
ATOM 1701 N N . LEU A 1 221 ? 4.532 -17.499 -11.554 1.00 96.62 221 LEU A N 1
ATOM 1702 C CA . LEU A 1 221 ? 5.200 -18.792 -11.748 1.00 96.62 221 LEU A CA 1
ATOM 1703 C C . LEU A 1 221 ? 5.137 -19.252 -13.209 1.00 96.62 221 LEU A C 1
ATOM 1705 O O . LEU A 1 221 ? 6.153 -19.659 -13.780 1.00 96.62 221 LEU A O 1
ATOM 1709 N N . VAL A 1 222 ? 3.958 -19.153 -13.826 1.00 97.31 222 VAL A N 1
ATOM 1710 C CA . VAL A 1 222 ? 3.751 -19.461 -15.246 1.00 97.31 222 VAL A CA 1
ATOM 1711 C C . VAL A 1 222 ? 4.573 -18.514 -16.118 1.00 97.31 222 VAL A C 1
ATOM 1713 O O . VAL A 1 222 ? 5.283 -18.966 -17.016 1.00 97.31 222 VAL A O 1
ATOM 1716 N N . GLY A 1 223 ? 4.557 -17.219 -15.808 1.00 97.12 223 GLY A N 1
ATOM 1717 C CA . GLY A 1 223 ? 5.334 -16.202 -16.505 1.00 97.12 223 GLY A CA 1
ATOM 1718 C C . GLY A 1 223 ? 6.832 -16.462 -16.486 1.00 97.12 223 GLY A C 1
ATOM 1719 O O . GLY A 1 223 ? 7.486 -16.375 -17.524 1.00 97.12 223 GLY A O 1
ATOM 1720 N N . TYR A 1 224 ? 7.379 -16.861 -15.338 1.00 96.69 224 TYR A N 1
ATOM 1721 C CA . TYR A 1 224 ? 8.784 -17.248 -15.216 1.00 96.69 224 TYR A CA 1
ATOM 1722 C C . TYR A 1 224 ? 9.130 -18.448 -16.111 1.00 96.69 224 TYR A C 1
ATOM 1724 O O . TYR A 1 224 ? 10.160 -18.443 -16.794 1.00 96.69 224 TYR A O 1
ATOM 1732 N N . PHE A 1 225 ? 8.265 -19.466 -16.143 1.00 97.62 225 PHE A N 1
ATOM 1733 C CA . PHE A 1 225 ? 8.467 -20.639 -16.992 1.00 97.62 225 PHE A CA 1
ATOM 1734 C C . PHE A 1 225 ? 8.420 -20.279 -18.484 1.00 97.62 225 PHE A C 1
ATOM 1736 O O . PHE A 1 225 ? 9.319 -20.661 -19.238 1.00 97.62 225 PHE A O 1
ATOM 1743 N N . ILE A 1 226 ? 7.426 -19.485 -18.897 1.00 97.75 226 ILE A N 1
ATOM 1744 C CA . ILE A 1 226 ? 7.279 -19.004 -20.279 1.00 97.75 226 ILE A CA 1
ATOM 1745 C C . ILE A 1 226 ? 8.475 -18.143 -20.675 1.00 97.75 226 ILE A C 1
ATOM 1747 O O . ILE A 1 226 ? 9.058 -18.366 -21.734 1.00 97.75 226 ILE A O 1
ATOM 1751 N N . ALA A 1 227 ? 8.886 -17.202 -19.824 1.00 96.94 227 ALA A N 1
ATOM 1752 C CA . ALA A 1 227 ? 10.038 -16.347 -20.076 1.00 96.94 227 ALA A CA 1
ATOM 1753 C C . ALA A 1 227 ? 11.288 -17.180 -20.344 1.00 96.94 227 ALA A C 1
ATOM 1755 O O . ALA A 1 227 ? 11.976 -16.963 -21.342 1.00 96.94 227 ALA A O 1
ATOM 1756 N N . ARG A 1 228 ? 11.558 -18.173 -19.488 1.00 96.56 228 ARG A N 1
ATOM 1757 C CA . ARG A 1 228 ? 12.695 -19.077 -19.657 1.00 96.56 228 ARG A CA 1
ATOM 1758 C C . ARG A 1 228 ? 12.612 -19.835 -20.978 1.00 96.56 228 ARG A C 1
ATOM 1760 O O . ARG A 1 228 ? 13.578 -19.799 -21.734 1.00 96.56 228 ARG A O 1
ATOM 1767 N N . PHE A 1 229 ? 11.467 -20.449 -21.271 1.00 97.44 229 PHE A N 1
ATOM 1768 C CA . PHE A 1 229 ? 11.254 -21.209 -22.501 1.00 97.44 229 PHE A CA 1
ATOM 1769 C C . PHE A 1 229 ? 11.447 -20.351 -23.759 1.00 97.44 229 PHE A C 1
ATOM 1771 O O . PHE A 1 229 ? 12.260 -20.693 -24.616 1.00 97.44 229 PHE A O 1
ATOM 1778 N N . VAL A 1 230 ? 10.752 -19.214 -23.850 1.00 97.44 230 VAL A N 1
ATOM 1779 C CA . VAL A 1 230 ? 10.801 -18.311 -25.013 1.00 97.44 230 VAL A CA 1
ATOM 1780 C C . VAL A 1 230 ? 12.187 -17.695 -25.168 1.00 97.44 230 VAL A C 1
ATOM 1782 O O . VAL A 1 230 ? 12.724 -17.643 -26.272 1.00 97.44 230 VAL A O 1
ATOM 1785 N N . GLY A 1 231 ? 12.799 -17.266 -24.066 1.00 94.62 231 GLY A N 1
ATOM 1786 C CA . GLY A 1 231 ? 14.139 -16.704 -24.083 1.00 94.62 231 GLY A CA 1
ATOM 1787 C C . GLY A 1 231 ? 15.198 -17.709 -24.520 1.00 94.62 231 GLY A C 1
ATOM 1788 O O . GLY A 1 231 ? 16.026 -17.385 -25.363 1.00 94.62 231 GLY A O 1
ATOM 1789 N N . ASP A 1 232 ? 15.170 -18.931 -23.984 1.00 95.06 232 ASP A N 1
ATOM 1790 C CA . ASP A 1 232 ? 16.102 -19.995 -24.380 1.00 95.06 232 ASP A CA 1
ATOM 1791 C C . ASP A 1 232 ? 15.898 -20.400 -25.847 1.00 95.06 232 ASP A C 1
ATOM 1793 O O . ASP A 1 232 ? 16.871 -20.572 -26.585 1.00 95.06 232 ASP A O 1
ATOM 1797 N N . LEU A 1 233 ? 14.643 -20.489 -26.301 1.00 96.06 233 LEU A N 1
ATOM 1798 C CA . LEU A 1 233 ? 14.311 -20.721 -27.705 1.00 96.06 233 LEU A CA 1
ATOM 1799 C C . LEU A 1 233 ? 14.913 -19.628 -28.599 1.00 96.06 233 LEU A C 1
ATOM 1801 O O . LEU A 1 233 ? 15.586 -19.944 -29.579 1.00 96.06 233 LEU A O 1
ATOM 1805 N N . LEU A 1 234 ? 14.724 -18.355 -28.240 1.00 94.44 234 LEU A N 1
ATOM 1806 C CA . LEU A 1 234 ? 15.233 -17.225 -29.012 1.00 94.44 234 LEU A CA 1
ATOM 1807 C C . LEU A 1 234 ? 16.764 -17.225 -29.078 1.00 94.44 234 LEU A C 1
ATOM 1809 O O . LEU A 1 234 ? 17.316 -17.066 -30.164 1.00 94.44 234 LEU A O 1
ATOM 1813 N N . ILE A 1 235 ? 17.453 -17.477 -27.958 1.00 93.00 235 ILE A N 1
ATOM 1814 C CA . ILE A 1 235 ? 18.921 -17.607 -27.926 1.00 93.00 235 ILE A CA 1
ATOM 1815 C C . ILE A 1 235 ? 19.364 -18.685 -28.917 1.00 93.00 235 ILE A C 1
ATOM 1817 O O . ILE A 1 235 ? 20.215 -18.430 -29.768 1.00 93.00 235 ILE A O 1
ATOM 1821 N N . ASN A 1 236 ? 18.751 -19.868 -28.855 1.00 93.06 236 ASN A N 1
ATOM 1822 C CA . ASN A 1 236 ? 19.110 -20.991 -29.717 1.00 93.06 236 ASN A CA 1
ATOM 1823 C C . ASN A 1 236 ? 18.866 -20.694 -31.204 1.00 93.06 236 ASN A C 1
ATOM 1825 O O . ASN A 1 236 ? 19.677 -21.079 -32.048 1.00 93.06 236 ASN A O 1
ATOM 1829 N N . LEU A 1 237 ? 17.773 -20.005 -31.541 1.00 93.19 237 LEU A N 1
ATOM 1830 C CA . LEU A 1 237 ? 17.472 -19.614 -32.919 1.00 93.19 237 LEU A CA 1
ATOM 1831 C C . LEU A 1 237 ? 18.462 -18.559 -33.434 1.00 93.19 237 LEU A C 1
ATOM 1833 O O . LEU A 1 237 ? 19.036 -18.748 -34.506 1.00 93.19 237 LEU A O 1
ATOM 1837 N N . LEU A 1 238 ? 18.737 -17.507 -32.654 1.00 89.62 238 LEU A N 1
ATOM 1838 C CA . LEU A 1 238 ? 19.674 -16.443 -33.044 1.00 89.62 238 LEU A CA 1
ATOM 1839 C C . LEU A 1 238 ? 21.105 -16.974 -33.215 1.00 89.62 238 LEU A C 1
ATOM 1841 O O . LEU A 1 238 ? 21.799 -16.596 -34.164 1.00 89.62 238 LEU A O 1
ATOM 1845 N N . GLN A 1 239 ? 21.531 -17.898 -32.350 1.00 88.00 239 GLN A N 1
ATOM 1846 C CA . GLN A 1 239 ? 22.834 -18.557 -32.471 1.00 88.00 239 GLN A CA 1
ATOM 1847 C C . GLN A 1 239 ? 22.940 -19.382 -33.758 1.00 88.00 239 GLN A C 1
ATOM 1849 O O . GLN A 1 239 ? 23.961 -19.315 -34.441 1.00 88.00 239 GLN A O 1
ATOM 1854 N N . ARG A 1 240 ? 21.878 -20.106 -34.141 1.00 88.62 240 ARG A N 1
ATOM 1855 C CA . ARG A 1 240 ? 21.841 -20.888 -35.391 1.00 88.62 240 ARG A CA 1
ATOM 1856 C C . ARG A 1 240 ? 21.853 -20.014 -36.642 1.00 88.62 240 ARG A C 1
ATOM 1858 O O . ARG A 1 240 ? 22.434 -20.413 -37.643 1.00 88.62 240 ARG A O 1
ATOM 1865 N N . THR A 1 241 ? 21.256 -18.824 -36.586 1.00 86.69 241 THR A N 1
ATOM 1866 C CA . THR A 1 241 ? 21.282 -17.864 -37.706 1.00 86.69 241 THR A CA 1
ATOM 1867 C C . THR A 1 241 ? 22.629 -17.161 -37.894 1.00 86.69 241 THR A C 1
ATOM 1869 O O . THR A 1 241 ? 22.805 -16.436 -38.867 1.00 86.69 241 THR A O 1
ATOM 1872 N N . GLY A 1 242 ? 23.593 -17.357 -36.986 1.00 78.06 242 GLY A N 1
ATOM 1873 C CA . GLY A 1 242 ? 24.916 -16.741 -37.094 1.00 78.06 242 GLY A CA 1
ATOM 1874 C C . GLY A 1 242 ? 24.949 -15.252 -36.737 1.00 78.06 242 GLY A C 1
ATOM 1875 O O . GLY A 1 242 ? 25.927 -14.581 -37.054 1.00 78.06 242 GLY A O 1
ATOM 1876 N N . VAL A 1 243 ? 23.929 -14.728 -36.042 1.00 78.69 243 VAL A N 1
ATOM 1877 C CA . VAL A 1 243 ? 23.888 -13.325 -35.568 1.00 78.69 243 VAL A CA 1
ATOM 1878 C C . VAL A 1 243 ? 25.073 -13.007 -34.648 1.00 78.69 243 VAL A C 1
ATOM 1880 O O . VAL A 1 243 ? 25.556 -11.879 -34.622 1.00 78.69 243 VAL A O 1
ATOM 1883 N N . ASP A 1 244 ? 25.614 -14.013 -33.959 1.00 78.12 244 ASP A N 1
ATOM 1884 C CA . ASP A 1 244 ? 26.827 -13.873 -33.145 1.00 78.12 244 ASP A CA 1
ATOM 1885 C C . ASP A 1 244 ? 28.072 -13.506 -33.977 1.00 78.12 244 ASP A C 1
ATOM 1887 O O . ASP A 1 244 ? 28.955 -12.804 -33.482 1.00 78.12 244 ASP A O 1
ATOM 1891 N N . ASN A 1 245 ? 28.135 -13.905 -35.254 1.00 70.31 245 ASN A N 1
ATOM 1892 C CA . ASN A 1 245 ? 29.272 -13.598 -36.128 1.00 70.31 245 ASN A CA 1
ATOM 1893 C C . ASN A 1 245 ? 29.290 -12.133 -36.574 1.00 70.31 245 ASN A C 1
ATOM 1895 O O . ASN A 1 245 ? 30.337 -11.645 -36.998 1.00 70.31 245 ASN A O 1
ATOM 1899 N N . VAL A 1 246 ? 28.181 -11.401 -36.426 1.00 63.31 246 VAL A N 1
ATOM 1900 C CA . VAL A 1 246 ? 28.139 -9.957 -36.694 1.00 63.31 246 VAL A CA 1
ATOM 1901 C C . VAL A 1 246 ? 29.131 -9.216 -35.795 1.00 63.31 246 VAL A C 1
ATOM 1903 O O . VAL A 1 246 ? 29.753 -8.261 -36.247 1.00 63.31 246 VAL A O 1
ATOM 1906 N N . TYR A 1 247 ? 29.360 -9.697 -34.567 1.00 56.44 247 TYR A N 1
ATOM 1907 C CA . TYR A 1 247 ? 30.303 -9.085 -33.626 1.00 56.44 247 TYR A CA 1
ATOM 1908 C C . TYR A 1 247 ? 31.776 -9.422 -33.919 1.00 56.44 247 TYR A C 1
ATOM 1910 O O . TYR A 1 247 ? 32.660 -8.656 -33.551 1.00 56.44 247 TYR A O 1
ATOM 1918 N N . SER A 1 248 ? 32.066 -10.512 -34.644 1.00 56.25 248 SER A N 1
ATOM 1919 C CA . SER A 1 248 ? 33.444 -10.834 -35.071 1.00 56.25 248 SER A CA 1
ATOM 1920 C C . SER A 1 248 ? 34.029 -9.813 -36.061 1.00 56.25 248 SER A C 1
ATOM 1922 O O . SER A 1 248 ? 35.241 -9.711 -36.201 1.00 56.25 248 SER A O 1
ATOM 1924 N N . PHE A 1 249 ? 33.182 -8.983 -36.685 1.00 50.66 249 PHE A N 1
ATOM 1925 C CA . PHE A 1 249 ? 33.605 -7.825 -37.484 1.00 50.66 249 PHE A CA 1
ATOM 1926 C C . PHE A 1 249 ? 33.995 -6.591 -36.644 1.00 50.66 249 PHE A C 1
ATOM 1928 O O . PHE A 1 249 ? 34.513 -5.621 -37.198 1.00 50.66 249 PHE A O 1
ATOM 1935 N N . PHE A 1 250 ? 33.740 -6.609 -35.331 1.00 51.53 250 PHE A N 1
ATOM 1936 C CA . PHE A 1 250 ? 33.988 -5.509 -34.394 1.00 51.53 250 PHE A CA 1
ATOM 1937 C C . PHE A 1 250 ? 35.203 -5.741 -33.484 1.00 51.53 250 PHE A C 1
ATOM 1939 O O . PHE A 1 250 ? 35.362 -4.990 -32.523 1.00 51.53 250 PHE A O 1
ATOM 1946 N N . GLU A 1 251 ? 36.062 -6.737 -33.752 1.00 52.47 251 GLU A N 1
ATOM 1947 C CA . GLU A 1 251 ? 37.352 -6.879 -33.056 1.00 52.47 251 GLU A CA 1
ATOM 1948 C C . GLU A 1 251 ? 38.227 -5.632 -33.317 1.00 52.47 251 GLU A C 1
ATOM 1950 O O . GLU A 1 251 ? 39.026 -5.568 -34.246 1.00 52.47 251 GLU A O 1
ATOM 1955 N N . MET A 1 252 ? 38.029 -4.599 -32.496 1.00 53.69 252 MET A N 1
ATOM 1956 C CA . MET A 1 252 ? 39.045 -3.619 -32.144 1.00 53.69 252 MET A CA 1
ATOM 1957 C C . MET A 1 252 ? 40.071 -4.341 -31.272 1.00 53.69 252 MET A C 1
ATOM 1959 O O . MET A 1 252 ? 39.690 -5.020 -30.321 1.00 53.69 252 MET A O 1
ATOM 1963 N N . ASP A 1 253 ? 41.346 -4.198 -31.623 1.00 48.84 253 ASP A N 1
ATOM 1964 C CA . ASP A 1 253 ? 42.528 -4.828 -31.023 1.00 48.84 253 ASP A CA 1
ATOM 1965 C C . ASP A 1 253 ? 42.546 -4.809 -29.475 1.00 48.84 253 ASP A C 1
ATOM 1967 O O . ASP A 1 253 ? 43.139 -3.932 -28.847 1.00 48.84 253 ASP A O 1
ATOM 1971 N N . GLY A 1 254 ? 41.906 -5.792 -28.836 1.00 55.91 254 GLY A N 1
ATOM 1972 C CA . GLY A 1 254 ? 41.823 -5.933 -27.381 1.00 55.91 254 GLY A CA 1
ATOM 1973 C C . GLY A 1 254 ? 41.777 -7.404 -26.941 1.00 55.91 254 GLY A C 1
ATOM 1974 O O . GLY A 1 254 ? 41.377 -8.270 -27.722 1.00 55.91 254 GLY A O 1
ATOM 1975 N N . PRO A 1 255 ? 42.228 -7.729 -25.712 1.00 50.78 255 PRO A N 1
ATOM 1976 C CA . PRO A 1 255 ? 42.434 -9.107 -25.274 1.00 50.78 255 PRO A CA 1
ATOM 1977 C C . PRO A 1 255 ? 41.126 -9.914 -25.269 1.00 50.78 255 PRO A C 1
ATOM 1979 O O . PRO A 1 255 ? 40.113 -9.484 -24.722 1.00 50.78 255 PRO A O 1
ATOM 1982 N N . LYS A 1 256 ? 41.185 -11.116 -25.864 1.00 55.09 256 LYS A N 1
ATOM 1983 C CA . LYS A 1 256 ? 40.099 -12.098 -26.051 1.00 55.09 256 LYS A CA 1
ATOM 1984 C C . LYS A 1 256 ? 39.540 -12.661 -24.734 1.00 55.09 256 LYS A C 1
ATOM 1986 O O . LYS A 1 256 ? 39.702 -13.845 -24.445 1.00 55.09 256 LYS A O 1
ATOM 1991 N N . SER A 1 257 ? 38.876 -11.843 -23.931 1.00 52.34 257 SER A N 1
ATOM 1992 C CA . SER A 1 257 ? 38.204 -12.297 -22.717 1.00 52.34 257 SER A CA 1
ATOM 1993 C C . SER A 1 257 ? 36.778 -11.747 -22.700 1.00 52.34 257 SER A C 1
ATOM 1995 O O . SER A 1 257 ? 36.576 -10.544 -22.583 1.00 52.34 257 SER A O 1
ATOM 1997 N N . ASN A 1 258 ? 35.809 -12.660 -22.834 1.00 52.28 258 ASN A N 1
ATOM 1998 C CA . ASN A 1 258 ? 34.366 -12.468 -23.067 1.00 52.28 258 ASN A CA 1
ATOM 1999 C C . ASN A 1 258 ? 33.952 -11.961 -24.457 1.00 52.28 258 ASN A C 1
ATOM 2001 O O . ASN A 1 258 ? 33.672 -10.784 -24.666 1.00 52.28 258 ASN A O 1
ATOM 2005 N N . SER A 1 259 ? 33.778 -12.898 -25.393 1.00 60.00 259 SER A N 1
ATOM 2006 C CA . SER A 1 259 ? 32.971 -12.679 -26.595 1.00 60.00 259 SER A CA 1
ATOM 2007 C C . SER A 1 259 ? 31.543 -12.276 -26.200 1.00 60.00 259 SER A C 1
ATOM 2009 O O . SER A 1 259 ? 30.755 -13.075 -25.695 1.00 60.00 259 SER A O 1
ATOM 2011 N N . PHE A 1 260 ? 31.216 -11.004 -26.403 1.00 64.12 260 PHE A N 1
ATOM 2012 C CA . PHE A 1 260 ? 29.893 -10.438 -26.163 1.00 64.12 260 PHE A CA 1
ATOM 2013 C C . PHE A 1 260 ? 28.913 -11.021 -27.199 1.00 64.12 260 PHE A C 1
ATOM 2015 O O . PHE A 1 260 ? 28.938 -10.652 -28.371 1.00 64.12 260 PHE A O 1
ATOM 2022 N N . ARG A 1 261 ? 28.092 -12.005 -26.803 1.00 78.38 261 ARG A N 1
ATOM 2023 C CA . ARG A 1 261 ? 27.169 -12.702 -27.718 1.00 78.38 261 ARG A CA 1
ATOM 2024 C C . ARG A 1 261 ? 25.847 -11.953 -27.801 1.00 78.38 261 ARG A C 1
ATOM 2026 O O . ARG A 1 261 ? 25.048 -11.982 -26.864 1.00 78.38 261 ARG A O 1
ATOM 2033 N N . VAL A 1 262 ? 25.614 -11.314 -28.944 1.00 79.94 262 VAL A N 1
ATOM 2034 C CA . VAL A 1 262 ? 24.389 -10.557 -29.239 1.00 79.94 262 VAL A CA 1
ATOM 2035 C C . VAL A 1 262 ? 23.145 -11.435 -29.047 1.00 79.94 262 VAL A C 1
ATOM 2037 O O . VAL A 1 262 ? 22.174 -10.989 -28.438 1.00 79.94 262 VAL A O 1
ATOM 2040 N N . SER A 1 263 ? 23.194 -12.712 -29.451 1.00 86.62 263 SER A N 1
ATOM 2041 C CA . SER A 1 263 ? 22.090 -13.666 -29.248 1.00 86.62 263 SER A CA 1
ATOM 2042 C C . SER A 1 263 ? 21.685 -13.842 -27.781 1.00 86.62 263 SER A C 1
ATOM 2044 O O . SER A 1 263 ? 20.495 -13.834 -27.462 1.00 86.62 263 SER A O 1
ATOM 2046 N N . THR A 1 264 ? 22.663 -13.961 -26.879 1.00 86.88 264 THR A N 1
ATOM 2047 C CA . THR A 1 264 ? 22.432 -14.136 -25.440 1.00 86.88 264 THR A CA 1
ATOM 2048 C C . THR A 1 264 ? 21.789 -12.895 -24.833 1.00 86.88 264 THR A C 1
ATOM 2050 O O . THR A 1 264 ? 20.869 -13.017 -24.029 1.00 86.88 264 THR A O 1
ATOM 2053 N N . ILE A 1 265 ? 22.229 -11.706 -25.248 1.00 85.81 265 ILE A N 1
ATOM 2054 C CA . ILE A 1 265 ? 21.712 -10.430 -24.740 1.00 85.81 265 ILE A CA 1
ATOM 2055 C C . ILE A 1 265 ? 20.263 -10.228 -25.170 1.00 85.81 265 ILE A C 1
ATOM 2057 O O . ILE A 1 265 ? 19.417 -9.988 -24.314 1.00 85.81 265 ILE A O 1
ATOM 2061 N N . LEU A 1 266 ? 19.952 -10.387 -26.463 1.00 85.81 266 LEU A N 1
ATOM 2062 C CA . LEU A 1 266 ? 18.571 -10.280 -26.948 1.00 85.81 266 LEU A CA 1
ATOM 2063 C C . LEU A 1 266 ? 17.655 -11.297 -26.264 1.00 85.81 266 LEU A C 1
ATOM 2065 O O . LEU A 1 266 ? 16.571 -10.944 -25.805 1.00 85.81 266 LEU A O 1
ATOM 2069 N N . GLY A 1 267 ? 18.109 -12.543 -26.133 1.00 90.31 267 GLY A N 1
ATOM 2070 C CA . GLY A 1 267 ? 17.369 -13.568 -25.410 1.00 90.31 267 GLY A CA 1
ATOM 2071 C C . GLY A 1 267 ? 17.110 -13.214 -23.951 1.00 90.31 267 GLY A C 1
ATOM 2072 O O . GLY A 1 267 ? 16.000 -13.396 -23.456 1.00 90.31 267 GLY A O 1
ATOM 2073 N N . GLN A 1 268 ? 18.110 -12.673 -23.257 1.00 90.75 268 GLN A N 1
ATOM 2074 C CA . GLN A 1 268 ? 17.983 -12.259 -21.863 1.00 90.75 268 GLN A CA 1
ATOM 2075 C C . GLN A 1 268 ? 17.081 -11.031 -21.698 1.00 90.75 268 GLN A C 1
ATOM 2077 O O . GLN A 1 268 ? 16.290 -10.999 -20.757 1.00 90.75 268 GLN A O 1
ATOM 2082 N N . ILE A 1 269 ? 17.122 -10.076 -22.630 1.00 89.56 269 ILE A N 1
ATOM 2083 C CA . ILE A 1 269 ? 16.179 -8.950 -22.672 1.00 89.56 269 ILE A CA 1
ATOM 2084 C C . ILE A 1 269 ? 14.752 -9.477 -22.799 1.00 89.56 269 ILE A C 1
ATOM 2086 O O . ILE A 1 269 ? 13.902 -9.111 -21.994 1.00 89.56 269 ILE A O 1
ATOM 2090 N N . VAL A 1 270 ? 14.492 -10.392 -23.737 1.00 92.56 270 VAL A N 1
ATOM 2091 C CA . VAL A 1 270 ? 13.154 -10.978 -23.914 1.00 92.56 270 VAL A CA 1
ATOM 2092 C C . VAL A 1 270 ? 12.696 -11.733 -22.664 1.00 92.56 270 VAL A C 1
ATOM 2094 O O . VAL A 1 270 ? 11.547 -11.576 -22.259 1.00 92.56 270 VAL A O 1
ATOM 2097 N N . LYS A 1 271 ? 13.584 -12.475 -21.982 1.00 94.12 271 LYS A N 1
ATOM 2098 C CA . LYS A 1 271 ? 13.261 -13.095 -20.679 1.00 94.12 271 LYS A CA 1
ATOM 2099 C C . LYS A 1 271 ? 12.796 -12.057 -19.665 1.00 94.12 271 LYS A C 1
ATOM 2101 O O . LYS A 1 271 ? 11.758 -12.243 -19.040 1.00 94.12 271 LYS A O 1
ATOM 2106 N N . VAL A 1 272 ? 13.565 -10.982 -19.499 1.00 92.88 272 VAL A N 1
ATOM 2107 C CA . VAL A 1 272 ? 13.258 -9.917 -18.536 1.00 92.88 272 VAL A CA 1
ATOM 2108 C C . VAL A 1 272 ? 11.945 -9.227 -18.898 1.00 92.88 272 VAL A C 1
ATOM 2110 O O . VAL A 1 272 ? 11.103 -9.059 -18.025 1.00 92.88 272 VAL A O 1
ATOM 2113 N N . VAL A 1 273 ? 11.727 -8.911 -20.177 1.00 91.50 273 VAL A N 1
ATOM 2114 C CA . VAL A 1 273 ? 10.482 -8.308 -20.680 1.00 91.50 273 VAL A CA 1
ATOM 2115 C C . VAL A 1 273 ? 9.274 -9.181 -20.343 1.00 91.50 273 VAL A C 1
ATOM 2117 O O . VAL A 1 273 ? 8.296 -8.679 -19.798 1.00 91.50 273 VAL A O 1
ATOM 2120 N N . ILE A 1 274 ? 9.349 -10.489 -20.608 1.00 95.19 274 ILE A N 1
ATOM 2121 C CA . ILE A 1 274 ? 8.252 -11.418 -20.309 1.00 95.19 274 ILE A CA 1
ATOM 2122 C C . ILE A 1 274 ? 8.034 -11.524 -18.793 1.00 95.19 274 ILE A C 1
ATOM 2124 O O . ILE A 1 274 ? 6.894 -11.464 -18.343 1.00 95.19 274 ILE A O 1
ATOM 2128 N N . ILE A 1 275 ? 9.093 -11.626 -17.981 1.00 95.19 275 ILE A N 1
ATOM 2129 C CA . ILE A 1 275 ? 8.955 -11.651 -16.513 1.00 95.19 275 ILE A CA 1
ATOM 2130 C C . ILE A 1 275 ? 8.274 -10.377 -16.009 1.00 95.19 275 ILE A C 1
ATOM 2132 O O . ILE A 1 275 ? 7.365 -10.467 -15.185 1.00 95.19 275 ILE A O 1
ATOM 2136 N N . ILE A 1 276 ? 8.680 -9.205 -16.505 1.00 93.38 276 ILE A N 1
ATOM 2137 C CA . ILE A 1 276 ? 8.059 -7.929 -16.136 1.00 93.38 276 ILE A CA 1
ATOM 2138 C C . ILE A 1 276 ? 6.589 -7.924 -16.565 1.00 93.38 276 ILE A C 1
ATOM 2140 O O . ILE A 1 276 ? 5.743 -7.594 -15.746 1.00 93.38 276 ILE A O 1
ATOM 2144 N N . PHE A 1 277 ? 6.264 -8.368 -17.782 1.00 94.62 277 PHE A N 1
ATOM 2145 C CA . PHE A 1 277 ? 4.884 -8.475 -18.270 1.00 94.62 277 PHE A CA 1
ATOM 2146 C C . PHE A 1 277 ? 3.993 -9.298 -17.341 1.00 94.62 277 PHE A C 1
ATOM 2148 O O . PHE A 1 277 ? 2.979 -8.800 -16.860 1.00 94.62 277 PHE A O 1
ATOM 2155 N N . PHE A 1 278 ? 4.407 -10.520 -17.005 1.00 96.12 278 PHE A N 1
ATOM 2156 C CA . PHE A 1 278 ? 3.643 -11.357 -16.080 1.00 96.12 278 PHE A CA 1
ATOM 2157 C C . PHE A 1 278 ? 3.633 -10.793 -14.652 1.00 96.12 278 PHE A C 1
ATOM 2159 O O . PHE A 1 278 ? 2.656 -10.962 -13.934 1.00 96.12 278 PHE A O 1
ATOM 2166 N N . THR A 1 279 ? 4.681 -10.089 -14.224 1.00 94.62 279 THR A N 1
ATOM 2167 C CA . THR A 1 279 ? 4.674 -9.408 -12.920 1.00 94.62 279 THR A CA 1
ATOM 2168 C C . THR A 1 279 ? 3.632 -8.290 -12.889 1.00 94.62 279 THR A C 1
ATOM 2170 O O . THR A 1 279 ? 2.881 -8.190 -11.926 1.00 94.62 279 THR A O 1
ATOM 2173 N N . VAL A 1 280 ? 3.542 -7.475 -13.940 1.00 94.75 280 VAL A N 1
ATOM 2174 C CA . VAL A 1 280 ? 2.548 -6.398 -14.038 1.00 94.75 280 VAL A CA 1
ATOM 2175 C C . VAL A 1 280 ? 1.135 -6.963 -14.119 1.00 94.75 280 VAL A C 1
ATOM 2177 O O . VAL A 1 280 ? 0.260 -6.488 -13.405 1.00 94.75 280 VAL A O 1
ATOM 2180 N N . GLU A 1 281 ? 0.920 -8.032 -14.884 1.00 95.25 281 GLU A N 1
ATOM 2181 C CA . GLU A 1 281 ? -0.388 -8.691 -14.927 1.00 95.25 281 GLU A CA 1
ATOM 2182 C C . GLU A 1 281 ? -0.768 -9.293 -13.562 1.00 95.25 281 GLU A C 1
ATOM 2184 O O . GLU A 1 281 ? -1.914 -9.211 -13.127 1.00 95.25 281 GLU A O 1
ATOM 2189 N N . ALA A 1 282 ? 0.200 -9.829 -12.815 1.00 95.50 282 ALA A N 1
ATOM 2190 C CA . ALA A 1 282 ? -0.039 -10.292 -11.453 1.00 95.50 282 ALA A CA 1
ATOM 2191 C C . ALA A 1 282 ? -0.423 -9.132 -10.515 1.00 95.50 282 ALA A C 1
ATOM 2193 O O . ALA A 1 282 ? -1.326 -9.285 -9.696 1.00 95.50 282 ALA A O 1
ATOM 2194 N N . LEU A 1 283 ? 0.208 -7.961 -10.654 1.00 94.44 283 LEU A N 1
ATOM 2195 C CA . LEU A 1 283 ? -0.158 -6.745 -9.914 1.00 94.44 283 LEU A CA 1
ATOM 2196 C C . LEU A 1 283 ? -1.556 -6.227 -10.296 1.00 94.44 283 LEU A C 1
ATOM 2198 O O . LEU A 1 283 ? -2.294 -5.775 -9.419 1.00 94.44 283 LEU A O 1
ATOM 2202 N N . ASN A 1 284 ? -1.932 -6.338 -11.572 1.00 93.19 284 ASN A N 1
ATOM 2203 C CA . ASN A 1 284 ? -3.265 -6.010 -12.078 1.00 93.19 284 ASN A CA 1
ATOM 2204 C C . ASN A 1 284 ? -4.340 -6.905 -11.439 1.00 93.19 284 ASN A C 1
ATOM 2206 O O . ASN A 1 284 ? -5.339 -6.406 -10.925 1.00 93.19 284 ASN A O 1
ATOM 2210 N N . VAL A 1 285 ? -4.092 -8.218 -11.364 1.00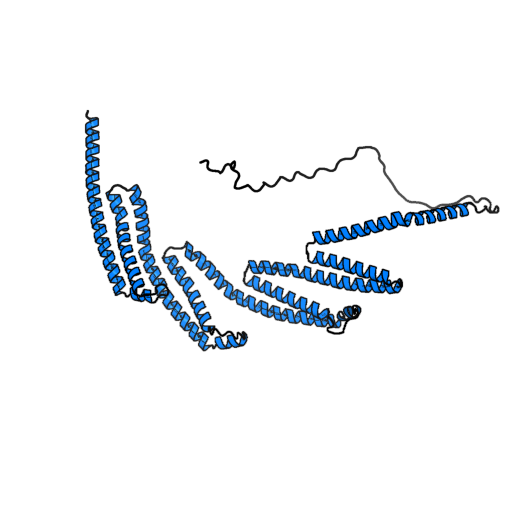 94.62 285 VAL A N 1
ATOM 2211 C CA . VAL A 1 285 ? -4.974 -9.177 -10.672 1.00 94.62 285 VAL A CA 1
ATOM 2212 C C . VAL A 1 285 ? -5.130 -8.839 -9.186 1.00 94.62 285 VAL A C 1
ATOM 2214 O O . VAL A 1 285 ? -6.224 -8.966 -8.638 1.00 94.62 285 VAL A O 1
ATOM 2217 N N . LEU A 1 286 ? -4.067 -8.367 -8.526 1.00 94.00 286 LEU A N 1
ATOM 2218 C CA . LEU A 1 286 ? -4.131 -7.906 -7.133 1.00 94.00 286 LEU A CA 1
ATOM 2219 C C . LEU A 1 286 ? -4.931 -6.605 -6.946 1.00 94.00 286 LEU A C 1
ATOM 2221 O O . LEU A 1 286 ? -5.162 -6.221 -5.802 1.00 94.00 286 LEU A O 1
ATOM 2225 N N . GLN A 1 287 ? -5.349 -5.941 -8.031 1.00 89.88 287 GLN A N 1
ATOM 2226 C CA . GLN A 1 287 ? -6.082 -4.669 -8.027 1.00 89.88 287 GLN A CA 1
ATOM 2227 C C . GLN A 1 287 ? -5.332 -3.532 -7.313 1.00 89.88 287 GLN A C 1
ATOM 2229 O O . GLN A 1 287 ? -5.929 -2.615 -6.753 1.00 89.88 287 GLN A O 1
ATOM 2234 N N . LEU A 1 288 ? -3.997 -3.567 -7.342 1.00 89.44 288 LEU A N 1
ATOM 2235 C CA . LEU A 1 288 ? -3.165 -2.514 -6.764 1.00 89.44 288 LEU A CA 1
ATOM 2236 C C . LEU A 1 288 ? -2.978 -1.394 -7.792 1.00 89.44 288 LEU A C 1
ATOM 2238 O O . LEU A 1 288 ? -1.956 -1.346 -8.469 1.00 89.44 288 LEU A O 1
ATOM 2242 N N . GLU A 1 289 ? -3.965 -0.504 -7.914 1.00 89.69 289 GLU A N 1
ATOM 2243 C CA . GLU A 1 289 ? -4.055 0.510 -8.981 1.00 89.69 289 GLU A CA 1
ATOM 2244 C C . GLU A 1 289 ? -2.753 1.299 -9.199 1.00 89.69 289 GLU A C 1
ATOM 2246 O O . GLU A 1 289 ? -2.252 1.383 -10.318 1.00 89.69 289 GLU A O 1
ATOM 2251 N N . VAL A 1 290 ? -2.137 1.805 -8.127 1.00 91.88 290 VAL A N 1
ATOM 2252 C CA . VAL A 1 290 ? -0.870 2.554 -8.210 1.00 91.88 290 VAL A CA 1
ATOM 2253 C C . VAL A 1 290 ? 0.255 1.698 -8.800 1.00 91.88 290 VAL A C 1
ATOM 2255 O O . VAL A 1 290 ? 0.997 2.149 -9.673 1.00 91.88 290 VAL A O 1
ATOM 2258 N N . LEU A 1 291 ? 0.379 0.450 -8.343 1.00 91.44 291 LEU A N 1
ATOM 2259 C CA . LEU A 1 291 ? 1.407 -0.473 -8.824 1.00 91.44 291 LEU A CA 1
ATOM 2260 C C . LEU A 1 291 ? 1.116 -0.927 -10.258 1.00 91.44 291 LEU A C 1
ATOM 2262 O O . LEU A 1 291 ? 2.055 -1.112 -11.029 1.00 91.44 291 LEU A O 1
ATOM 2266 N N . ASN A 1 292 ? -0.159 -1.055 -10.629 1.00 90.00 292 ASN A N 1
ATOM 2267 C CA . ASN A 1 292 ? -0.585 -1.363 -11.988 1.00 90.00 292 ASN A CA 1
ATOM 2268 C C . ASN A 1 292 ? -0.239 -0.222 -12.953 1.00 90.00 292 ASN A C 1
ATOM 2270 O O . ASN A 1 292 ? 0.332 -0.469 -14.008 1.00 90.00 292 ASN A O 1
ATOM 2274 N N . ASN A 1 293 ? -0.477 1.032 -12.560 1.00 93.25 293 ASN A N 1
ATOM 2275 C CA . ASN A 1 293 ? -0.133 2.205 -13.369 1.00 93.25 293 ASN A CA 1
ATOM 2276 C C . ASN A 1 293 ? 1.379 2.305 -13.607 1.00 93.25 293 ASN A C 1
ATOM 2278 O O . ASN A 1 293 ? 1.826 2.508 -14.737 1.00 93.25 293 ASN A O 1
ATOM 2282 N N . ILE A 1 294 ? 2.179 2.101 -12.555 1.00 94.06 294 ILE A N 1
ATOM 2283 C CA . ILE A 1 294 ? 3.643 2.069 -12.669 1.00 94.06 294 ILE A CA 1
ATOM 2284 C C . ILE A 1 294 ? 4.079 0.900 -13.559 1.00 94.06 294 ILE A C 1
ATOM 2286 O O . ILE A 1 294 ? 4.896 1.078 -14.461 1.00 94.06 294 ILE A O 1
ATOM 2290 N N . GLY A 1 295 ? 3.519 -0.288 -13.338 1.00 91.31 295 GLY A N 1
ATOM 2291 C CA . GLY A 1 295 ? 3.802 -1.474 -14.139 1.00 91.31 295 GLY A CA 1
ATOM 2292 C C . GLY A 1 295 ? 3.476 -1.279 -15.620 1.00 91.31 295 GLY A C 1
ATOM 2293 O O . GLY A 1 295 ? 4.305 -1.569 -16.483 1.00 91.31 295 GLY A O 1
ATOM 2294 N N . GLY A 1 296 ? 2.305 -0.722 -15.917 1.00 91.75 296 GLY A N 1
ATOM 2295 C CA . GLY A 1 296 ? 1.858 -0.393 -17.265 1.00 91.75 296 GL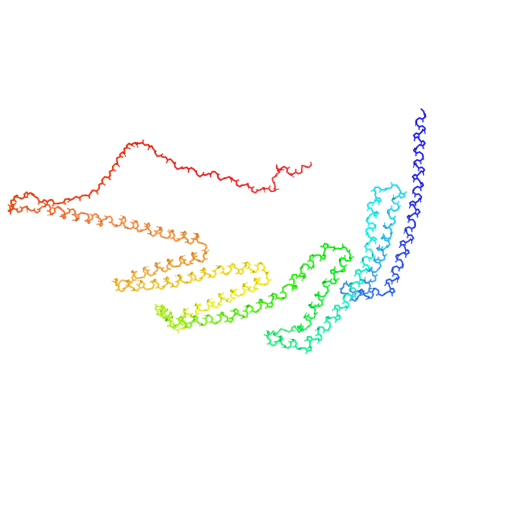Y A CA 1
ATOM 2296 C C . GLY A 1 296 ? 2.773 0.620 -17.947 1.00 91.75 296 GLY A C 1
ATOM 2297 O O . GLY A 1 296 ? 3.145 0.417 -19.101 1.00 91.75 296 GLY A O 1
ATOM 2298 N N . ALA A 1 297 ? 3.224 1.653 -17.229 1.00 93.38 297 ALA A N 1
ATOM 2299 C CA . ALA A 1 297 ? 4.204 2.608 -17.747 1.00 93.38 297 ALA A CA 1
ATOM 2300 C C . ALA A 1 297 ? 5.550 1.936 -18.074 1.00 93.38 297 ALA A C 1
ATOM 2302 O O . ALA A 1 297 ? 6.130 2.191 -19.131 1.00 93.38 297 ALA A O 1
ATOM 2303 N N . VAL A 1 298 ? 6.026 1.025 -17.215 1.00 92.00 298 VAL A N 1
ATOM 2304 C CA . VAL A 1 298 ? 7.237 0.234 -17.486 1.00 92.00 298 VAL A CA 1
ATOM 2305 C C . VAL A 1 298 ? 7.051 -0.628 -18.736 1.00 92.00 298 VAL A C 1
ATOM 2307 O O . VAL A 1 298 ? 7.930 -0.635 -19.597 1.00 92.00 298 VAL A O 1
ATOM 2310 N N . LEU A 1 299 ? 5.912 -1.312 -18.887 1.00 90.81 299 LEU A N 1
ATOM 2311 C CA . LEU A 1 299 ? 5.618 -2.110 -20.083 1.00 90.81 299 LEU A CA 1
ATOM 2312 C C . LEU A 1 299 ? 5.525 -1.268 -21.348 1.00 90.81 299 LEU A C 1
ATOM 2314 O O . LEU A 1 299 ? 6.050 -1.685 -22.378 1.00 90.81 299 LEU A O 1
ATOM 2318 N N . ALA A 1 300 ? 4.914 -0.089 -21.272 1.00 92.19 300 ALA A N 1
ATOM 2319 C CA . ALA A 1 300 ? 4.835 0.842 -22.389 1.00 92.19 300 ALA A CA 1
ATOM 2320 C C . ALA A 1 300 ? 6.225 1.330 -22.826 1.00 92.19 300 ALA A C 1
ATOM 2322 O O . ALA A 1 300 ? 6.438 1.565 -24.011 1.00 92.19 300 ALA A O 1
ATOM 2323 N N . TYR A 1 301 ? 7.186 1.417 -21.901 1.00 92.81 301 TYR A N 1
ATOM 2324 C CA . TYR A 1 301 ? 8.565 1.807 -22.199 1.00 92.81 301 TYR A CA 1
ATOM 2325 C C . TYR A 1 301 ? 9.406 0.682 -22.832 1.00 92.81 301 TYR A C 1
ATOM 2327 O O . TYR A 1 301 ? 10.349 0.956 -23.579 1.00 92.81 301 TYR A O 1
ATOM 2335 N N . LEU A 1 302 ? 9.078 -0.595 -22.593 1.00 90.50 302 LEU A N 1
ATOM 2336 C CA . LEU A 1 302 ? 9.858 -1.727 -23.121 1.00 90.50 302 LEU A CA 1
ATOM 2337 C C . LEU A 1 302 ? 9.958 -1.752 -24.661 1.00 90.50 302 LEU A C 1
ATOM 2339 O O . LEU A 1 302 ? 11.072 -1.934 -25.158 1.00 90.50 302 LEU A O 1
ATOM 2343 N N . PRO A 1 303 ? 8.881 -1.533 -25.445 1.00 90.44 303 PRO A N 1
ATOM 2344 C CA . PRO A 1 303 ? 8.973 -1.407 -26.899 1.00 90.44 303 PRO A CA 1
ATOM 2345 C C . PRO A 1 303 ? 9.940 -0.312 -27.362 1.00 90.44 303 PRO A C 1
ATOM 2347 O O . PRO A 1 303 ? 10.688 -0.524 -28.321 1.00 90.44 303 PRO A O 1
ATOM 2350 N N . LEU A 1 304 ? 9.964 0.837 -26.675 1.00 92.81 304 LEU A N 1
ATOM 2351 C CA . LEU A 1 304 ? 10.867 1.943 -26.996 1.00 92.81 304 LEU A CA 1
ATOM 2352 C C . LEU A 1 304 ? 12.319 1.558 -26.715 1.00 92.81 304 LEU A C 1
ATOM 2354 O O . LEU A 1 304 ? 13.180 1.748 -27.573 1.00 92.81 304 LEU A O 1
ATOM 2358 N N . LEU A 1 305 ? 12.576 0.929 -25.567 1.00 91.75 305 LEU A N 1
ATOM 2359 C CA . LEU A 1 305 ? 13.900 0.430 -25.201 1.00 91.75 305 LEU A CA 1
ATOM 2360 C C . LEU A 1 305 ? 14.426 -0.607 -26.205 1.00 91.75 305 LEU A C 1
ATOM 2362 O O . LEU A 1 305 ? 15.577 -0.525 -26.637 1.00 91.75 305 LEU A O 1
ATOM 2366 N N . VAL A 1 306 ? 13.590 -1.573 -26.601 1.00 89.25 306 VAL A N 1
ATOM 2367 C CA . VAL A 1 306 ? 13.961 -2.594 -27.593 1.00 89.25 306 VAL A CA 1
ATOM 2368 C C . VAL A 1 306 ? 14.249 -1.947 -28.947 1.00 89.25 306 VAL A C 1
ATOM 2370 O O . VAL A 1 306 ? 15.272 -2.250 -29.560 1.00 89.25 306 VAL A O 1
ATOM 2373 N N . SER A 1 307 ? 13.399 -1.021 -29.392 1.00 92.75 307 SER A N 1
ATOM 2374 C CA . SER A 1 307 ? 13.589 -0.303 -30.658 1.00 92.75 307 SER A CA 1
ATOM 2375 C C . SER A 1 307 ? 14.884 0.510 -30.655 1.00 92.75 307 SER A C 1
ATOM 2377 O O . SER A 1 307 ? 15.650 0.447 -31.614 1.00 92.75 307 SER A O 1
ATOM 2379 N N . ALA A 1 308 ? 15.186 1.202 -29.555 1.00 94.06 308 ALA A N 1
ATOM 2380 C CA . ALA A 1 308 ? 16.418 1.966 -29.393 1.00 94.06 308 ALA A CA 1
ATOM 2381 C C . ALA A 1 308 ? 17.665 1.068 -29.462 1.00 94.06 308 ALA A C 1
ATOM 2383 O O . ALA A 1 308 ? 18.617 1.378 -30.178 1.00 94.06 308 ALA A O 1
ATOM 2384 N N . LEU A 1 309 ? 17.645 -0.086 -28.786 1.00 88.31 309 LEU A N 1
ATOM 2385 C CA . LEU A 1 309 ? 18.734 -1.064 -28.867 1.00 88.31 309 LEU A CA 1
ATOM 2386 C C . LEU A 1 309 ? 18.919 -1.610 -30.288 1.00 88.31 309 LEU A C 1
ATOM 2388 O O . LEU A 1 309 ? 20.055 -1.762 -30.738 1.00 88.31 309 LEU A O 1
ATOM 2392 N N . LEU A 1 310 ? 17.827 -1.879 -31.008 1.00 88.62 310 LEU A N 1
ATOM 2393 C CA . LEU A 1 310 ? 17.889 -2.320 -32.402 1.00 88.62 310 LEU A CA 1
ATOM 2394 C C . LEU A 1 310 ? 18.485 -1.241 -33.315 1.00 88.62 310 LEU A C 1
ATOM 2396 O O . LEU A 1 310 ? 19.371 -1.555 -34.109 1.00 88.62 310 LEU A O 1
ATOM 2400 N N . ILE A 1 311 ? 18.057 0.017 -33.180 1.00 93.31 311 ILE A N 1
ATOM 2401 C CA . ILE A 1 311 ? 18.600 1.156 -33.940 1.00 93.31 311 ILE A CA 1
ATOM 2402 C C . ILE A 1 311 ? 20.100 1.310 -33.675 1.00 93.31 311 ILE A C 1
ATOM 2404 O O . ILE A 1 311 ? 20.879 1.425 -34.623 1.00 93.31 311 ILE A O 1
ATOM 2408 N N . LEU A 1 312 ? 20.522 1.246 -32.409 1.00 90.62 312 LEU A N 1
ATOM 2409 C CA . LEU A 1 312 ? 21.930 1.338 -32.032 1.00 90.62 312 LEU A CA 1
ATOM 2410 C C . LEU A 1 312 ? 22.757 0.205 -32.655 1.00 90.62 312 LEU A C 1
ATOM 2412 O O . LEU A 1 312 ? 23.796 0.465 -33.262 1.00 90.62 312 LEU A O 1
ATOM 2416 N N . LEU A 1 313 ? 22.291 -1.045 -32.547 1.00 85.00 313 LEU A N 1
ATOM 2417 C CA . LEU A 1 313 ? 22.972 -2.209 -33.125 1.00 85.00 313 LEU A CA 1
ATOM 2418 C C . LEU A 1 313 ? 23.094 -2.096 -34.649 1.00 85.00 313 LEU A C 1
ATOM 2420 O O . LEU A 1 313 ? 24.182 -2.295 -35.196 1.00 85.00 313 LEU A O 1
ATOM 2424 N N . LEU A 1 314 ? 22.002 -1.744 -35.331 1.00 89.62 314 LEU A N 1
ATOM 2425 C CA . LEU A 1 314 ? 21.990 -1.559 -36.781 1.00 89.62 314 LEU A CA 1
ATOM 2426 C C . LEU A 1 314 ? 22.896 -0.406 -37.211 1.00 89.62 314 LEU A C 1
ATOM 2428 O O . LEU A 1 314 ? 23.623 -0.543 -38.190 1.00 89.62 314 LEU A O 1
ATOM 2432 N N . GLY A 1 315 ? 22.903 0.702 -36.475 1.00 91.94 315 GLY A N 1
ATOM 2433 C CA . GLY A 1 315 ? 23.757 1.851 -36.752 1.00 91.94 315 GLY A CA 1
ATOM 2434 C C . GLY A 1 315 ? 25.243 1.562 -36.577 1.00 91.94 315 GLY A C 1
ATOM 2435 O O . GLY A 1 315 ? 26.054 1.908 -37.440 1.00 91.94 315 GLY A O 1
ATOM 2436 N N . LEU A 1 316 ? 25.607 0.864 -35.498 1.00 87.94 316 LEU A N 1
ATOM 2437 C CA . LEU A 1 316 ? 26.974 0.393 -35.278 1.00 87.94 316 LEU A CA 1
ATOM 2438 C C . LEU A 1 316 ? 27.412 -0.558 -36.399 1.00 87.94 316 LEU A C 1
ATOM 2440 O O . LEU A 1 316 ? 28.514 -0.399 -36.930 1.00 87.94 316 LEU A O 1
ATOM 2444 N N . PHE A 1 317 ? 26.551 -1.501 -36.795 1.00 85.62 317 PHE A N 1
ATOM 2445 C CA . PHE A 1 317 ? 26.823 -2.437 -37.889 1.00 85.62 317 PHE A CA 1
ATOM 2446 C C . PHE A 1 317 ? 26.969 -1.727 -39.236 1.00 85.62 317 PHE A C 1
ATOM 2448 O O . PHE A 1 317 ? 27.984 -1.893 -39.916 1.00 85.62 317 PHE A O 1
ATOM 2455 N N . ALA A 1 318 ? 26.000 -0.885 -39.593 1.00 90.94 318 ALA A N 1
ATOM 2456 C CA . ALA A 1 318 ? 25.994 -0.128 -40.836 1.00 90.94 318 ALA A CA 1
ATOM 2457 C C . ALA A 1 318 ? 27.228 0.774 -40.944 1.00 90.94 318 ALA A C 1
ATOM 2459 O O . ALA A 1 318 ? 27.883 0.778 -41.984 1.00 90.94 318 ALA A O 1
ATOM 2460 N N . GLY A 1 319 ? 27.605 1.474 -39.868 1.00 91.75 319 GLY A N 1
ATOM 2461 C CA . GLY A 1 319 ? 28.790 2.331 -39.853 1.00 91.75 319 GLY A CA 1
ATOM 2462 C C . GLY A 1 319 ? 30.085 1.565 -40.127 1.00 91.75 319 GLY A C 1
ATOM 2463 O O . GLY A 1 319 ? 30.908 2.008 -40.931 1.00 91.75 319 GLY A O 1
ATOM 2464 N N . HIS A 1 320 ? 30.263 0.391 -39.516 1.00 87.44 320 HIS A N 1
ATOM 2465 C CA . HIS A 1 320 ? 31.444 -0.443 -39.762 1.00 87.44 320 HIS A CA 1
ATOM 2466 C C . HIS A 1 320 ? 31.445 -1.036 -41.174 1.00 87.44 320 HIS A C 1
ATOM 2468 O O . HIS A 1 320 ? 32.468 -0.973 -41.859 1.00 87.44 320 HIS A O 1
ATOM 2474 N N . TYR A 1 321 ? 30.305 -1.557 -41.633 1.00 88.31 321 TYR A N 1
ATOM 2475 C CA . TYR A 1 321 ? 30.174 -2.160 -42.957 1.00 88.31 321 TYR A CA 1
ATOM 2476 C C . TYR A 1 321 ? 30.395 -1.140 -44.082 1.00 88.31 321 TYR A C 1
ATOM 2478 O O . TYR A 1 321 ? 31.236 -1.349 -44.959 1.00 88.31 321 TYR A O 1
ATOM 2486 N N . LEU A 1 322 ? 29.696 -0.003 -44.030 1.00 92.94 322 LEU A N 1
ATOM 2487 C CA . LEU A 1 322 ? 29.813 1.062 -45.028 1.00 92.94 322 LEU A CA 1
ATOM 2488 C C . LEU A 1 322 ? 31.203 1.707 -44.990 1.00 92.94 322 LEU A C 1
ATOM 2490 O O . LEU A 1 322 ? 31.785 1.948 -46.046 1.00 92.94 322 LEU A O 1
ATOM 2494 N N . GLY A 1 323 ? 31.791 1.902 -43.804 1.00 91.69 323 GLY A N 1
ATOM 2495 C CA . GLY A 1 323 ? 33.170 2.377 -43.674 1.00 91.69 323 GLY A CA 1
ATOM 2496 C C . GLY A 1 323 ? 34.188 1.424 -44.314 1.00 91.69 323 GLY A C 1
ATOM 2497 O O . GLY A 1 323 ? 35.064 1.861 -45.063 1.00 91.69 323 GLY A O 1
ATOM 2498 N N . ALA A 1 324 ? 34.053 0.113 -44.089 1.00 88.88 324 ALA A N 1
ATOM 2499 C CA . ALA A 1 324 ? 34.911 -0.896 -44.712 1.00 88.88 324 ALA A CA 1
ATOM 2500 C C . ALA A 1 324 ? 34.753 -0.929 -46.241 1.00 88.88 324 ALA A C 1
ATOM 2502 O O . ALA A 1 324 ? 35.745 -1.039 -46.967 1.00 88.88 324 ALA A O 1
ATOM 2503 N N . LEU A 1 325 ? 33.522 -0.776 -46.737 1.00 92.56 325 LEU A N 1
ATOM 2504 C CA . LEU A 1 325 ? 33.230 -0.718 -48.166 1.00 92.56 325 LEU A CA 1
ATOM 2505 C C . LEU A 1 325 ? 33.891 0.505 -48.817 1.00 92.56 325 LEU A C 1
ATOM 2507 O O . LEU A 1 325 ? 34.565 0.378 -49.840 1.00 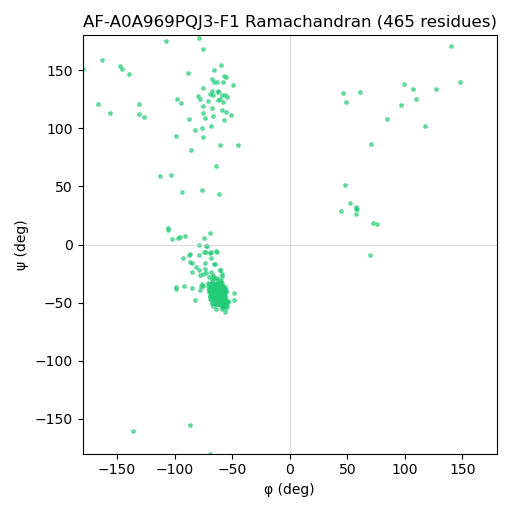92.56 325 LEU A O 1
ATOM 2511 N N . VAL A 1 326 ? 33.783 1.672 -48.178 1.00 94.44 326 VAL A N 1
ATOM 2512 C CA . VAL A 1 326 ? 34.446 2.905 -48.626 1.00 94.44 326 VAL A CA 1
ATOM 2513 C C . VAL A 1 326 ? 35.964 2.746 -48.602 1.00 94.44 326 VAL A C 1
ATOM 2515 O O . VAL A 1 326 ? 36.616 3.126 -49.572 1.00 94.44 326 VAL A O 1
ATOM 2518 N N . LYS A 1 327 ? 36.543 2.117 -47.569 1.00 92.06 327 LYS A N 1
ATOM 2519 C CA . LYS A 1 327 ? 37.990 1.838 -47.513 1.00 92.06 327 LYS A CA 1
ATOM 2520 C C . LYS A 1 327 ? 38.446 0.987 -48.699 1.00 92.06 327 LYS A C 1
ATOM 2522 O O . LYS A 1 327 ? 39.483 1.275 -49.291 1.00 92.06 327 LYS A O 1
ATOM 2527 N N . LYS A 1 328 ? 37.660 -0.035 -49.054 1.00 92.00 328 LYS A N 1
ATOM 2528 C CA . LYS A 1 328 ? 37.957 -0.966 -50.149 1.00 92.00 328 LYS A CA 1
ATOM 2529 C C . LYS A 1 328 ? 37.959 -0.284 -51.520 1.00 92.00 328 LYS A C 1
ATOM 2531 O O . LYS A 1 328 ? 38.832 -0.586 -52.325 1.00 92.00 328 LYS A O 1
ATOM 2536 N N . TYR A 1 329 ? 37.009 0.616 -51.787 1.00 92.94 329 TYR A N 1
ATOM 2537 C CA . TYR A 1 329 ? 36.883 1.270 -53.099 1.00 92.94 329 TYR A CA 1
ATOM 2538 C C . TYR A 1 329 ? 37.650 2.590 -53.216 1.00 92.94 329 TYR A C 1
ATOM 2540 O O . TYR A 1 329 ? 38.176 2.899 -54.279 1.00 92.94 329 TYR A O 1
ATOM 2548 N N . SER A 1 330 ? 37.720 3.377 -52.142 1.00 90.62 330 SER A N 1
ATOM 2549 C CA . SER A 1 330 ? 38.403 4.675 -52.147 1.00 90.62 330 SER A CA 1
ATOM 2550 C C . SER A 1 330 ? 39.908 4.555 -51.891 1.00 90.62 330 SER A C 1
ATOM 2552 O O . SER A 1 330 ? 40.654 5.471 -52.229 1.00 90.62 330 SER A O 1
ATOM 2554 N N . GLY A 1 331 ? 40.368 3.477 -51.245 1.00 87.44 331 GLY A N 1
ATOM 2555 C CA . GLY A 1 331 ? 41.768 3.294 -50.837 1.00 87.44 331 GLY A CA 1
ATOM 2556 C C . GLY A 1 331 ? 42.230 4.215 -49.696 1.00 87.44 331 GLY A C 1
ATOM 2557 O O . GLY A 1 331 ? 43.302 4.013 -49.132 1.00 87.44 331 GLY A O 1
ATOM 2558 N N . SER A 1 332 ? 41.419 5.204 -49.311 1.00 90.38 332 SER A N 1
ATOM 2559 C CA . SER A 1 332 ? 41.705 6.167 -48.247 1.00 90.38 332 SER A CA 1
ATOM 2560 C C . SER A 1 332 ? 41.040 5.757 -46.930 1.00 90.38 332 SER A C 1
ATOM 2562 O O . SER A 1 332 ? 39.824 5.574 -46.841 1.00 90.38 332 SER A O 1
ATOM 2564 N N . GLY A 1 333 ? 41.849 5.659 -45.871 1.00 88.75 333 GLY A N 1
ATOM 2565 C CA . GLY A 1 333 ? 41.357 5.422 -44.512 1.00 88.75 333 GLY A CA 1
ATOM 2566 C C . GLY A 1 333 ? 40.574 6.605 -43.932 1.00 88.75 333 GLY A C 1
ATOM 2567 O O . GLY A 1 333 ? 39.733 6.406 -43.061 1.00 88.75 333 GLY A O 1
ATOM 2568 N N . PHE A 1 334 ? 40.803 7.823 -44.433 1.00 91.06 334 PHE A N 1
ATOM 2569 C CA . PHE A 1 334 ? 40.119 9.023 -43.955 1.00 91.06 334 PHE A CA 1
ATOM 2570 C C . PHE A 1 334 ? 38.625 9.006 -44.304 1.00 91.06 334 PHE A C 1
ATOM 2572 O O . PHE A 1 334 ? 37.792 9.151 -43.412 1.00 91.06 334 PHE A O 1
ATOM 2579 N N . TYR A 1 335 ? 38.270 8.752 -45.570 1.00 91.69 335 TYR A N 1
ATOM 2580 C CA . TYR A 1 335 ? 36.862 8.718 -45.994 1.00 91.69 335 TYR A CA 1
ATOM 2581 C C . TYR A 1 335 ? 36.098 7.558 -45.350 1.00 91.69 335 TYR A C 1
ATOM 2583 O O . TYR A 1 335 ? 34.940 7.712 -44.969 1.00 91.69 335 TYR A O 1
ATOM 2591 N N . ALA A 1 336 ? 36.766 6.417 -45.174 1.00 92.06 336 ALA A N 1
ATOM 2592 C CA . ALA A 1 336 ? 36.216 5.269 -44.466 1.00 92.06 336 ALA A CA 1
ATOM 2593 C C . ALA A 1 336 ? 35.848 5.607 -43.013 1.00 92.06 336 ALA A C 1
ATOM 2595 O O . ALA A 1 336 ? 34.741 5.304 -42.566 1.00 92.06 336 ALA A O 1
ATOM 2596 N N . SER A 1 337 ? 36.761 6.266 -42.293 1.00 93.00 337 SER A N 1
ATOM 2597 C CA . SER A 1 337 ? 36.521 6.718 -40.921 1.00 93.00 337 SER A CA 1
ATOM 2598 C C . SER A 1 337 ? 35.418 7.769 -40.859 1.00 93.00 337 SER A C 1
ATOM 2600 O O . SER A 1 337 ? 34.540 7.665 -40.008 1.00 93.00 337 SER A O 1
ATOM 2602 N N . LEU A 1 338 ? 35.418 8.739 -41.779 1.00 93.56 338 LEU A N 1
ATOM 2603 C CA . LEU A 1 338 ? 34.398 9.784 -41.830 1.00 93.56 338 LEU A CA 1
ATOM 2604 C C . LEU A 1 338 ? 32.993 9.180 -41.966 1.00 93.56 338 LEU A C 1
ATOM 2606 O O . LEU A 1 338 ? 32.143 9.430 -41.119 1.00 93.56 338 LEU A O 1
ATOM 2610 N N . VAL A 1 339 ? 32.778 8.305 -42.956 1.00 94.88 339 VAL A N 1
ATOM 2611 C CA . VAL A 1 339 ? 31.481 7.641 -43.178 1.00 94.88 339 VAL A CA 1
ATOM 2612 C C . VAL A 1 339 ? 31.068 6.796 -41.973 1.00 94.88 339 VAL A C 1
ATOM 2614 O O . VAL A 1 339 ? 29.925 6.888 -41.522 1.00 94.88 339 VAL A O 1
ATOM 2617 N N . LYS A 1 340 ? 32.000 6.014 -41.414 1.00 92.56 340 LYS A N 1
ATOM 2618 C CA . LYS A 1 340 ? 31.747 5.192 -40.226 1.00 92.56 340 LYS A CA 1
ATOM 2619 C C . LYS A 1 340 ? 31.227 6.036 -39.064 1.00 92.56 340 LYS A C 1
ATOM 2621 O O . LYS A 1 340 ? 30.180 5.720 -38.503 1.00 92.56 340 LYS A O 1
ATOM 2626 N N . TYR A 1 341 ? 31.957 7.086 -38.690 1.00 94.31 341 TYR A N 1
ATOM 2627 C CA . TYR A 1 341 ? 31.596 7.904 -37.534 1.00 94.31 341 TYR A CA 1
ATOM 2628 C C . TYR A 1 341 ? 30.344 8.740 -37.786 1.00 94.31 341 TYR A C 1
ATOM 2630 O O . TYR A 1 341 ? 29.545 8.879 -36.866 1.00 94.31 341 TYR A O 1
ATOM 2638 N N . THR A 1 342 ? 30.108 9.213 -39.014 1.00 94.25 342 THR A N 1
ATOM 2639 C CA . THR A 1 342 ? 28.844 9.874 -39.362 1.00 94.25 342 THR A CA 1
ATOM 2640 C C . THR A 1 342 ? 27.657 8.951 -39.089 1.00 94.25 342 THR A C 1
ATOM 2642 O O . THR A 1 342 ? 26.764 9.328 -38.340 1.00 94.25 342 THR A O 1
ATOM 2645 N N . ILE A 1 343 ? 27.659 7.720 -39.604 1.00 95.31 343 ILE A N 1
ATOM 2646 C CA . ILE A 1 343 ? 26.531 6.792 -39.409 1.00 95.31 343 ILE A CA 1
ATOM 2647 C C . ILE A 1 343 ? 26.327 6.457 -37.925 1.00 95.31 343 ILE A C 1
ATOM 2649 O O . ILE A 1 343 ? 25.194 6.453 -37.449 1.00 95.31 343 ILE A O 1
ATOM 2653 N N . ILE A 1 344 ? 27.413 6.220 -37.180 1.00 93.25 344 ILE A N 1
ATOM 2654 C CA . ILE A 1 344 ? 27.337 5.912 -35.743 1.00 93.25 344 ILE A CA 1
ATOM 2655 C C . ILE A 1 344 ? 26.757 7.090 -34.956 1.00 93.25 344 ILE A C 1
ATOM 2657 O O . ILE A 1 344 ? 25.906 6.884 -34.095 1.00 93.25 344 ILE A O 1
ATOM 2661 N N . VAL A 1 345 ? 27.183 8.320 -35.256 1.00 94.06 345 VAL A N 1
ATOM 2662 C CA . VAL A 1 345 ? 26.655 9.526 -34.605 1.00 94.06 345 VAL A CA 1
ATOM 2663 C C . VAL A 1 345 ? 25.161 9.677 -34.891 1.00 94.06 345 VAL A C 1
ATOM 2665 O O . VAL A 1 345 ? 24.387 9.852 -33.955 1.00 94.06 345 VAL A O 1
ATOM 2668 N N . PHE A 1 346 ? 24.731 9.532 -36.147 1.00 94.25 346 PHE A N 1
ATOM 2669 C CA . PHE A 1 346 ? 23.308 9.576 -36.506 1.00 94.25 346 PHE A CA 1
ATOM 2670 C C . PHE A 1 346 ? 22.496 8.511 -35.762 1.00 94.25 346 PHE A C 1
ATOM 2672 O O . PHE A 1 346 ? 21.444 8.813 -35.202 1.00 94.25 346 PHE A O 1
ATOM 2679 N N . ALA A 1 347 ? 23.001 7.280 -35.703 1.00 94.94 347 ALA A N 1
ATOM 2680 C CA . ALA A 1 347 ? 22.348 6.205 -34.971 1.00 94.94 347 ALA A CA 1
ATOM 2681 C C . ALA A 1 347 ? 22.272 6.478 -33.464 1.00 94.94 347 ALA A C 1
ATOM 2683 O O . ALA A 1 347 ? 21.263 6.154 -32.844 1.00 94.94 347 ALA A O 1
ATOM 2684 N N . ALA A 1 348 ? 23.298 7.098 -32.874 1.00 93.75 348 ALA A N 1
ATOM 2685 C CA . ALA A 1 348 ? 23.285 7.491 -31.468 1.00 93.75 348 ALA A CA 1
ATOM 2686 C C . ALA A 1 348 ? 22.199 8.543 -31.189 1.00 93.75 348 ALA A C 1
ATOM 2688 O O . ALA A 1 348 ? 21.405 8.360 -30.269 1.00 93.75 348 ALA A O 1
ATOM 2689 N N . PHE A 1 349 ? 22.101 9.590 -32.017 1.00 93.81 349 PHE A N 1
ATOM 2690 C CA . PHE A 1 349 ? 21.028 10.588 -31.913 1.00 93.81 349 PHE A CA 1
ATOM 2691 C C . PHE A 1 349 ? 19.639 9.952 -32.065 1.00 93.81 349 PHE A C 1
ATOM 2693 O O . PHE A 1 349 ? 18.769 10.183 -31.229 1.00 93.81 349 PHE A O 1
ATOM 2700 N N . MET A 1 350 ? 19.454 9.082 -33.062 1.00 94.25 350 MET A N 1
ATOM 2701 C CA . MET A 1 350 ? 18.190 8.369 -33.282 1.00 94.25 350 MET A CA 1
ATOM 2702 C C . MET A 1 350 ? 17.841 7.417 -32.125 1.00 94.25 350 MET A C 1
ATOM 2704 O O . MET A 1 350 ? 16.676 7.259 -31.778 1.00 94.25 350 MET A O 1
ATOM 2708 N N . THR A 1 351 ? 18.846 6.813 -31.486 1.00 95.31 351 THR A N 1
ATOM 2709 C CA . THR A 1 351 ? 18.663 5.976 -30.290 1.00 95.31 351 THR A CA 1
ATOM 2710 C C . THR A 1 351 ? 18.147 6.805 -29.113 1.00 95.31 351 THR A C 1
ATOM 2712 O O . THR A 1 351 ? 17.218 6.377 -28.435 1.00 95.31 351 THR A O 1
ATOM 2715 N N . PHE A 1 352 ? 18.711 7.993 -28.867 1.00 94.75 352 PHE A N 1
ATOM 2716 C CA . PHE A 1 352 ? 18.246 8.872 -27.788 1.00 94.75 352 PHE A CA 1
ATOM 2717 C C . PHE A 1 352 ? 16.835 9.415 -28.031 1.00 94.75 352 PHE A C 1
ATOM 2719 O O . PHE A 1 352 ? 16.040 9.464 -27.091 1.00 94.75 352 PHE A O 1
ATOM 2726 N N . ASP A 1 353 ? 16.514 9.764 -29.279 1.00 93.62 353 ASP A N 1
ATOM 2727 C CA . ASP A 1 353 ? 15.161 10.165 -29.673 1.00 93.62 353 ASP A CA 1
ATOM 2728 C C . ASP A 1 353 ? 14.158 9.019 -29.443 1.00 93.62 353 ASP A C 1
ATOM 2730 O O . ASP A 1 353 ? 13.125 9.215 -28.804 1.00 93.62 353 ASP A O 1
ATOM 2734 N N . GLN A 1 354 ? 14.523 7.786 -29.818 1.00 95.19 354 GLN A N 1
ATOM 2735 C CA . GLN A 1 354 ? 13.701 6.594 -29.589 1.00 95.19 354 GLN A CA 1
ATOM 2736 C C . GLN A 1 354 ? 13.505 6.262 -28.100 1.00 95.19 354 GLN A C 1
ATOM 2738 O O . GLN A 1 354 ? 12.439 5.778 -27.728 1.00 95.19 354 GLN A O 1
ATOM 2743 N N . LEU A 1 355 ? 14.503 6.515 -27.244 1.00 95.38 355 LEU A N 1
ATOM 2744 C CA . LEU A 1 355 ? 14.372 6.387 -25.782 1.00 95.38 355 LEU A CA 1
ATOM 2745 C C . LEU A 1 355 ? 13.518 7.501 -25.161 1.00 95.38 355 LEU A C 1
ATOM 2747 O O . LEU A 1 355 ? 13.247 7.469 -23.963 1.00 95.38 355 LEU A O 1
ATOM 2751 N N . GLN A 1 356 ? 13.112 8.495 -25.953 1.00 94.25 356 GLN A N 1
ATOM 2752 C CA . GLN A 1 356 ? 12.413 9.696 -25.502 1.00 94.25 356 GLN A CA 1
ATOM 2753 C C . GLN A 1 356 ? 13.184 10.493 -24.441 1.00 94.25 356 GLN A C 1
ATOM 2755 O O . GLN A 1 356 ? 12.609 11.240 -23.645 1.00 94.25 356 GLN A O 1
ATOM 2760 N N . PHE A 1 357 ? 14.511 10.373 -24.435 1.00 90.94 357 PHE A N 1
ATOM 2761 C CA . PHE A 1 357 ? 15.361 11.101 -23.505 1.00 90.94 357 PHE A CA 1
ATOM 2762 C C . PHE A 1 357 ? 15.602 12.509 -24.021 1.00 90.94 357 PHE A C 1
ATOM 2764 O O . PHE A 1 357 ? 16.459 12.730 -24.871 1.00 90.94 357 PHE A O 1
ATOM 2771 N N . ALA A 1 358 ? 14.831 13.459 -23.483 1.00 88.88 358 ALA A N 1
ATOM 2772 C CA . ALA A 1 358 ? 14.925 14.875 -23.822 1.00 88.88 358 ALA A CA 1
ATOM 2773 C C . ALA A 1 358 ? 14.966 15.100 -25.345 1.00 88.88 358 ALA A C 1
ATOM 2775 O O . ALA A 1 358 ? 15.855 15.789 -25.850 1.00 88.88 358 ALA A O 1
ATOM 2776 N N . THR A 1 359 ? 14.008 14.510 -26.070 1.00 93.25 359 THR A N 1
ATOM 2777 C CA . THR A 1 359 ? 13.949 14.519 -27.545 1.00 93.25 359 THR A CA 1
ATOM 2778 C C . THR A 1 359 ? 14.145 15.913 -28.126 1.00 93.25 359 THR A C 1
ATOM 2780 O O . THR A 1 359 ? 14.927 16.084 -29.052 1.00 93.25 359 THR A O 1
ATOM 2783 N N . THR A 1 360 ? 13.542 16.944 -27.529 1.00 94.69 360 THR A N 1
ATOM 2784 C CA . THR A 1 360 ? 13.741 18.340 -27.944 1.00 94.69 360 THR A CA 1
ATOM 2785 C C . THR A 1 360 ? 15.206 18.766 -27.865 1.00 94.69 360 THR A C 1
ATOM 2787 O O . THR A 1 360 ? 15.724 19.349 -28.811 1.00 94.69 360 THR A O 1
ATOM 2790 N N . ILE A 1 361 ? 15.897 18.462 -26.764 1.00 94.19 361 ILE A N 1
ATOM 2791 C CA . ILE A 1 361 ? 17.307 18.831 -26.576 1.00 94.19 361 ILE A CA 1
ATOM 2792 C C . ILE A 1 361 ? 18.186 18.066 -27.570 1.00 94.19 361 ILE A C 1
ATOM 2794 O O . ILE A 1 361 ? 19.045 18.662 -28.218 1.00 94.19 361 ILE A O 1
ATOM 2798 N N . VAL A 1 362 ? 17.944 16.764 -27.727 1.00 93.31 362 VAL A N 1
ATOM 2799 C CA . VAL A 1 362 ? 18.671 15.891 -28.660 1.00 93.31 362 VAL A CA 1
ATOM 2800 C C . VAL A 1 362 ? 18.485 16.360 -30.108 1.00 93.31 362 VAL A C 1
ATOM 2802 O O . VAL A 1 362 ? 19.471 16.542 -30.823 1.00 93.31 362 VAL A O 1
ATOM 2805 N N . ASN A 1 363 ? 17.247 16.634 -30.521 1.00 92.25 363 ASN A N 1
ATOM 2806 C CA . ASN A 1 363 ? 16.909 17.087 -31.871 1.00 92.25 363 ASN A CA 1
ATOM 2807 C C . ASN A 1 363 ? 17.465 18.486 -32.159 1.00 92.25 363 ASN A C 1
ATOM 2809 O O . ASN A 1 363 ? 18.002 18.713 -33.244 1.00 92.25 363 ASN A O 1
ATOM 2813 N N . LEU A 1 364 ? 17.420 19.406 -31.188 1.00 95.31 364 LEU A N 1
ATOM 2814 C CA . LEU A 1 364 ? 18.058 20.718 -31.314 1.00 95.31 364 LEU A CA 1
ATOM 2815 C C . LEU A 1 364 ? 19.577 20.594 -31.447 1.00 95.31 364 LEU A C 1
ATOM 2817 O O . LEU A 1 364 ? 20.159 21.220 -32.329 1.00 95.31 364 LEU A O 1
ATOM 2821 N N . ALA A 1 365 ? 20.224 19.771 -30.619 1.00 93.00 365 ALA A N 1
ATOM 2822 C CA . ALA A 1 365 ? 21.665 19.552 -30.703 1.00 93.00 365 ALA A CA 1
ATOM 2823 C C . ALA A 1 365 ? 22.065 18.973 -32.068 1.00 93.00 365 ALA A C 1
ATOM 2825 O O . ALA A 1 365 ? 22.998 19.467 -32.701 1.00 93.00 365 ALA A O 1
ATOM 2826 N N . PHE A 1 366 ? 21.323 17.980 -32.561 1.00 93.31 366 PHE A N 1
ATOM 2827 C CA . PHE A 1 366 ? 21.531 17.404 -33.886 1.00 93.31 366 PHE A CA 1
ATOM 2828 C C . PHE A 1 366 ? 21.347 18.437 -35.006 1.00 93.31 366 PHE A C 1
ATOM 2830 O O . PHE A 1 366 ? 22.215 18.566 -35.872 1.00 93.31 366 PHE A O 1
ATOM 2837 N N . LEU A 1 367 ? 20.260 19.214 -34.964 1.00 93.50 367 LEU A N 1
ATOM 2838 C CA . LEU A 1 367 ? 19.968 20.251 -35.954 1.00 93.50 367 LEU A CA 1
ATOM 2839 C C . LEU A 1 367 ? 21.037 21.350 -35.958 1.00 93.50 367 LEU A C 1
ATOM 2841 O O . LEU A 1 367 ? 21.441 21.797 -37.028 1.00 93.50 367 LEU A O 1
ATOM 2845 N N . LEU A 1 368 ? 21.536 21.754 -34.788 1.00 95.88 368 LEU A N 1
ATOM 2846 C CA . LEU A 1 368 ? 22.616 22.734 -34.668 1.00 95.88 368 LEU A CA 1
ATOM 2847 C C . LEU A 1 368 ? 23.944 22.192 -35.201 1.00 95.88 368 LEU A C 1
ATOM 2849 O O . LEU A 1 368 ? 24.647 22.916 -35.902 1.00 95.88 368 LEU A O 1
ATOM 2853 N N . ILE A 1 369 ? 24.282 20.929 -34.924 1.00 94.12 369 ILE A N 1
ATOM 2854 C CA . ILE A 1 369 ? 25.499 20.297 -35.455 1.00 94.12 369 ILE A CA 1
ATOM 2855 C C . ILE A 1 369 ? 25.416 20.190 -36.979 1.00 94.12 369 ILE A C 1
ATOM 2857 O O . ILE A 1 369 ? 26.334 20.628 -37.673 1.00 94.12 369 ILE A O 1
ATOM 2861 N N . LEU A 1 370 ? 24.316 19.658 -37.520 1.00 92.25 370 LEU A N 1
ATOM 2862 C CA . LEU A 1 370 ? 24.125 19.584 -38.969 1.00 92.25 370 LEU A CA 1
ATOM 2863 C C . LEU A 1 370 ? 24.062 20.967 -39.611 1.00 92.25 370 LEU A C 1
ATOM 2865 O O . LEU A 1 370 ? 24.617 21.155 -40.693 1.00 92.25 370 LEU A O 1
ATOM 2869 N N . GLY A 1 371 ? 23.443 21.938 -38.945 1.00 95.81 371 GLY A N 1
ATOM 2870 C CA . GLY A 1 371 ? 23.422 23.333 -39.366 1.00 95.81 371 GLY A CA 1
ATOM 2871 C C . GLY A 1 371 ? 24.830 23.920 -39.441 1.00 95.81 371 GLY A C 1
ATOM 2872 O O . GLY A 1 371 ? 25.211 24.459 -40.477 1.00 95.81 371 GLY A O 1
ATOM 2873 N N . ALA A 1 372 ? 25.644 23.742 -38.398 1.00 96.31 372 ALA A N 1
ATOM 2874 C CA . ALA A 1 372 ? 27.027 24.211 -38.355 1.00 96.31 372 ALA A CA 1
ATOM 2875 C C . ALA A 1 372 ? 27.892 23.555 -39.440 1.00 96.31 372 ALA A C 1
ATOM 2877 O O . ALA A 1 372 ? 28.631 24.249 -40.138 1.00 96.31 372 ALA A O 1
ATOM 2878 N N . VAL A 1 373 ? 27.759 22.239 -39.633 1.00 94.00 373 VAL A N 1
ATOM 2879 C CA . VAL A 1 373 ? 28.440 21.513 -40.715 1.00 94.00 373 VAL A CA 1
ATOM 2880 C C . VAL A 1 373 ? 27.994 22.056 -42.074 1.00 94.00 373 VAL A C 1
ATOM 2882 O O . VAL A 1 373 ? 28.839 22.384 -42.901 1.00 94.00 373 VAL A O 1
ATOM 2885 N N . SER A 1 374 ? 26.691 22.234 -42.292 1.00 94.62 374 SER A N 1
ATOM 2886 C CA . SER A 1 374 ? 26.146 22.767 -43.549 1.00 94.62 374 SER A CA 1
ATOM 2887 C C . SER A 1 374 ? 26.676 24.168 -43.856 1.00 94.62 374 SER A C 1
ATOM 2889 O O . SER A 1 374 ? 27.095 24.432 -44.982 1.00 94.62 374 SER A O 1
ATOM 2891 N N . VAL A 1 375 ? 26.732 25.051 -42.855 1.00 96.62 375 VAL A N 1
ATOM 2892 C CA . VAL A 1 375 ? 27.304 26.400 -42.985 1.00 96.62 375 VAL A CA 1
ATOM 2893 C C . VAL A 1 375 ? 28.804 26.336 -43.273 1.00 96.62 375 VAL A C 1
ATOM 2895 O O . VAL A 1 375 ? 29.279 27.018 -44.179 1.00 96.62 375 VAL A O 1
ATOM 2898 N N . ALA A 1 376 ? 29.556 25.488 -42.568 1.00 94.62 376 ALA A N 1
ATOM 2899 C CA . ALA A 1 376 ? 30.986 25.307 -42.813 1.00 94.62 376 ALA A CA 1
ATOM 2900 C C . ALA A 1 376 ? 31.261 24.821 -44.247 1.00 94.62 376 ALA A C 1
ATOM 2902 O O . ALA A 1 376 ? 32.141 25.361 -44.917 1.00 94.62 376 ALA A O 1
ATOM 2903 N N . PHE A 1 377 ? 30.473 23.865 -44.750 1.00 92.50 377 PHE A N 1
ATOM 2904 C CA . PHE A 1 377 ? 30.534 23.405 -46.139 1.00 92.50 377 PHE A CA 1
ATOM 2905 C C . PHE A 1 377 ? 30.180 24.520 -47.127 1.00 92.50 377 PHE A C 1
ATOM 2907 O O . PHE A 1 377 ? 30.913 24.730 -48.095 1.00 92.50 377 PHE A O 1
ATOM 2914 N N . ALA A 1 378 ? 29.105 25.270 -46.876 1.00 93.56 378 ALA A N 1
ATOM 2915 C CA . ALA A 1 378 ? 28.705 26.391 -47.721 1.00 93.56 378 ALA A CA 1
ATOM 2916 C C . ALA A 1 378 ? 29.815 27.451 -47.827 1.00 93.56 378 ALA A C 1
ATOM 2918 O O . ALA A 1 378 ? 30.102 27.932 -48.922 1.00 93.56 378 ALA A O 1
ATOM 2919 N N . ILE A 1 379 ? 30.495 27.764 -46.718 1.00 94.94 379 ILE A N 1
ATOM 2920 C CA . ILE A 1 379 ? 31.626 28.703 -46.694 1.00 94.94 379 ILE A CA 1
ATOM 2921 C C . ILE A 1 379 ? 32.846 28.112 -47.411 1.00 94.94 379 ILE A C 1
ATOM 2923 O O . ILE A 1 379 ? 33.443 28.785 -48.252 1.00 94.94 379 ILE A O 1
ATOM 2927 N N . ALA A 1 380 ? 33.205 26.857 -47.124 1.00 91.44 380 ALA A N 1
ATOM 2928 C CA . ALA A 1 380 ? 34.368 26.199 -47.715 1.00 91.44 380 ALA A CA 1
ATOM 2929 C C . ALA A 1 380 ? 34.258 26.095 -49.246 1.00 91.44 380 ALA A C 1
ATOM 2931 O O . ALA A 1 380 ? 35.204 26.435 -49.955 1.00 91.44 380 ALA A O 1
ATOM 2932 N N . PHE A 1 381 ? 33.098 25.689 -49.768 1.00 89.56 381 PHE A N 1
ATOM 2933 C CA . PHE A 1 381 ? 32.859 25.605 -51.212 1.00 89.56 381 PHE A CA 1
ATOM 2934 C C . PHE A 1 381 ? 32.585 26.970 -51.847 1.00 89.56 381 PHE A C 1
ATOM 2936 O O . PHE A 1 381 ? 33.082 27.237 -52.940 1.00 89.56 381 PHE A O 1
ATOM 2943 N N . GLY A 1 382 ? 31.833 27.846 -51.178 1.00 90.00 382 GLY A N 1
ATOM 2944 C CA . GLY A 1 382 ? 31.489 29.166 -51.703 1.00 90.00 382 GLY A CA 1
ATOM 2945 C C . GLY A 1 382 ? 32.708 30.076 -51.831 1.00 90.00 382 GLY A C 1
ATOM 2946 O O . GLY A 1 382 ? 32.978 30.613 -52.905 1.00 90.00 382 GLY A O 1
ATOM 2947 N N . VAL A 1 383 ? 33.475 30.223 -50.748 1.00 89.06 383 VAL A N 1
ATOM 2948 C CA . VAL A 1 383 ? 34.664 31.087 -50.726 1.00 89.06 383 VAL A CA 1
ATOM 2949 C C . VAL A 1 383 ? 35.871 30.364 -51.325 1.00 89.06 383 VAL A C 1
ATOM 2951 O O . VAL A 1 383 ? 36.534 30.918 -52.198 1.00 89.06 383 VAL A O 1
ATOM 2954 N N . GLY A 1 384 ? 36.133 29.117 -50.919 1.00 85.44 384 GLY A N 1
ATOM 2955 C CA . GLY A 1 384 ? 37.307 28.354 -51.365 1.00 85.44 384 GLY A CA 1
ATOM 2956 C C . GLY A 1 384 ? 37.211 27.799 -52.792 1.00 85.44 384 GLY A C 1
ATOM 2957 O O . GLY A 1 384 ? 38.233 27.607 -53.445 1.00 85.44 384 GLY A O 1
ATOM 2958 N N . GLY A 1 385 ? 36.004 27.576 -53.320 1.00 89.31 385 GLY A N 1
ATOM 2959 C CA . GLY A 1 385 ? 35.789 27.069 -54.683 1.00 89.31 385 GLY A CA 1
ATOM 2960 C C . GLY A 1 385 ? 35.747 28.152 -55.764 1.00 89.31 385 GLY A C 1
ATOM 2961 O O . GLY A 1 385 ? 35.738 27.828 -56.956 1.00 89.31 385 GLY A O 1
ATOM 2962 N N . ARG A 1 386 ? 35.737 29.434 -55.375 1.00 90.38 386 ARG A N 1
ATOM 2963 C CA . ARG A 1 386 ? 35.563 30.572 -56.290 1.00 90.38 386 ARG A CA 1
ATOM 2964 C C . ARG A 1 386 ? 36.605 30.593 -57.410 1.00 90.38 386 ARG A C 1
ATOM 2966 O O . ARG A 1 386 ? 36.244 30.753 -58.577 1.00 90.38 386 ARG A O 1
ATOM 2973 N N . ASP A 1 387 ? 37.881 30.413 -57.077 1.00 89.62 387 ASP A N 1
ATOM 2974 C CA . ASP A 1 387 ? 38.975 30.473 -58.056 1.00 89.62 387 ASP A CA 1
ATOM 2975 C C . ASP A 1 387 ? 38.979 29.265 -59.001 1.00 89.62 387 ASP A C 1
ATOM 2977 O O . ASP A 1 387 ? 39.232 29.399 -60.204 1.00 89.62 387 ASP A O 1
ATOM 2981 N N . TYR A 1 388 ? 38.618 28.087 -58.486 1.00 88.94 388 TYR A N 1
ATOM 2982 C CA . TYR A 1 388 ? 38.452 26.884 -59.297 1.00 88.94 388 TYR A CA 1
ATOM 2983 C C . TYR A 1 388 ? 37.299 27.039 -60.297 1.00 88.94 388 TYR A C 1
ATOM 2985 O O . TYR A 1 388 ? 37.479 26.795 -61.493 1.00 88.94 388 TYR A O 1
ATOM 2993 N N . ALA A 1 389 ? 36.140 27.518 -59.831 1.00 90.00 389 ALA A N 1
ATOM 2994 C CA . ALA A 1 389 ? 34.984 27.792 -60.680 1.00 90.00 389 ALA A CA 1
ATOM 2995 C C . ALA A 1 389 ? 35.323 28.821 -61.768 1.00 90.00 389 ALA A C 1
ATOM 2997 O O . ALA A 1 389 ? 35.052 28.585 -62.946 1.00 90.00 389 ALA A O 1
ATOM 2998 N N . LYS A 1 390 ? 36.005 29.915 -61.400 1.00 91.88 390 LYS A N 1
ATOM 2999 C CA . LYS A 1 390 ? 36.488 30.933 -62.346 1.00 91.88 390 LYS A CA 1
ATOM 3000 C C . LYS A 1 390 ? 37.383 30.325 -63.427 1.00 91.88 390 LYS A C 1
ATOM 3002 O O . LYS A 1 390 ? 37.226 30.641 -64.604 1.00 91.88 390 LYS A O 1
ATOM 3007 N N . THR A 1 391 ? 38.299 29.439 -63.040 1.00 91.00 391 THR A N 1
ATOM 3008 C CA . THR A 1 391 ? 39.237 28.798 -63.971 1.00 91.00 391 THR A CA 1
ATOM 3009 C C . THR A 1 391 ? 38.526 27.839 -64.922 1.00 91.00 391 THR A C 1
ATOM 3011 O O . THR A 1 391 ? 38.781 27.878 -66.124 1.00 91.00 391 THR A O 1
ATOM 3014 N N . LYS A 1 392 ? 37.597 27.012 -64.426 1.00 92.06 392 LYS A N 1
ATOM 3015 C CA . LYS A 1 392 ? 36.833 26.080 -65.270 1.00 92.06 392 LYS A CA 1
ATOM 3016 C C . LYS A 1 392 ? 35.865 26.779 -66.217 1.00 92.06 392 LYS A C 1
ATOM 3018 O O . LYS A 1 392 ? 35.780 26.370 -67.373 1.00 92.06 392 LYS A O 1
ATOM 3023 N N . LEU A 1 393 ? 35.213 27.854 -65.776 1.00 91.50 393 LEU A N 1
ATOM 3024 C CA . LEU A 1 393 ? 34.393 28.695 -66.653 1.00 91.50 393 LEU A CA 1
ATOM 3025 C C . LEU A 1 393 ? 35.245 29.346 -67.752 1.00 91.50 393 LEU A C 1
ATOM 3027 O O . LEU A 1 393 ? 34.900 29.251 -68.925 1.00 91.50 393 LEU A O 1
ATOM 3031 N N . ALA A 1 394 ? 36.414 29.895 -67.409 1.00 91.12 394 ALA A N 1
ATOM 3032 C CA . ALA A 1 394 ? 37.328 30.474 -68.397 1.00 91.12 394 ALA A CA 1
ATOM 3033 C C . ALA A 1 394 ? 37.877 29.436 -69.400 1.00 91.12 394 ALA A C 1
ATOM 3035 O O . ALA A 1 394 ? 38.121 29.749 -70.567 1.00 91.12 394 ALA A O 1
ATOM 3036 N N . GLU A 1 395 ? 38.095 28.196 -68.959 1.00 90.50 395 GLU A N 1
ATOM 3037 C CA . GLU A 1 395 ? 38.529 27.083 -69.810 1.00 90.50 395 GLU A CA 1
ATOM 3038 C C . GLU A 1 395 ? 37.415 26.642 -70.776 1.00 90.50 395 GLU A C 1
ATOM 3040 O O . GLU A 1 395 ? 37.686 26.362 -71.947 1.00 90.50 395 GLU A O 1
ATOM 3045 N N . LEU A 1 396 ? 36.163 26.641 -70.307 1.00 91.31 396 LEU A N 1
ATOM 3046 C CA . LEU A 1 396 ? 34.976 26.368 -71.114 1.00 91.31 396 LEU A CA 1
ATOM 3047 C C . LEU A 1 396 ? 34.756 27.461 -72.172 1.00 91.31 396 LEU A C 1
ATOM 3049 O O . LEU A 1 396 ? 34.614 27.141 -73.352 1.00 91.31 396 LEU A O 1
ATOM 3053 N N . ASP A 1 397 ? 34.858 28.736 -71.785 1.00 88.44 397 ASP A N 1
ATOM 3054 C CA . ASP A 1 397 ? 34.768 29.882 -72.701 1.00 88.44 397 ASP A CA 1
ATOM 3055 C C . ASP A 1 397 ? 35.839 29.824 -73.800 1.00 88.44 397 ASP A C 1
ATOM 3057 O O . ASP A 1 397 ? 35.581 30.115 -74.971 1.00 88.44 397 ASP A O 1
ATOM 3061 N N . ARG A 1 398 ? 37.061 29.401 -73.449 1.00 86.56 398 ARG A N 1
ATOM 3062 C CA . ARG A 1 398 ? 38.156 29.213 -74.414 1.00 86.56 398 ARG A CA 1
ATOM 3063 C C . ARG A 1 398 ? 37.907 28.054 -75.376 1.00 86.56 398 ARG A C 1
ATOM 3065 O O . ARG A 1 398 ? 38.278 28.169 -76.544 1.00 86.56 398 ARG A O 1
ATOM 3072 N N . LYS A 1 399 ? 37.316 26.948 -74.912 1.00 83.38 399 LYS A N 1
ATOM 3073 C CA . LYS A 1 399 ? 36.941 25.823 -75.784 1.00 83.38 399 LYS A CA 1
ATOM 3074 C C . LYS A 1 399 ? 35.843 26.228 -76.762 1.00 83.38 399 LYS A C 1
ATOM 3076 O O . LYS A 1 399 ? 36.003 25.971 -77.949 1.00 83.38 399 LYS A O 1
ATOM 3081 N N . MET A 1 400 ? 34.821 26.949 -76.298 1.00 78.75 400 MET A N 1
ATOM 3082 C CA . MET A 1 400 ? 33.768 27.466 -77.178 1.00 78.75 400 MET A CA 1
ATOM 3083 C C . MET A 1 400 ? 34.310 28.452 -78.222 1.00 78.75 400 MET A C 1
ATOM 3085 O O . MET A 1 400 ? 33.931 28.383 -79.387 1.00 78.75 400 MET A O 1
ATOM 3089 N N . LYS A 1 401 ? 35.268 29.317 -77.857 1.00 75.56 401 LYS A N 1
ATOM 3090 C CA . LYS A 1 401 ? 35.944 30.190 -78.836 1.00 75.56 401 LYS A CA 1
ATOM 3091 C C . LYS A 1 401 ? 36.766 29.417 -79.871 1.00 75.56 401 LYS A C 1
ATOM 3093 O O . LYS A 1 401 ? 36.685 29.733 -81.049 1.00 75.56 401 LYS A O 1
ATOM 3098 N N . LYS A 1 402 ? 37.509 28.382 -79.465 1.00 71.00 402 LYS A N 1
ATOM 3099 C CA . LYS A 1 402 ? 38.273 27.532 -80.402 1.00 71.00 402 LYS A CA 1
ATOM 3100 C C . LYS A 1 402 ? 37.392 26.717 -81.349 1.00 71.00 402 LYS A C 1
ATOM 3102 O O . LYS A 1 402 ? 37.843 26.379 -82.438 1.00 71.00 402 LYS A O 1
ATOM 3107 N N . GLU A 1 403 ? 36.179 26.373 -80.931 1.00 63.78 403 GLU A N 1
ATOM 3108 C CA . GLU A 1 403 ? 35.212 25.671 -81.775 1.00 63.78 403 GLU A CA 1
ATOM 3109 C C . GLU A 1 403 ? 34.565 26.607 -82.807 1.00 63.78 403 GLU A C 1
ATOM 3111 O O . GLU A 1 403 ? 34.391 26.204 -83.954 1.00 63.78 403 GLU A O 1
ATOM 3116 N N . ASN A 1 404 ? 34.347 27.879 -82.453 1.00 60.75 404 ASN A N 1
ATOM 3117 C CA . ASN A 1 404 ? 33.915 28.922 -83.392 1.00 60.75 404 ASN A CA 1
ATOM 3118 C C . ASN A 1 404 ? 35.016 29.405 -84.364 1.00 60.75 404 ASN A C 1
ATOM 3120 O O . ASN A 1 404 ? 34.682 29.947 -85.411 1.00 60.75 404 ASN A O 1
ATOM 3124 N N . ASP A 1 405 ? 36.301 29.206 -84.044 1.00 60.19 405 ASP A N 1
ATOM 3125 C CA . ASP A 1 405 ? 37.454 29.630 -84.868 1.00 60.19 405 ASP A CA 1
ATOM 3126 C C . ASP A 1 405 ? 38.001 28.531 -85.810 1.00 60.19 405 ASP A C 1
ATOM 3128 O O . ASP A 1 405 ? 39.032 28.721 -86.462 1.00 60.19 405 ASP A O 1
ATOM 3132 N N . LYS A 1 406 ? 37.346 27.364 -85.920 1.00 51.12 406 LYS A N 1
ATOM 3133 C CA . LYS A 1 406 ? 37.690 26.400 -86.980 1.00 51.12 406 LYS A CA 1
ATOM 3134 C C . LYS A 1 406 ? 37.229 26.956 -88.338 1.00 51.12 406 LYS A C 1
ATOM 3136 O O . LYS A 1 406 ? 36.038 27.223 -88.490 1.00 51.12 406 LYS A O 1
ATOM 3141 N N . PRO A 1 407 ? 38.120 27.107 -89.337 1.00 49.75 407 PRO A N 1
ATOM 3142 C CA . PRO A 1 407 ? 37.719 27.585 -90.654 1.00 49.75 407 PRO A CA 1
ATOM 3143 C C . PRO A 1 407 ? 36.738 26.598 -91.290 1.00 49.75 407 PRO A C 1
ATOM 3145 O O . PRO A 1 407 ? 36.972 25.388 -91.296 1.00 49.75 407 PRO A O 1
ATOM 3148 N N . ALA A 1 408 ? 35.638 27.132 -91.818 1.00 50.09 408 ALA A N 1
ATOM 3149 C CA . ALA A 1 408 ? 34.714 26.389 -92.657 1.00 50.09 408 ALA A CA 1
ATOM 3150 C C . ALA A 1 408 ? 35.468 25.831 -93.877 1.00 50.09 408 ALA A C 1
ATOM 3152 O O . ALA A 1 408 ? 36.088 26.583 -94.630 1.00 50.09 408 ALA A O 1
ATOM 3153 N N . ASP A 1 409 ? 35.421 24.511 -94.059 1.00 49.31 409 ASP A N 1
ATOM 3154 C CA . ASP A 1 409 ? 35.810 23.850 -95.305 1.00 49.31 409 ASP A CA 1
ATOM 3155 C C . ASP A 1 409 ? 34.879 24.343 -96.438 1.00 49.31 409 ASP A C 1
ATOM 3157 O O . ASP A 1 409 ? 33.657 24.241 -96.284 1.00 49.31 409 ASP A O 1
ATOM 3161 N N . PRO A 1 410 ? 35.386 24.892 -97.562 1.00 56.16 410 PRO A N 1
ATOM 3162 C CA . PRO A 1 410 ? 34.545 25.470 -98.612 1.00 56.16 410 PRO A CA 1
ATOM 3163 C C . PRO A 1 410 ? 33.809 24.452 -99.499 1.00 56.16 410 PRO A C 1
ATOM 3165 O O . PRO A 1 410 ? 33.194 24.853 -100.487 1.00 56.16 410 PRO A O 1
ATOM 3168 N N . SER A 1 411 ? 33.870 23.148 -99.220 1.00 51.69 411 SER A N 1
ATOM 3169 C CA . SER A 1 411 ? 33.395 22.117 -100.152 1.00 51.69 411 SER A CA 1
ATOM 3170 C C . SER A 1 411 ? 32.153 21.337 -99.692 1.00 51.69 411 SER A C 1
ATOM 3172 O O . SER A 1 411 ? 32.150 20.113 -99.657 1.00 51.69 411 SER A O 1
ATOM 3174 N N . ALA A 1 412 ? 31.033 22.023 -99.433 1.00 45.06 412 ALA A N 1
ATOM 3175 C CA . ALA A 1 412 ? 29.709 21.388 -99.512 1.00 45.06 412 ALA A CA 1
ATOM 3176 C C . ALA A 1 412 ? 28.591 22.417 -99.761 1.00 45.06 412 ALA A C 1
ATOM 3178 O O . ALA A 1 412 ? 28.306 23.270 -98.926 1.00 45.06 412 ALA A O 1
ATOM 3179 N N . GLY A 1 413 ? 27.967 22.327 -100.940 1.00 40.88 413 GLY A N 1
ATOM 3180 C CA . GLY A 1 413 ? 26.864 23.180 -101.388 1.00 40.88 413 GLY A CA 1
ATOM 3181 C C . GLY A 1 413 ? 25.529 22.969 -100.648 1.00 40.88 413 GLY A C 1
ATOM 3182 O O . GLY A 1 413 ? 25.417 22.129 -99.754 1.00 40.88 413 GLY A O 1
ATOM 3183 N N . PRO A 1 414 ? 24.488 23.731 -101.028 1.00 53.91 414 PRO A N 1
ATOM 3184 C CA . PRO A 1 414 ? 23.251 23.841 -100.269 1.00 53.91 414 PRO A CA 1
ATOM 3185 C C . PRO A 1 414 ? 22.389 22.585 -100.431 1.00 53.91 414 PRO A C 1
ATOM 3187 O O . PRO A 1 414 ? 22.163 22.117 -101.547 1.00 53.91 414 PRO A O 1
ATOM 3190 N N . LYS A 1 415 ? 21.839 22.072 -99.325 1.00 46.06 415 LYS A N 1
ATOM 3191 C CA . LYS A 1 415 ? 20.693 21.154 -99.359 1.00 46.06 415 LYS A CA 1
ATOM 3192 C C . LYS A 1 415 ? 19.571 21.678 -98.465 1.00 46.06 415 LYS A C 1
ATOM 3194 O O . LYS A 1 415 ? 19.683 21.716 -97.244 1.00 46.06 415 LYS A O 1
ATOM 3199 N N . THR A 1 416 ? 18.513 22.114 -99.135 1.00 39.75 416 THR A N 1
ATOM 3200 C CA . THR A 1 416 ? 17.178 22.473 -98.640 1.00 39.75 416 THR A CA 1
ATOM 3201 C C . THR A 1 416 ? 16.321 21.202 -98.376 1.00 39.75 416 THR A C 1
ATOM 3203 O O . THR A 1 416 ? 16.827 20.094 -98.558 1.00 39.75 416 THR A O 1
ATOM 3206 N N . PRO A 1 417 ? 15.068 21.311 -97.877 1.00 60.34 417 PRO A N 1
ATOM 3207 C CA . PRO A 1 417 ? 14.552 20.557 -96.731 1.00 60.34 417 PRO A CA 1
ATOM 3208 C C . PRO A 1 417 ? 13.532 19.455 -97.087 1.00 60.34 417 PRO A C 1
ATOM 3210 O O . PRO A 1 417 ? 13.049 19.371 -98.212 1.00 60.34 417 PRO A O 1
ATOM 3213 N N . GLY A 1 418 ? 13.117 18.680 -96.078 1.00 33.19 418 GLY A N 1
ATOM 3214 C CA . GLY A 1 418 ? 11.927 17.811 -96.103 1.00 33.19 418 GLY A CA 1
ATOM 3215 C C . GLY A 1 418 ? 12.136 16.558 -95.242 1.00 33.19 418 GLY A C 1
ATOM 3216 O O . GLY A 1 418 ? 13.225 16.007 -95.234 1.00 33.19 418 GLY A O 1
ATOM 3217 N N . GLY A 1 419 ? 11.186 16.048 -94.464 1.00 33.88 419 GLY A N 1
ATOM 3218 C CA . GLY A 1 419 ? 9.798 16.418 -94.242 1.00 33.88 419 GLY A CA 1
ATOM 3219 C C . GLY A 1 419 ? 9.172 15.471 -93.200 1.00 33.88 419 GLY A C 1
ATOM 3220 O O . GLY A 1 419 ? 9.598 14.331 -93.062 1.00 33.88 419 GLY A O 1
ATOM 3221 N N . GLN A 1 420 ? 8.187 16.005 -92.471 1.00 37.59 420 GLN A N 1
ATOM 3222 C CA . GLN A 1 420 ? 6.942 15.384 -91.976 1.00 37.59 420 GLN A CA 1
ATOM 3223 C C . GLN A 1 420 ? 6.962 14.021 -91.254 1.00 37.59 420 GLN A C 1
ATOM 3225 O O . GLN A 1 420 ? 7.164 12.966 -91.842 1.00 37.59 420 GLN A O 1
ATOM 3230 N N . SER A 1 421 ? 6.433 14.031 -90.029 1.00 36.22 421 SER A N 1
ATOM 3231 C CA . SER A 1 421 ? 5.053 13.569 -89.764 1.00 36.22 421 SER A CA 1
ATOM 3232 C C . SER A 1 421 ? 4.604 13.996 -88.354 1.00 36.22 421 SER A C 1
ATOM 3234 O O . SER A 1 421 ? 5.248 13.675 -87.363 1.00 36.22 421 SER A O 1
ATOM 3236 N N . GLY A 1 422 ? 3.519 14.775 -88.267 1.00 31.00 422 GLY A N 1
ATOM 3237 C CA . GLY A 1 422 ? 2.706 14.881 -87.043 1.00 31.00 422 GLY A CA 1
ATOM 3238 C C . GLY A 1 422 ? 1.649 13.764 -87.019 1.00 31.00 422 GLY A C 1
ATOM 3239 O O . GLY A 1 422 ? 1.798 12.802 -87.773 1.00 31.00 422 GLY A O 1
ATOM 3240 N N . PRO A 1 423 ? 0.509 13.916 -86.316 1.00 57.12 423 PRO A N 1
ATOM 3241 C CA . PRO A 1 423 ? 0.161 14.924 -85.311 1.00 57.12 423 PRO A CA 1
ATOM 3242 C C . PRO A 1 423 ? -0.551 14.285 -84.086 1.00 57.12 423 PRO A C 1
ATOM 3244 O O . PRO A 1 423 ? -0.516 13.073 -83.902 1.00 57.12 423 PRO A O 1
ATOM 3247 N N . SER A 1 424 ? -1.260 15.125 -83.320 1.00 36.25 424 SER A N 1
ATOM 3248 C CA . SER A 1 424 ? -2.401 14.842 -82.420 1.00 36.25 424 SER A CA 1
ATOM 3249 C C . SER A 1 424 ? -2.050 15.189 -80.972 1.00 36.25 424 SER A C 1
ATOM 3251 O O . SER A 1 424 ? -1.223 14.537 -80.352 1.00 36.25 424 SER A O 1
ATOM 3253 N N . GLY A 1 425 ? -2.503 16.320 -80.430 1.00 32.91 425 GLY A N 1
ATOM 3254 C CA . GLY A 1 425 ? -3.907 16.721 -80.279 1.00 32.91 425 GLY A CA 1
ATOM 3255 C C . GLY A 1 425 ? -4.223 16.579 -78.779 1.00 32.91 425 GLY A C 1
ATOM 3256 O O . GLY A 1 425 ? -3.826 15.598 -78.173 1.00 32.91 425 GLY A O 1
ATOM 3257 N N . ALA A 1 426 ? -4.857 17.499 -78.068 1.00 36.34 426 ALA A N 1
ATOM 3258 C CA . ALA A 1 426 ? -5.531 18.723 -78.433 1.00 36.34 426 ALA A CA 1
ATOM 3259 C C . ALA A 1 426 ? -5.707 19.580 -77.160 1.00 36.34 426 ALA A C 1
ATOM 3261 O O . ALA A 1 426 ? -5.710 19.043 -76.057 1.00 36.34 426 ALA A O 1
ATOM 3262 N N . SER A 1 427 ? -5.891 20.888 -77.386 1.00 35.03 427 SER A N 1
ATOM 3263 C CA . SER A 1 427 ? -6.827 21.809 -76.706 1.00 35.03 427 SER A CA 1
ATOM 3264 C C . SER A 1 427 ? -6.932 21.802 -75.171 1.00 35.03 427 SER A C 1
ATOM 3266 O O . SER A 1 427 ? -7.252 20.793 -74.565 1.00 35.03 427 SER A O 1
ATOM 3268 N N . GLY A 1 428 ? -6.867 22.930 -74.472 1.00 30.52 428 GLY A N 1
ATOM 3269 C CA . GLY A 1 428 ? -7.072 24.314 -74.894 1.00 30.52 428 GLY A CA 1
ATOM 3270 C C . GLY A 1 428 ? -7.841 25.063 -73.801 1.00 30.52 428 GLY A C 1
ATOM 3271 O O . GLY A 1 428 ? -8.397 24.440 -72.904 1.00 30.52 428 GLY A O 1
ATOM 3272 N N . THR A 1 429 ? -7.933 26.382 -73.977 1.00 34.91 429 THR A N 1
ATOM 3273 C CA . THR A 1 429 ? -8.655 27.402 -73.182 1.00 34.91 429 THR A CA 1
ATOM 3274 C C . THR A 1 429 ? -7.873 27.930 -71.967 1.00 34.91 429 THR A C 1
ATOM 3276 O O . THR A 1 429 ? -7.530 27.166 -71.081 1.00 34.91 429 THR A O 1
ATOM 3279 N N . ALA A 1 430 ? -7.344 29.161 -71.932 1.00 33.44 430 ALA A N 1
ATOM 3280 C CA . ALA A 1 430 ? -7.800 30.521 -72.283 1.00 33.44 430 ALA A CA 1
ATOM 3281 C C . ALA A 1 430 ? -8.254 31.305 -71.042 1.00 33.44 430 ALA A C 1
ATOM 3283 O O . ALA A 1 430 ? -8.984 30.789 -70.205 1.00 33.44 430 ALA A O 1
ATOM 3284 N N . GLY A 1 431 ? -7.854 32.579 -71.006 1.00 31.42 431 GLY A N 1
ATOM 3285 C CA . GLY A 1 431 ? -8.242 33.578 -70.008 1.00 31.42 431 GLY A CA 1
ATOM 3286 C C . GLY A 1 431 ? -7.192 33.688 -68.903 1.00 31.42 431 GLY A C 1
ATOM 3287 O O . GLY A 1 431 ? -6.863 32.703 -68.268 1.00 31.42 431 GLY A O 1
ATOM 3288 N N . GLY A 1 432 ? -6.557 34.820 -68.641 1.00 31.33 432 GLY A N 1
ATOM 3289 C CA . GLY A 1 432 ? -7.002 36.187 -68.849 1.00 31.33 432 GLY A CA 1
ATOM 3290 C C . GLY A 1 432 ? -6.850 36.917 -67.517 1.00 31.33 432 GLY A C 1
ATOM 3291 O O . GLY A 1 432 ? -7.247 36.388 -66.489 1.00 31.33 432 GLY A O 1
ATOM 3292 N N . SER A 1 433 ? -6.285 38.120 -67.596 1.00 36.56 433 SER A N 1
ATOM 3293 C CA . SER A 1 433 ? -6.422 39.234 -66.651 1.00 36.56 433 SER A CA 1
ATOM 3294 C C . SER A 1 433 ? -5.977 39.086 -65.187 1.00 36.56 433 SER A C 1
ATOM 3296 O O . SER A 1 433 ? -6.422 38.244 -64.421 1.00 36.56 433 SER A O 1
ATOM 3298 N N . ASP A 1 434 ? -5.224 40.118 -64.822 1.00 34.97 434 ASP A N 1
ATOM 3299 C CA . ASP A 1 434 ? -5.400 40.954 -63.639 1.00 34.97 434 ASP A CA 1
ATOM 3300 C C . ASP A 1 434 ? -4.410 40.874 -62.479 1.00 34.97 434 ASP A C 1
ATOM 3302 O O . ASP A 1 434 ? -4.096 39.851 -61.880 1.00 34.97 434 ASP A O 1
ATOM 3306 N N . ARG A 1 435 ? -3.917 42.081 -62.199 1.00 45.09 435 ARG A N 1
ATOM 3307 C CA . ARG A 1 435 ? -3.079 42.482 -61.085 1.00 45.09 435 ARG A CA 1
ATOM 3308 C C . ARG A 1 435 ? -3.971 42.667 -59.859 1.00 45.09 435 ARG A C 1
ATOM 3310 O O . ARG A 1 435 ? -4.866 43.504 -59.889 1.00 45.09 435 ARG A O 1
ATOM 3317 N N . THR A 1 436 ? -3.619 42.024 -58.752 1.00 47.59 436 THR A N 1
ATOM 3318 C CA . THR A 1 436 ? -4.008 42.438 -57.394 1.00 47.59 436 THR A CA 1
ATOM 3319 C C . THR A 1 436 ? -2.824 42.246 -56.432 1.00 47.59 436 THR A C 1
ATOM 3321 O O . THR A 1 436 ? -2.013 41.344 -56.654 1.00 47.59 436 THR A O 1
ATOM 3324 N N . PRO A 1 437 ? -2.666 43.110 -55.409 1.00 50.50 437 PRO A N 1
ATOM 3325 C CA . PRO A 1 437 ? -1.485 43.160 -54.538 1.00 50.50 437 PRO A CA 1
ATOM 3326 C C . PRO A 1 437 ? -1.467 42.004 -53.515 1.00 50.50 437 PRO A C 1
ATOM 3328 O O . PRO A 1 437 ? -2.478 41.316 -53.364 1.00 50.50 437 PRO A O 1
ATOM 3331 N N . PRO A 1 438 ? -0.343 41.757 -52.807 1.00 46.91 438 PRO A N 1
ATOM 3332 C CA . PRO A 1 438 ? -0.236 40.605 -51.919 1.00 46.91 438 PRO A CA 1
ATOM 3333 C C . PRO A 1 438 ? -1.184 40.719 -50.718 1.00 46.91 438 PRO A C 1
ATOM 3335 O O . PRO A 1 438 ? -1.198 41.715 -49.996 1.00 46.91 438 PRO A O 1
ATOM 3338 N N . VAL A 1 439 ? -1.959 39.655 -50.515 1.00 46.19 439 VAL A N 1
ATOM 3339 C CA . VAL A 1 439 ? -2.797 39.395 -49.343 1.00 46.19 439 VAL A CA 1
ATOM 3340 C C . VAL A 1 439 ? -1.897 38.910 -48.204 1.00 46.19 439 VAL A C 1
ATOM 3342 O O . VAL A 1 439 ? -1.151 37.946 -48.365 1.00 46.19 439 VAL A O 1
ATOM 3345 N N . ASN A 1 440 ? -1.961 39.584 -47.055 1.00 51.41 440 ASN A N 1
ATOM 3346 C CA . ASN A 1 440 ? -1.351 39.118 -45.808 1.00 51.41 440 ASN A CA 1
ATOM 3347 C C . ASN A 1 440 ? -2.076 37.853 -45.307 1.00 51.41 440 ASN A C 1
ATOM 3349 O O . ASN A 1 440 ? -3.305 37.799 -45.395 1.00 51.41 440 ASN A O 1
ATOM 3353 N N . PRO A 1 441 ? -1.370 36.860 -44.737 1.00 60.31 441 PRO A N 1
ATOM 3354 C CA . PRO A 1 441 ? -2.023 35.709 -44.122 1.00 60.31 441 PRO A CA 1
ATOM 3355 C C . PRO A 1 441 ? -2.831 36.130 -42.876 1.00 60.31 441 PRO A C 1
ATOM 3357 O O . PRO A 1 441 ? -2.468 37.106 -42.210 1.00 60.31 441 PRO A O 1
ATOM 3360 N N . PRO A 1 442 ? -3.928 35.421 -42.546 1.00 50.91 442 PRO A N 1
ATOM 3361 C CA . PRO A 1 442 ? -4.753 35.746 -41.389 1.00 50.91 442 PRO A CA 1
ATOM 3362 C C . PRO A 1 442 ? -3.971 35.540 -40.085 1.00 50.91 442 PRO A C 1
ATOM 3364 O O . PRO A 1 442 ? -3.225 34.571 -39.937 1.00 50.91 442 PRO A O 1
ATOM 3367 N N . ARG A 1 443 ? -4.154 36.463 -39.130 1.00 57.56 443 ARG A N 1
ATOM 3368 C CA . ARG A 1 443 ? -3.713 36.277 -37.741 1.00 57.56 443 ARG A CA 1
ATOM 3369 C C . ARG A 1 443 ? -4.345 35.001 -37.165 1.00 57.56 443 ARG A C 1
ATOM 3371 O O . ARG A 1 443 ? -5.507 34.732 -37.476 1.00 57.56 443 ARG A O 1
ATOM 3378 N N . PRO A 1 444 ? -3.634 34.258 -36.300 1.00 55.84 444 PRO A N 1
ATOM 3379 C CA . PRO A 1 444 ? -4.259 33.223 -35.487 1.00 55.84 444 PRO A CA 1
ATOM 3380 C C . PRO A 1 444 ? -5.355 33.839 -34.597 1.00 55.84 444 PRO A C 1
ATOM 3382 O O . PRO A 1 444 ? -5.264 35.033 -34.288 1.00 55.84 444 PRO A O 1
ATOM 3385 N N . PRO A 1 445 ? -6.366 33.062 -34.173 1.00 47.44 445 PRO A N 1
ATOM 3386 C CA . PRO A 1 445 ? -7.352 33.527 -33.202 1.00 47.44 445 PRO A CA 1
ATOM 3387 C C . PRO A 1 445 ? -6.647 33.958 -31.911 1.00 47.44 445 PRO A C 1
ATOM 3389 O O . PRO A 1 445 ? -5.698 33.296 -31.491 1.00 47.44 445 PRO A O 1
ATOM 3392 N N . GLU A 1 446 ? -7.099 35.055 -31.300 1.00 51.53 446 GLU A N 1
ATOM 3393 C CA . GLU A 1 446 ? -6.735 35.395 -29.923 1.00 51.53 446 GLU A CA 1
ATOM 3394 C C . GLU A 1 446 ? -7.095 34.210 -29.024 1.00 51.53 446 GLU A C 1
ATOM 3396 O O . GLU A 1 446 ? -8.257 33.826 -28.898 1.00 51.53 446 GLU A O 1
ATOM 3401 N N . GLU A 1 447 ? -6.062 33.592 -28.465 1.00 44.62 447 GLU A N 1
ATOM 3402 C CA . GLU A 1 447 ? -6.175 32.609 -27.405 1.00 44.62 447 GLU A CA 1
ATOM 3403 C C . GLU A 1 447 ? -6.687 33.353 -26.171 1.00 44.62 447 GLU A C 1
ATOM 3405 O O . GLU A 1 447 ? -6.001 34.221 -25.628 1.00 44.62 447 GLU A O 1
ATOM 3410 N N . ASP A 1 448 ? -7.933 33.060 -25.800 1.00 48.56 448 ASP A N 1
ATOM 3411 C CA . ASP A 1 448 ? -8.561 33.530 -24.572 1.00 48.56 448 ASP A CA 1
ATOM 3412 C C . ASP A 1 448 ? -7.608 33.208 -23.417 1.00 48.56 448 ASP A C 1
ATOM 3414 O O . ASP A 1 448 ? -7.319 32.042 -23.125 1.00 48.56 448 ASP A O 1
ATOM 3418 N N . ALA A 1 449 ? -7.031 34.252 -22.827 1.00 47.72 449 ALA A N 1
ATOM 3419 C CA . ALA A 1 449 ? -6.060 34.112 -21.763 1.00 47.72 449 ALA A CA 1
ATOM 3420 C C . ALA A 1 449 ? -6.715 33.347 -20.609 1.00 47.72 449 ALA A C 1
ATOM 3422 O O . ALA A 1 449 ? -7.665 33.828 -19.990 1.00 47.72 449 ALA A O 1
ATOM 3423 N N . ALA A 1 450 ? -6.194 32.155 -20.313 1.00 53.97 450 ALA A N 1
ATOM 3424 C CA . ALA A 1 450 ? -6.547 31.422 -19.109 1.00 53.97 450 ALA A CA 1
ATOM 3425 C C . ALA A 1 450 ? -6.435 32.360 -17.887 1.00 53.97 450 ALA A C 1
ATOM 3427 O O . ALA A 1 450 ? -5.472 33.136 -17.804 1.00 53.97 450 ALA A O 1
ATOM 3428 N N . PRO A 1 451 ? -7.392 32.323 -16.941 1.00 53.44 451 PRO A N 1
ATOM 3429 C CA . PRO A 1 451 ? -7.352 33.197 -15.780 1.00 53.44 451 PRO A CA 1
ATOM 3430 C C . PRO A 1 451 ? -6.055 32.941 -15.009 1.00 53.44 451 PRO A C 1
ATOM 3432 O O . PRO A 1 451 ? -5.697 31.797 -14.719 1.00 53.44 451 PRO A O 1
ATOM 3435 N N . LYS A 1 452 ? -5.321 34.021 -14.715 1.00 63.06 452 LYS A N 1
ATOM 3436 C CA . LYS A 1 452 ? -4.128 33.960 -13.867 1.00 63.06 452 LYS A CA 1
ATOM 3437 C C . LYS A 1 452 ? -4.497 33.318 -12.520 1.00 63.06 452 LYS A C 1
ATOM 3439 O O . LYS A 1 452 ? -5.597 33.572 -12.027 1.00 63.06 452 LYS A O 1
ATOM 3444 N N . PRO A 1 453 ? -3.601 32.521 -11.912 1.00 57.75 453 PRO A N 1
ATOM 3445 C CA . PRO A 1 453 ? -3.818 32.024 -10.561 1.00 57.75 453 PRO A CA 1
ATOM 3446 C C . PRO A 1 453 ? -4.028 33.213 -9.617 1.00 57.75 453 PRO A C 1
ATOM 3448 O O . PRO A 1 453 ? -3.257 34.173 -9.650 1.00 57.75 453 PRO A O 1
ATOM 3451 N N . VAL A 1 454 ? -5.109 33.153 -8.840 1.00 62.19 454 VAL A N 1
ATOM 3452 C CA . VAL A 1 454 ? -5.461 34.148 -7.823 1.00 62.19 454 VAL A CA 1
ATOM 3453 C C . VAL A 1 454 ? -4.338 34.183 -6.791 1.00 62.19 454 VAL A C 1
ATOM 3455 O O . VAL A 1 454 ? -3.963 33.137 -6.262 1.00 62.19 454 VAL A O 1
ATOM 3458 N N . ASP A 1 455 ? -3.788 35.370 -6.549 1.00 66.88 455 ASP A N 1
ATOM 3459 C CA . ASP A 1 455 ? -2.833 35.610 -5.473 1.00 66.88 455 ASP A CA 1
ATOM 3460 C C . ASP A 1 455 ? -3.617 35.638 -4.147 1.00 66.88 455 ASP A C 1
ATOM 3462 O O . ASP A 1 455 ? -4.471 36.510 -3.979 1.00 66.88 455 ASP A O 1
ATOM 3466 N N . PRO A 1 456 ? -3.426 34.669 -3.232 1.00 61.62 456 PRO A N 1
ATOM 3467 C CA . PRO A 1 456 ? -4.197 34.598 -1.992 1.00 61.62 456 PRO A CA 1
ATOM 3468 C C . PRO A 1 456 ? -3.891 35.738 -1.008 1.00 61.62 456 PRO A C 1
ATOM 3470 O O . PRO A 1 456 ? -4.588 35.843 -0.001 1.00 61.62 456 PRO A O 1
ATOM 3473 N N . ASP A 1 457 ? -2.894 36.579 -1.296 1.00 65.50 457 ASP A N 1
ATOM 3474 C CA . ASP A 1 457 ? -2.526 37.745 -0.488 1.00 65.50 457 ASP A CA 1
ATOM 3475 C C . ASP A 1 457 ? -2.962 39.089 -1.122 1.00 65.50 457 ASP A C 1
ATOM 3477 O O . ASP A 1 457 ? -2.501 40.144 -0.680 1.00 65.50 457 ASP A O 1
ATOM 3481 N N . ASP A 1 458 ? -3.841 39.091 -2.139 1.00 70.25 458 ASP A N 1
ATOM 3482 C CA . ASP A 1 458 ? -4.381 40.325 -2.739 1.00 70.25 458 ASP A CA 1
ATOM 3483 C C . ASP A 1 458 ? -5.413 41.010 -1.805 1.00 70.25 458 ASP A C 1
ATOM 3485 O O . ASP A 1 458 ? -6.536 40.513 -1.648 1.00 70.25 458 ASP A O 1
ATOM 3489 N N . PRO A 1 459 ? -5.082 42.169 -1.197 1.00 63.56 459 PRO A N 1
ATOM 3490 C CA . PRO A 1 459 ? -5.942 42.840 -0.221 1.00 63.56 459 PRO A CA 1
ATOM 3491 C C . PRO A 1 459 ? -7.230 43.423 -0.823 1.00 63.56 459 PRO A C 1
ATOM 3493 O O . PRO A 1 459 ? -8.125 43.804 -0.066 1.00 63.56 459 PRO A O 1
ATOM 3496 N N . ASP A 1 460 ? -7.341 43.488 -2.154 1.00 63.75 460 ASP A N 1
ATOM 3497 C CA . ASP A 1 460 ? -8.520 43.992 -2.863 1.00 63.75 460 ASP A CA 1
ATOM 3498 C C . ASP A 1 460 ? -9.472 42.867 -3.332 1.00 63.75 460 ASP A C 1
ATOM 3500 O O . ASP A 1 460 ? -10.481 43.139 -3.994 1.00 63.75 460 ASP A O 1
ATOM 3504 N N . HIS A 1 461 ? -9.216 41.602 -2.959 1.00 69.56 461 HIS A N 1
ATOM 3505 C CA . HIS A 1 461 ? -10.105 40.485 -3.293 1.00 69.56 461 HIS A CA 1
ATOM 3506 C C . HIS A 1 461 ? -11.458 40.600 -2.549 1.00 69.56 461 HIS A C 1
ATOM 3508 O O . HIS A 1 461 ? -11.479 40.777 -1.326 1.00 69.56 461 HIS A O 1
ATOM 3514 N N . PRO A 1 462 ? -12.612 40.438 -3.231 1.00 64.06 462 PRO A N 1
ATOM 3515 C CA . PRO A 1 462 ? -13.948 40.684 -2.663 1.00 64.06 462 PRO A CA 1
ATOM 3516 C C . PRO A 1 462 ? -14.365 39.772 -1.492 1.00 64.06 462 PRO A C 1
ATOM 3518 O O . PRO A 1 462 ? -15.407 40.020 -0.889 1.00 64.06 462 PRO A O 1
ATOM 3521 N N . ASP A 1 463 ? -13.553 38.768 -1.145 1.00 60.22 463 ASP A N 1
ATOM 3522 C CA . ASP A 1 463 ? -13.799 37.810 -0.055 1.00 60.22 463 ASP A CA 1
ATOM 3523 C C . ASP A 1 463 ? -12.985 38.098 1.220 1.00 60.22 463 ASP A C 1
ATOM 3525 O O . ASP A 1 463 ? -13.071 37.343 2.190 1.00 60.22 463 ASP A O 1
ATOM 3529 N N . HIS A 1 464 ? -12.223 39.197 1.273 1.00 58.38 464 HIS A N 1
ATOM 3530 C CA . HIS A 1 464 ? -11.585 39.616 2.520 1.00 58.38 464 HIS A CA 1
ATOM 3531 C C . HIS A 1 464 ? -12.614 40.248 3.478 1.00 58.38 464 HIS A C 1
ATOM 3533 O O . HIS A 1 464 ? -13.199 41.291 3.160 1.00 58.38 464 HIS A O 1
ATOM 3539 N N . PRO A 1 465 ? -12.830 39.682 4.683 1.00 56.50 465 PRO A N 1
ATOM 3540 C CA . PRO A 1 465 ? -13.624 40.350 5.698 1.00 56.50 465 PRO A CA 1
ATOM 3541 C C . PRO A 1 465 ? -12.856 41.589 6.166 1.00 56.50 465 PRO A C 1
ATOM 3543 O O . PRO A 1 465 ? -11.745 41.486 6.687 1.00 56.50 465 PRO A O 1
ATOM 3546 N N . ARG A 1 466 ? -13.439 42.773 5.946 1.00 63.38 466 ARG A N 1
ATOM 3547 C CA . ARG A 1 466 ? -12.908 44.025 6.498 1.00 63.38 466 ARG A CA 1
ATOM 3548 C C . ARG A 1 466 ? -12.958 43.956 8.036 1.00 63.38 466 ARG A C 1
ATOM 3550 O O . ARG A 1 466 ? -13.938 43.421 8.556 1.00 63.38 466 ARG A O 1
ATOM 3557 N N . PRO A 1 467 ? -11.927 44.461 8.735 1.00 61.53 467 PRO A N 1
ATOM 3558 C CA . PRO A 1 467 ? -11.865 44.457 10.196 1.00 61.53 467 PRO A CA 1
ATOM 3559 C C . PRO A 1 467 ? -12.957 45.304 10.855 1.00 61.53 467 PRO A C 1
ATOM 3561 O O . PRO A 1 467 ? -13.412 46.293 10.229 1.00 61.53 467 PRO A O 1
#

Organism: NCBI:txid1237094

Sequence (467 aa):
MNDVTNEFQALLSDLIGSLANIVVALLLLLLAWVIALAAKNIISKGLKKLGAHKGLAKTPLVKSEEQGANILEATSKLVYFLVFILFLPAILDALNMESVAGPIANMTETFLAFLPNIFAAAIILFVGIFIARLVKDLVYRSLESLKVDHWFNKWTRFEGSSSMKLSAILANIVFIFLLIPIITVALETLNIQMISEPITNVFNSILAMIPNVFVAIILVLVGYFIARFVGDLLINLLQRTGVDNVYSFFEMDGPKSNSFRVSTILGQIVKVVIIIFFTVEALNVLQLEVLNNIGGAVLAYLPLLVSALLILLLGLFAGHYLGALVKKYSGSGFYASLVKYTIIVFAAFMTFDQLQFATTIVNLAFLLILGAVSVAFAIAFGVGGRDYAKTKLAELDRKMKKENDKPADPSAGPKTPGGQSGPSGASGTAGGSDRTPPVNPPRPPEEDAAPKPVDPDDPDHPDHPRP

InterPro domains:
  IPR008910 Mechanosensitive ion channel, conserved TM helix [PF05552] (8-52)
  IPR008910 Mechanosensitive ion channel, conserved TM helix [PF05552] (103-149)
  IPR008910 Mechanosensitive ion channel, conserved TM helix [PF05552] (197-245)
  IPR008910 Mechanosensitive ion channel, conserved TM helix [PF05552] (290-328)
  IPR045275 Mechanosensitive ion channel MscS, archaea/bacteria type [PTHR30221] (99-193)

Secondary structure (DSSP, 8-state):
-HHHHHHHHHHHHHHHHHHHHHHHHHHHHHHHHHHHHHHHHHHHHHHHHTTHHHHHHTSTT-SSHHHHHHHHHHHHHHHHHHHHHHHHHHHHHHTT-HHHHHHHHHHHHHHHHHHHHHHHHHHHHHHHHHHHHHHHHHHHHHHHHTTHHHHHHHHH----S----HHHHHHHHHHHHHHHHHHHHHHHHTT-HHHHHHHHHHHHHHHHHHHHHHHHHHHHHHHHHHHHHHHHHHHHHHHHTTGGGGGGGG--S--------HHHHHHHHHHHHHHHHHHHHHHHHTT-HHHHHHHHHHHHHHHHHHHHHHHHHHHHHHHHHHHHHHHHHH--HHHHHHHHHHHHHHHHHHHHHHTTSSHHHHHHHHHHHHHHHHHHHHHHHHHHTHHHHHHHHHHHHHHHHHHHTSPPPS--------------------------PPPPPPPPP----PPPPP-TT-TT-TTPPP-

Mean predicted aligned error: 15.47 Å

Radius of gyration: 48.72 Å; Cα contacts (8 Å, |Δi|>4): 307; chains: 1; bounding box: 98×85×149 Å

Solvent-accessible surface area (backbone atoms only — not comparable to full-atom values): 25533 Å² total; per-residue (Å²): 115,68,64,63,52,52,52,50,51,50,53,52,50,52,51,52,52,51,53,54,25,48,52,52,20,53,52,46,50,53,50,28,54,54,51,13,53,51,51,20,52,53,47,42,53,49,42,55,74,72,40,47,31,63,55,40,35,74,37,98,88,29,96,37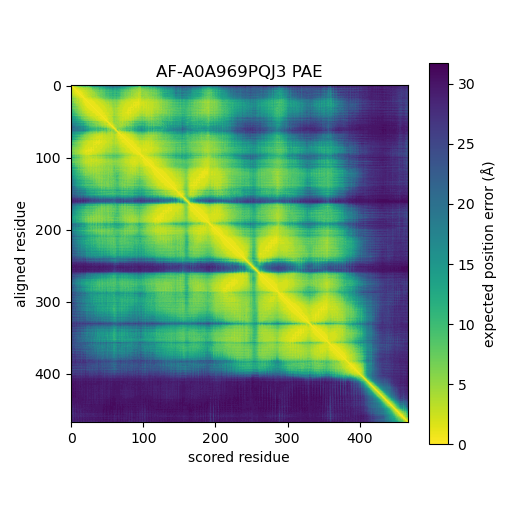,55,66,57,21,43,50,52,46,51,50,51,20,51,50,45,24,53,49,45,36,56,64,40,44,28,61,32,30,42,38,61,72,35,48,89,62,16,51,65,51,37,54,53,45,52,54,53,58,62,43,51,63,23,50,53,52,20,50,50,45,41,54,54,40,53,52,52,28,49,54,52,20,54,52,46,25,54,51,33,55,75,66,41,48,47,59,57,49,53,70,74,65,69,71,90,60,93,70,84,73,51,55,30,56,51,54,17,50,49,53,26,52,65,49,44,49,60,37,49,34,56,20,32,48,51,55,69,40,54,88,60,31,50,62,55,49,52,54,51,52,51,55,58,61,36,54,64,26,49,56,54,20,53,52,40,35,55,51,22,48,51,50,15,52,52,54,17,53,50,45,23,54,52,34,52,72,72,44,56,45,57,64,51,68,79,62,75,64,98,64,82,96,72,77,86,77,48,56,28,56,50,55,16,50,49,49,22,50,53,38,36,51,50,26,46,30,51,21,34,47,56,51,64,40,61,71,59,25,53,54,33,51,53,54,56,65,45,48,62,33,50,53,50,17,53,50,42,37,52,51,19,51,49,49,11,54,54,53,12,52,50,40,28,70,74,68,70,39,67,64,62,11,49,52,51,19,51,52,38,34,52,54,20,50,55,53,21,38,45,46,58,58,56,57,36,68,61,52,51,50,51,51,52,50,51,53,47,50,51,50,51,52,50,51,49,50,50,58,66,68,36,46,65,58,52,52,50,53,52,54,52,50,54,50,50,56,51,56,63,72,67,57,80,79,76,92,85,74,82,91,81,84,90,86,78,88,82,83,86,84,87,78,87,80,87,85,85,78,89,85,91,77,80,90,80,79,81,80,78,77,80,84,73,78,75,74,82,73,83,79,66,94,82,54,89,82,48,94,82,62,81,80,131

pLDDT: mean 84.12, std 17.0, range [30.52, 97.75]